Protein AF-A0A0F9H8M2-F1 (afdb_monomer)

Radius of gyration: 36.54 Å; Cα contacts (8 Å, |Δi|>4): 905; chains: 1; bounding box: 118×50×112 Å

Solvent-accessible surface area (backbone atoms only — not comparable to full-atom values): 22556 Å² total; per-residue (Å²): 134,88,88,86,86,90,78,90,81,91,86,81,90,77,91,80,92,72,90,71,87,72,67,80,78,70,65,71,88,66,75,74,86,45,53,76,42,82,44,74,54,73,51,76,48,66,31,42,70,26,71,34,72,94,33,71,64,20,22,30,32,71,72,41,37,70,48,78,64,34,35,40,41,34,38,40,37,41,40,39,79,48,56,31,28,43,36,37,31,32,84,48,60,71,95,66,73,72,88,64,59,66,46,30,70,78,83,78,57,48,26,39,47,44,75,47,82,60,78,45,35,59,53,74,49,78,5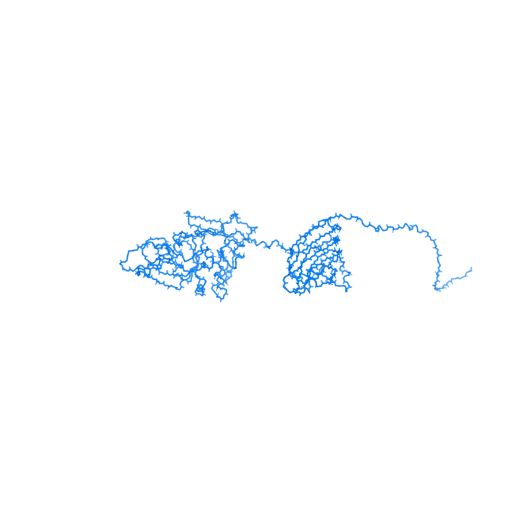0,73,28,22,22,36,32,40,36,36,81,47,74,68,74,47,43,34,42,38,35,40,47,36,36,37,39,24,57,66,71,68,76,62,69,42,57,80,58,65,76,60,55,65,68,73,65,53,46,33,57,95,53,61,43,85,41,79,42,55,44,46,65,29,19,42,79,65,37,62,27,34,27,37,72,51,35,20,40,39,66,69,59,23,54,54,48,19,65,72,62,76,46,81,35,38,79,36,63,49,40,66,55,53,52,71,81,32,39,24,51,30,38,41,30,73,47,68,43,76,40,86,16,99,67,50,7,41,47,33,24,34,69,56,44,72,87,42,37,87,60,13,37,43,35,24,33,40,32,38,34,38,65,40,90,92,59,81,68,68,94,60,41,21,57,68,52,46,53,51,36,37,77,73,61,44,36,47,83,44,81,54,86,43,31,34,37,44,44,71,46,33,43,86,90,50,58,57,42,61,22,88,76,64,73,89,46,59,83,36,63,48,45,60,18,39,29,52,45,78,38,82,90,79,34,32,37,28,28,52,23,38,62,48,66,43,99,87,67,45,72,22,33,20,61,66,67,57,30,61,57,57,68,63,5,60,48,38,20,33,40,49,22,58,20,57,59,59,36,77,88,34,86,28,65,73,91,61,49,72,48,124

Secondary structure (DSSP, 8-state):
----------------------------SS------EEEEEEEEEE-EE--STT-TTSEEEEEE---TTEEEEEEEEEEEEEEEEEEEEEE--GGG-SSS-EE-SSSSS-EEEEEEEEEEEEEEEEEEESEEEEEES-SS--EEEEEEEEEEEES--------------STT--B--TT-EEEEEE-EEEEETTEEEEE---EES-HHHHHHHHHHHTSPPEE-GGGGG--GGG-EEEEEESSSSB-SSTTSBSPPEES--TTSTTT--SEEEEEEEEEPTTPPP----SHHHHHHHHHTTSEEEEEEEEEEE--EEEETTEE--B-S--S--TTSBS-S-SEEEEETTTTEEEEEEEEEE-TTS-EEEE---EESSHHHHHHHT-EE-GGGGGGTTSTT---S--B-

Mean predicted aligned error: 17.88 Å

Nearest PDB structures (foldseek):
  7nzq-assembly1_AAA  TM=3.404E-01  e=4.729E-03  Thermofilum sp. ex4484_79
  4zxa-assembly1_A  TM=3.453E-01  e=8.885E-02  Pseudomonas sp. WBC-3
  2xdv-assembly1_A  TM=3.219E-01  e=2.841E-01  Homo sapiens
  4oum-assembly1_A  TM=2.442E-01  e=1.633E-01  Homo sapiens
  5wxu-assembly1_A  TM=2.432E-01  e=7.278E-01  Wrightia tinctoria

Sequence (408 aa):
MILLNKIIAIVAISVVVAGIISIPAITEQFVDAGSRKKIHFTQTITSSQDPGQGHESHQLALILSPNTGTLYDGSITYTASEPIQIVVLHEIPNTQAIGQPTWTVDSETIYGLSLVKPGISAGSFEFTGAALALHTTNTEPFSATVSVDGWIRGQPTEVIMQKIEAEKEAEPTLLLSRANVPATIPLHIGTFDGEPVYYIITDSNDETHVDLITEQQEWKVELAPPLSNTPKEALQTVYMFTDGVDGDGIHGYQDEVFSSTPAQTDEYSALASVTNISWKIGQVPEVLNSTQAIIGAEQTGRITFEDTEVVINMPQIIWPEGQMTVKDNKTLTDDMPYGGGQVLDINKDNMTATFIAHRGWGPDGKTIYYIVTDATPLGPAEMMGVTDAPTSANLIANAAAVDLFQFQ

Foldseek 3Di:
DDDDYDDDDDDDDDDDDDDDPPPPPVVVPDPDFADKDKDWDKDKWKWDQDLWVVRRQKTKTWDAAFDVFKKWWFKKWKAKPFFWKKKAWAFDDPVPPPPADWTDNPVPGITGIDTHDDRDRTDMDTDMHRTIMIMDSHNDMMMMIMIITTIMTGPPPDRPRPPPPVPCPVVVQPFQAPFWDKDKFFWDWAFAPQFIWIKGWAEKCDPVLQVLVCVLRVHGHYHQVLLLFQDPLQAWEKEFECDAAADDTSNRHDHIETQDALVPQSRDHLKYFYKYKYFDPPAHGDDDRYPVSRVVCVVVVGMDIDGDSMIIRIFTAADPVGGQFAAPDLDRDRGHGQFRGQWPDQDPVRRITMGTWGWDADPVRDIFTFGDAEDDDPVVRNRNRHRHHPSCVSCPVGSSCPPTRGDD

pLDDT: mean 81.45, std 20.97, range [24.59, 98.81]

Structure (mmCIF, N/CA/C/O backbone):
data_AF-A0A0F9H8M2-F1
#
_entry.id   AF-A0A0F9H8M2-F1
#
loop_
_atom_site.group_PDB
_atom_site.id
_atom_site.type_symbol
_atom_site.label_atom_id
_atom_site.label_alt_id
_atom_site.label_comp_id
_atom_site.label_asym_id
_atom_site.label_entity_id
_atom_site.label_seq_id
_atom_site.pdbx_PDB_ins_code
_atom_site.Cartn_x
_atom_site.Cartn_y
_atom_site.Cartn_z
_atom_site.occupancy
_atom_site.B_iso_or_equiv
_atom_site.auth_seq_id
_atom_site.auth_comp_id
_atom_site.auth_asym_id
_atom_site.auth_atom_id
_atom_site.pdbx_PDB_model_num
ATOM 1 N N . MET A 1 1 ? 92.302 -5.288 -80.079 1.00 34.12 1 MET A N 1
ATOM 2 C CA . MET A 1 1 ? 92.864 -3.989 -79.649 1.00 34.12 1 MET A CA 1
ATOM 3 C C . MET A 1 1 ? 91.740 -3.277 -78.896 1.00 34.12 1 MET A C 1
ATOM 5 O O . MET A 1 1 ? 90.734 -3.017 -79.530 1.00 34.12 1 MET A O 1
ATOM 9 N N . ILE A 1 2 ? 91.691 -3.403 -77.557 1.00 36.66 2 ILE A N 1
ATOM 10 C CA . ILE A 1 2 ? 91.979 -2.309 -76.589 1.00 36.66 2 ILE A CA 1
ATOM 11 C C . ILE A 1 2 ? 90.876 -1.219 -76.692 1.00 36.66 2 ILE A C 1
ATOM 13 O O . ILE A 1 2 ? 90.719 -0.670 -77.767 1.00 36.66 2 ILE A O 1
ATOM 17 N N . LEU A 1 3 ? 90.054 -0.845 -75.702 1.00 33.09 3 LEU A N 1
ATOM 18 C CA . LEU A 1 3 ? 90.188 -0.780 -74.243 1.00 33.09 3 LEU A CA 1
ATOM 19 C C . LEU A 1 3 ? 88.788 -0.680 -73.577 1.00 33.09 3 LEU A C 1
ATOM 21 O O . LEU A 1 3 ? 87.795 -0.320 -74.200 1.00 33.09 3 LEU A O 1
ATOM 25 N N . LEU A 1 4 ? 88.786 -0.956 -72.279 1.00 35.25 4 LEU A N 1
ATOM 26 C CA . LEU A 1 4 ? 87.753 -0.847 -71.250 1.00 35.25 4 LEU A CA 1
ATOM 27 C C . LEU A 1 4 ? 87.471 0.616 -70.789 1.00 35.25 4 LEU A C 1
ATOM 29 O O . LEU A 1 4 ? 88.400 1.417 -70.734 1.00 35.25 4 LEU A O 1
ATOM 33 N N . ASN A 1 5 ? 86.253 0.840 -70.260 1.00 34.41 5 ASN A N 1
ATOM 34 C CA . ASN A 1 5 ? 85.881 1.604 -69.037 1.00 34.41 5 ASN A CA 1
ATOM 35 C C . ASN A 1 5 ? 85.244 3.024 -69.066 1.00 34.41 5 ASN A C 1
ATOM 37 O O . ASN A 1 5 ? 85.844 3.974 -69.555 1.00 34.41 5 ASN A O 1
ATOM 41 N N . LYS A 1 6 ? 84.156 3.124 -68.255 1.00 33.41 6 LYS A N 1
ATOM 42 C CA . LYS A 1 6 ? 83.631 4.261 -67.436 1.00 33.41 6 LYS A CA 1
ATOM 43 C C . LYS A 1 6 ? 82.849 5.382 -68.167 1.00 33.41 6 LYS A C 1
ATOM 45 O O . LYS A 1 6 ? 83.263 5.782 -69.236 1.00 33.41 6 LYS A O 1
ATOM 50 N N . ILE A 1 7 ? 81.778 6.028 -67.668 1.00 37.50 7 ILE A N 1
ATOM 51 C CA . ILE A 1 7 ? 80.862 5.969 -66.495 1.00 37.50 7 ILE A CA 1
ATOM 52 C C . ILE A 1 7 ? 79.836 7.136 -66.706 1.00 37.50 7 ILE A C 1
ATOM 54 O O . ILE A 1 7 ? 80.288 8.172 -67.173 1.00 37.50 7 ILE A O 1
ATOM 58 N N . ILE A 1 8 ? 78.544 6.987 -66.316 1.00 33.31 8 ILE A N 1
ATOM 59 C CA . ILE A 1 8 ? 77.560 8.031 -65.842 1.00 33.31 8 ILE A CA 1
ATOM 60 C C . ILE A 1 8 ? 77.185 9.188 -66.828 1.00 33.31 8 ILE A C 1
ATOM 62 O O . ILE A 1 8 ? 78.050 9.757 -67.463 1.00 33.31 8 ILE A O 1
ATOM 66 N N . ALA A 1 9 ? 75.957 9.702 -67.009 1.00 28.41 9 ALA A N 1
ATOM 67 C CA . ALA A 1 9 ? 74.610 9.510 -66.462 1.00 28.41 9 ALA A CA 1
ATOM 68 C C . ALA A 1 9 ? 73.561 10.203 -67.374 1.00 28.41 9 ALA A C 1
ATOM 70 O O . ALA A 1 9 ? 73.830 11.259 -67.929 1.00 28.41 9 ALA A O 1
ATOM 71 N N . ILE A 1 10 ? 72.363 9.601 -67.418 1.00 29.80 10 ILE A N 1
ATOM 72 C CA . ILE A 1 10 ? 71.012 10.198 -67.305 1.00 29.80 10 ILE A CA 1
ATOM 73 C C . ILE A 1 10 ? 70.631 11.367 -68.247 1.00 29.80 10 ILE A C 1
ATOM 75 O O . ILE A 1 10 ? 71.038 12.505 -68.062 1.00 29.80 10 ILE A O 1
ATOM 79 N N . VAL A 1 11 ? 69.750 11.082 -69.213 1.00 26.95 11 VAL A N 1
ATOM 80 C CA . VAL A 1 11 ? 68.302 11.423 -69.285 1.00 26.95 11 VAL A CA 1
ATOM 81 C C . VAL A 1 11 ? 67.920 11.224 -70.756 1.00 26.95 11 VAL A C 1
ATOM 83 O O . VAL A 1 11 ? 68.212 12.065 -71.599 1.00 26.95 11 VAL A O 1
ATOM 86 N N . ALA A 1 12 ? 67.266 10.108 -71.077 1.00 25.56 12 ALA A N 1
ATOM 87 C CA . ALA A 1 12 ? 66.654 9.903 -72.386 1.00 25.56 12 ALA A CA 1
ATOM 88 C C . ALA A 1 12 ? 65.138 9.822 -72.206 1.00 25.56 12 ALA A C 1
ATOM 90 O O . ALA A 1 12 ? 64.572 8.777 -71.899 1.00 25.56 12 ALA A O 1
ATOM 91 N N . ILE A 1 13 ? 64.499 10.975 -72.385 1.00 32.38 13 ILE A N 1
ATOM 92 C CA . ILE A 1 13 ? 63.110 11.077 -72.821 1.00 32.38 13 ILE A CA 1
ATOM 93 C C . ILE A 1 13 ? 63.063 10.463 -74.219 1.00 32.38 13 ILE A C 1
ATOM 95 O O . ILE A 1 13 ? 63.718 11.007 -75.104 1.00 32.38 13 ILE A O 1
ATOM 99 N N . SER A 1 14 ? 62.330 9.366 -74.431 1.00 24.59 14 SER A N 1
ATOM 100 C CA . SER A 1 14 ? 61.772 8.988 -75.742 1.00 24.59 14 SER A CA 1
ATOM 101 C C . SER A 1 14 ? 60.812 7.802 -75.644 1.00 24.59 14 SER A C 1
ATOM 103 O O . SER A 1 14 ? 61.164 6.702 -75.235 1.00 24.59 14 SER A O 1
ATOM 105 N N . VAL A 1 15 ? 59.596 8.093 -76.083 1.00 36.81 15 VAL A N 1
ATOM 106 C CA . VAL A 1 15 ? 58.443 7.250 -76.402 1.00 36.81 15 VAL A CA 1
ATOM 107 C C . VAL A 1 15 ? 58.796 6.027 -77.263 1.00 36.81 15 VAL A C 1
ATOM 109 O O . VAL A 1 15 ? 59.390 6.199 -78.323 1.00 36.81 15 VAL A O 1
ATOM 112 N N . VAL A 1 16 ? 58.299 4.834 -76.898 1.00 25.75 16 VAL A N 1
ATOM 113 C CA . VAL A 1 16 ? 57.873 3.797 -77.860 1.00 25.75 16 VAL A CA 1
ATOM 114 C C . VAL A 1 16 ? 56.594 3.123 -77.363 1.00 25.75 16 VAL A C 1
ATOM 116 O O . VAL A 1 16 ? 56.509 2.606 -76.254 1.00 25.75 16 VAL A O 1
ATOM 119 N N . VAL A 1 17 ? 55.604 3.166 -78.247 1.00 30.09 17 VAL A N 1
ATOM 120 C CA . VAL A 1 17 ? 54.278 2.559 -78.187 1.00 30.09 17 VAL A CA 1
ATOM 121 C C . VAL A 1 17 ? 54.390 1.032 -78.224 1.00 30.09 17 VAL A C 1
ATOM 123 O O . VAL A 1 17 ? 54.890 0.471 -79.195 1.00 30.09 17 VAL A O 1
ATOM 126 N N . ALA A 1 18 ? 53.857 0.360 -77.205 1.00 26.52 18 ALA A N 1
ATOM 127 C CA . ALA A 1 18 ? 53.423 -1.031 -77.280 1.00 26.52 18 ALA A CA 1
ATOM 128 C C . ALA A 1 18 ? 51.958 -1.058 -76.838 1.00 26.52 18 ALA A C 1
ATOM 130 O O . ALA A 1 18 ? 51.623 -0.575 -75.757 1.00 26.52 18 ALA A O 1
ATOM 131 N N . GLY A 1 19 ? 51.080 -1.526 -77.724 1.00 27.02 19 GLY A N 1
ATOM 132 C CA . GLY A 1 19 ? 49.639 -1.506 -77.520 1.00 27.02 19 GLY A CA 1
ATOM 133 C C . GLY A 1 19 ? 49.234 -2.241 -76.247 1.00 27.02 19 GLY A C 1
ATOM 134 O O . GLY A 1 19 ? 49.403 -3.452 -76.142 1.00 27.02 19 GLY A O 1
ATOM 135 N N . ILE A 1 20 ? 48.637 -1.503 -75.316 1.00 28.38 20 ILE A N 1
ATOM 136 C CA . ILE A 1 20 ? 47.694 -2.075 -74.367 1.00 28.38 20 ILE A CA 1
ATOM 137 C C . ILE A 1 20 ? 46.327 -1.833 -74.987 1.00 28.38 20 ILE A C 1
ATOM 139 O O . ILE A 1 20 ? 45.913 -0.692 -75.191 1.00 28.38 20 ILE A O 1
ATOM 143 N N . ILE A 1 21 ? 45.642 -2.924 -75.317 1.00 30.83 21 ILE A N 1
ATOM 144 C CA . ILE A 1 21 ? 44.192 -2.935 -75.463 1.00 30.83 21 ILE A CA 1
ATOM 145 C C . ILE A 1 21 ? 43.655 -2.581 -74.075 1.00 30.83 21 ILE A C 1
ATOM 147 O O . ILE A 1 21 ? 43.392 -3.452 -73.251 1.00 30.83 21 ILE A O 1
ATOM 151 N N . SER A 1 22 ? 43.569 -1.290 -73.769 1.00 26.59 22 SER A N 1
ATOM 152 C CA . SER A 1 22 ? 42.730 -0.819 -72.685 1.00 26.59 22 SER A CA 1
ATOM 153 C C . SER A 1 22 ? 41.313 -0.949 -73.210 1.00 26.59 22 SER A C 1
ATOM 155 O O . SER A 1 22 ? 40.794 -0.059 -73.885 1.00 26.59 22 SER A O 1
ATOM 157 N N . ILE A 1 23 ? 40.715 -2.111 -72.948 1.00 27.12 23 ILE A N 1
ATOM 158 C CA . ILE A 1 23 ? 39.268 -2.227 -72.802 1.00 27.12 23 ILE A CA 1
ATOM 159 C C . ILE A 1 23 ? 38.864 -0.986 -71.998 1.00 27.12 23 ILE A C 1
ATOM 161 O O . ILE A 1 23 ? 39.478 -0.763 -70.948 1.00 27.12 23 ILE A O 1
ATOM 165 N N . PRO A 1 24 ? 37.936 -0.131 -72.466 1.00 30.75 24 PRO A N 1
ATOM 166 C CA . PRO A 1 24 ? 37.360 0.838 -71.562 1.00 30.75 24 PRO A CA 1
ATOM 167 C C . PRO A 1 24 ? 36.795 -0.011 -70.433 1.00 30.75 24 PRO A C 1
ATOM 169 O O . PRO A 1 24 ? 35.835 -0.755 -70.632 1.00 30.75 24 PRO A O 1
ATOM 172 N N . ALA A 1 25 ? 37.441 0.034 -69.270 1.00 32.28 25 ALA A N 1
ATOM 173 C CA . ALA A 1 25 ? 36.764 -0.274 -68.040 1.00 32.28 25 ALA A CA 1
ATOM 174 C C . ALA A 1 25 ? 35.679 0.796 -67.970 1.00 32.28 25 ALA A C 1
ATOM 176 O O . ALA A 1 25 ? 35.860 1.876 -67.417 1.00 32.28 25 ALA A O 1
ATOM 177 N N . ILE A 1 26 ? 34.562 0.505 -68.632 1.00 35.09 26 ILE A N 1
ATOM 178 C CA . ILE A 1 26 ? 33.253 0.917 -68.197 1.00 35.09 26 ILE A CA 1
ATOM 179 C C . ILE A 1 26 ? 33.167 0.252 -66.824 1.00 35.09 26 ILE A C 1
ATOM 181 O O . ILE A 1 26 ? 32.655 -0.851 -66.681 1.00 35.09 26 ILE A O 1
ATOM 185 N N . THR A 1 27 ? 33.811 0.858 -65.822 1.00 33.53 27 THR A N 1
ATOM 186 C CA . THR A 1 27 ? 33.358 0.726 -64.448 1.00 33.53 27 THR A CA 1
ATOM 187 C C . THR A 1 27 ? 31.899 1.087 -64.546 1.00 33.53 27 THR A C 1
ATOM 189 O O . THR A 1 27 ? 31.585 2.214 -64.932 1.00 33.53 27 THR A O 1
ATOM 192 N N . GLU A 1 28 ? 31.049 0.081 -64.376 1.00 37.22 28 GLU A N 1
ATOM 193 C CA . GLU A 1 28 ? 29.606 0.185 -64.448 1.00 37.22 28 GLU A CA 1
ATOM 194 C C . GLU A 1 28 ? 29.162 1.397 -63.626 1.00 37.22 28 GLU A C 1
ATOM 196 O O . GLU A 1 28 ? 29.061 1.349 -62.406 1.00 37.22 28 GLU A O 1
ATOM 201 N N . GLN A 1 29 ? 28.952 2.530 -64.299 1.00 41.09 29 GLN A N 1
ATOM 202 C CA . GLN A 1 29 ? 28.554 3.785 -63.665 1.00 41.09 29 GLN A CA 1
ATOM 203 C C . GLN A 1 29 ? 27.034 3.837 -63.456 1.00 41.09 29 GLN A C 1
ATOM 205 O O . GLN A 1 29 ? 26.442 4.904 -63.351 1.00 41.09 29 GLN A O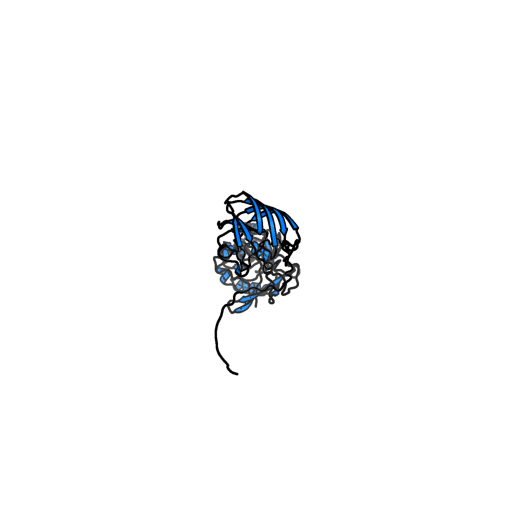 1
ATOM 210 N N . PHE A 1 30 ? 26.394 2.675 -63.381 1.00 42.88 30 PHE A N 1
ATOM 211 C CA . PHE A 1 30 ? 25.013 2.527 -62.960 1.00 42.88 30 PHE A CA 1
ATOM 212 C C . PHE A 1 30 ? 24.967 1.315 -62.046 1.00 42.88 30 PHE A C 1
ATOM 214 O O . PHE A 1 30 ? 24.729 0.195 -62.485 1.00 42.88 30 PHE A O 1
ATOM 221 N N . VAL A 1 31 ? 25.270 1.565 -60.773 1.00 38.84 31 VAL A N 1
ATOM 222 C CA . VAL A 1 31 ? 25.025 0.598 -59.711 1.00 38.84 31 VAL A CA 1
ATOM 223 C C . VAL A 1 31 ? 23.536 0.274 -59.715 1.00 38.84 31 VAL A C 1
ATOM 225 O O . VAL A 1 31 ? 22.687 1.167 -59.781 1.00 38.84 31 VAL A O 1
ATOM 228 N N . ASP A 1 32 ? 23.302 -1.033 -59.713 1.00 44.44 32 ASP A N 1
ATOM 229 C CA . ASP A 1 32 ? 22.067 -1.773 -59.515 1.00 44.44 32 ASP A CA 1
ATOM 230 C C . ASP A 1 32 ? 20.927 -0.960 -58.881 1.00 44.44 32 ASP A C 1
ATOM 232 O O . ASP A 1 32 ? 21.088 -0.286 -57.858 1.00 44.44 32 ASP A O 1
ATOM 236 N N . ALA A 1 33 ? 19.747 -1.037 -59.498 1.00 44.94 33 ALA A N 1
ATOM 237 C CA . ALA A 1 33 ? 18.536 -0.436 -58.971 1.00 44.94 33 ALA A CA 1
ATOM 238 C C . ALA A 1 33 ? 18.097 -1.230 -57.738 1.00 44.94 33 ALA A C 1
ATOM 240 O O . ALA A 1 33 ? 17.212 -2.083 -57.815 1.00 44.94 33 ALA A O 1
ATOM 241 N N . GLY A 1 34 ? 18.709 -0.906 -56.596 1.00 52.00 34 GLY A N 1
ATOM 242 C CA . GLY A 1 34 ? 18.265 -1.355 -55.287 1.00 52.00 34 GLY A CA 1
ATOM 243 C C . GLY A 1 34 ? 16.749 -1.202 -55.163 1.00 52.00 34 GLY A C 1
ATOM 244 O O . GLY A 1 34 ? 16.136 -0.304 -55.751 1.00 52.00 34 GLY A O 1
ATOM 245 N N . SER A 1 35 ? 16.140 -2.121 -54.424 1.00 56.75 35 SER A N 1
ATOM 246 C CA . SER A 1 35 ? 14.699 -2.188 -54.202 1.00 56.75 35 SER A CA 1
ATOM 247 C C . SER A 1 35 ? 14.094 -0.811 -53.914 1.00 56.75 35 SER A C 1
ATOM 249 O O . SER A 1 35 ? 14.555 -0.106 -53.019 1.00 56.75 35 SER A O 1
ATOM 251 N N . ARG A 1 36 ? 13.061 -0.432 -54.676 1.00 66.38 36 ARG A N 1
ATOM 252 C CA . ARG A 1 36 ? 12.328 0.827 -54.492 1.00 66.38 36 ARG A CA 1
ATOM 253 C C . ARG A 1 36 ? 11.038 0.551 -53.736 1.00 66.38 36 ARG A C 1
ATOM 255 O O . ARG A 1 36 ? 10.162 -0.136 -54.261 1.00 66.38 36 ARG A O 1
ATOM 262 N N . LYS A 1 37 ? 10.904 1.101 -52.532 1.00 73.62 37 LYS A N 1
ATOM 263 C CA . LYS A 1 37 ? 9.669 1.022 -51.736 1.00 73.62 37 LYS A CA 1
ATOM 264 C C . LYS A 1 37 ? 9.082 2.421 -51.588 1.00 73.62 37 LYS A C 1
ATOM 266 O O . LYS A 1 37 ? 9.810 3.368 -51.304 1.00 73.62 37 LYS A O 1
ATOM 271 N N . LYS A 1 38 ? 7.777 2.561 -51.833 1.00 80.06 38 LYS A N 1
ATOM 272 C CA . LYS A 1 38 ? 7.073 3.833 -51.636 1.00 80.06 38 LYS A CA 1
ATOM 273 C C . LYS A 1 38 ? 6.871 4.075 -50.137 1.00 80.06 38 LYS A C 1
ATOM 275 O O . LYS A 1 38 ? 6.496 3.142 -49.426 1.00 80.06 38 LYS A O 1
ATOM 280 N N . ILE A 1 39 ? 7.069 5.311 -49.688 1.00 79.06 39 ILE A N 1
ATOM 281 C CA . ILE A 1 39 ? 6.670 5.789 -48.359 1.00 79.06 39 ILE A CA 1
ATOM 282 C C . ILE A 1 39 ? 5.623 6.877 -48.517 1.00 79.06 39 ILE A C 1
ATOM 284 O O . ILE A 1 39 ? 5.797 7.804 -49.302 1.00 79.06 39 ILE A O 1
ATOM 288 N N . HIS A 1 40 ? 4.511 6.722 -47.808 1.00 83.12 40 HIS A N 1
ATOM 289 C CA . HIS A 1 40 ? 3.443 7.705 -47.783 1.00 83.12 40 HIS A CA 1
ATOM 290 C C . HIS A 1 40 ? 2.687 7.607 -46.461 1.00 83.12 40 HIS A C 1
ATOM 292 O O . HIS A 1 40 ? 2.063 6.576 -46.203 1.00 83.12 40 HIS A O 1
ATOM 298 N N . PHE A 1 41 ? 2.758 8.637 -45.622 1.00 75.19 41 PHE A N 1
ATOM 299 C CA . PHE A 1 41 ? 2.044 8.664 -44.344 1.00 75.19 41 PHE A CA 1
ATOM 300 C C . PHE A 1 41 ? 1.803 10.090 -43.856 1.00 75.19 41 PHE A C 1
ATOM 302 O O . PHE A 1 41 ? 2.527 11.008 -44.236 1.00 75.19 41 PHE A O 1
ATOM 309 N N . THR A 1 42 ? 0.827 10.237 -42.959 1.00 80.44 42 THR A N 1
ATOM 310 C CA . THR A 1 42 ? 0.609 11.434 -42.143 1.00 80.44 42 THR A CA 1
ATOM 311 C C . THR A 1 42 ? 0.556 11.021 -40.679 1.00 80.44 42 THR A C 1
ATOM 313 O O . THR A 1 42 ? -0.176 10.091 -40.343 1.00 80.44 42 THR A O 1
ATOM 316 N N . GLN A 1 43 ? 1.310 11.693 -39.810 1.00 69.88 43 GLN A N 1
ATOM 317 C CA . GLN A 1 43 ? 1.332 11.395 -38.376 1.00 69.88 43 GLN A CA 1
ATOM 318 C C . GLN A 1 43 ? 1.627 12.637 -37.535 1.00 69.88 43 GLN A C 1
ATOM 320 O O . GLN A 1 43 ? 2.306 13.555 -37.996 1.00 69.88 43 GLN A O 1
ATOM 325 N N . THR A 1 44 ? 1.151 12.641 -36.293 1.00 81.31 44 THR A N 1
ATOM 326 C CA . THR A 1 44 ? 1.526 13.630 -35.277 1.00 81.31 44 THR A CA 1
ATOM 327 C C . THR A 1 44 ? 2.611 13.041 -34.381 1.00 81.31 44 THR A C 1
ATOM 329 O O . THR A 1 44 ? 2.469 11.923 -33.894 1.00 81.31 44 THR A O 1
ATOM 332 N N . ILE A 1 45 ? 3.696 13.786 -34.191 1.00 77.31 45 ILE A N 1
ATOM 333 C CA . ILE A 1 45 ? 4.893 13.391 -33.447 1.00 77.31 45 ILE A CA 1
ATOM 334 C C . ILE A 1 45 ? 5.170 14.464 -32.396 1.00 77.31 45 ILE A C 1
ATOM 336 O O . ILE A 1 45 ? 5.069 15.655 -32.692 1.00 77.31 45 ILE A O 1
ATOM 340 N N . THR A 1 46 ? 5.545 14.046 -31.193 1.00 87.25 46 THR A N 1
ATOM 341 C CA . THR A 1 46 ? 6.087 14.926 -30.150 1.00 87.25 46 THR A CA 1
ATOM 342 C C . THR A 1 46 ? 7.600 14.757 -30.111 1.00 87.25 46 THR A C 1
ATOM 344 O O . THR A 1 46 ? 8.088 13.632 -30.226 1.00 87.25 46 THR A O 1
ATOM 347 N N . SER A 1 47 ? 8.343 15.855 -29.996 1.00 90.81 47 SER A N 1
ATOM 348 C CA . SER A 1 47 ? 9.799 15.812 -29.883 1.00 90.81 47 SER A CA 1
ATOM 349 C C . SER A 1 47 ? 10.254 15.232 -28.545 1.00 90.81 47 SER A C 1
ATOM 351 O O . SER A 1 47 ? 9.522 15.250 -27.554 1.00 90.81 47 SER A O 1
ATOM 353 N N . SER A 1 48 ? 11.495 14.769 -28.519 1.00 82.62 48 SER A N 1
ATOM 354 C CA . SER A 1 48 ? 12.237 14.428 -27.308 1.00 82.62 48 SER A CA 1
ATOM 355 C C . SER A 1 48 ? 13.583 15.147 -27.315 1.00 82.62 48 SER A C 1
ATOM 357 O O . SER A 1 48 ? 13.954 15.761 -28.316 1.00 82.62 48 SER A O 1
ATOM 359 N N . GLN A 1 49 ? 14.338 15.041 -26.221 1.00 90.69 49 GLN A N 1
ATOM 360 C CA . GLN A 1 49 ? 15.723 15.512 -26.175 1.00 90.69 49 GLN A CA 1
ATOM 361 C C . GLN A 1 49 ? 16.521 14.962 -27.375 1.00 90.69 49 GLN A C 1
ATOM 363 O O . GLN A 1 49 ? 16.392 13.779 -27.705 1.00 90.69 49 GLN A O 1
ATOM 368 N N . ASP A 1 50 ? 17.297 15.819 -28.049 1.00 87.25 50 ASP A N 1
ATOM 369 C CA . ASP A 1 50 ? 18.153 15.421 -29.176 1.00 87.25 50 ASP A CA 1
ATOM 370 C C . ASP A 1 50 ? 19.262 14.482 -28.662 1.00 87.25 50 ASP A C 1
ATOM 372 O O . ASP A 1 50 ? 20.039 14.886 -27.793 1.00 87.25 50 ASP A O 1
ATOM 376 N N . PRO A 1 51 ? 19.349 13.231 -29.158 1.00 84.69 51 PRO A N 1
ATOM 377 C CA . PRO A 1 51 ? 20.349 12.276 -28.690 1.00 84.69 51 PRO A CA 1
ATOM 378 C C . PRO A 1 51 ? 21.739 12.521 -29.299 1.00 84.69 51 PRO A C 1
ATOM 380 O O . PRO A 1 51 ? 22.674 11.777 -29.006 1.00 84.69 51 PRO A O 1
ATOM 383 N N . GLY A 1 52 ? 21.890 13.527 -30.167 1.00 85.69 52 GLY A N 1
ATOM 384 C CA . GLY A 1 52 ? 23.176 13.920 -30.727 1.00 85.69 52 GLY A CA 1
ATOM 385 C C . GLY A 1 52 ? 24.117 14.508 -29.678 1.00 85.69 52 GLY A C 1
ATOM 386 O O . GLY A 1 52 ? 23.745 15.403 -28.919 1.00 85.69 52 GLY A O 1
ATOM 387 N N . GLN A 1 53 ? 25.372 14.063 -29.679 1.00 85.06 53 GLN A N 1
ATOM 388 C CA . GLN A 1 53 ? 26.398 14.639 -28.808 1.00 85.06 53 GLN A CA 1
ATOM 389 C C . GLN A 1 53 ? 26.600 16.130 -29.111 1.00 85.06 53 GLN A C 1
ATOM 391 O O . GLN A 1 53 ? 26.792 16.525 -30.266 1.00 85.06 53 GLN A O 1
ATOM 396 N N . GLY A 1 54 ? 26.569 16.965 -28.072 1.00 84.50 54 GLY A N 1
ATOM 397 C CA . GLY A 1 54 ? 26.617 18.425 -28.185 1.00 84.50 54 GLY A CA 1
ATOM 398 C C . GLY A 1 54 ? 25.271 19.092 -28.498 1.00 84.50 54 GLY A C 1
ATOM 399 O O . GLY A 1 54 ? 25.240 20.305 -28.722 1.00 84.50 54 GLY A O 1
ATOM 400 N N . HIS A 1 55 ? 24.177 18.326 -28.544 1.00 83.06 55 HIS A N 1
ATOM 401 C CA . HIS A 1 55 ? 22.810 18.808 -28.759 1.00 83.06 55 HIS A CA 1
ATOM 402 C C . HIS A 1 55 ? 21.894 18.537 -27.552 1.00 83.06 55 HIS A C 1
ATOM 404 O O . HIS A 1 55 ? 20.676 18.643 -27.656 1.00 83.06 55 HIS A O 1
ATOM 410 N N . GLU A 1 56 ? 22.457 18.258 -26.376 1.00 86.75 56 GLU A N 1
ATOM 411 C CA . GLU A 1 56 ? 21.724 17.780 -25.196 1.00 86.75 56 GLU A CA 1
ATOM 412 C C . GLU A 1 56 ? 20.686 18.789 -24.668 1.00 86.75 56 GLU A C 1
ATOM 414 O O . GLU A 1 56 ? 19.767 18.419 -23.942 1.00 86.75 56 GLU A O 1
ATOM 419 N N . SER A 1 57 ? 20.811 20.072 -25.013 1.00 89.00 57 SER A N 1
ATOM 420 C CA . SER A 1 57 ? 19.840 21.117 -24.657 1.00 89.00 57 SER A CA 1
ATOM 421 C C . SER A 1 57 ? 18.749 21.348 -25.709 1.00 89.00 57 SER A C 1
ATOM 423 O O . SER A 1 57 ? 17.973 22.292 -25.573 1.00 89.00 57 SER A O 1
ATOM 425 N N . HIS A 1 58 ? 18.720 20.561 -26.783 1.00 91.62 58 HIS A N 1
ATOM 426 C CA . HIS A 1 58 ? 17.812 20.732 -27.915 1.00 91.62 58 HIS A CA 1
ATOM 427 C C . HIS A 1 58 ? 16.739 19.643 -27.953 1.00 91.62 58 HIS A C 1
ATOM 429 O O . HIS A 1 58 ? 16.829 18.619 -27.273 1.00 91.62 58 HIS A O 1
ATOM 435 N N . GLN A 1 59 ? 15.729 19.863 -28.790 1.00 93.31 59 GLN A N 1
ATOM 436 C CA . GLN A 1 59 ? 14.652 18.911 -29.028 1.00 93.31 59 GLN A CA 1
ATOM 437 C C . GLN A 1 59 ? 14.648 18.460 -30.490 1.00 93.31 59 GLN A C 1
ATOM 439 O O . GLN A 1 59 ? 14.802 19.268 -31.414 1.00 93.31 59 GLN A O 1
ATOM 444 N N . LEU A 1 60 ? 14.418 17.165 -30.697 1.00 91.44 60 LEU A N 1
ATOM 445 C CA . LEU A 1 60 ? 14.399 16.496 -31.992 1.00 91.44 60 LEU A CA 1
ATOM 446 C C . LEU A 1 60 ? 13.139 15.629 -32.116 1.00 91.44 60 LEU A C 1
ATOM 448 O O . LEU A 1 60 ? 12.788 14.873 -31.213 1.00 91.44 60 LEU A O 1
ATOM 452 N N . ALA A 1 61 ? 12.468 15.703 -33.260 1.00 89.94 61 ALA A N 1
ATOM 453 C CA . ALA A 1 61 ? 11.420 14.771 -33.661 1.00 89.94 61 ALA A CA 1
ATOM 454 C C . ALA A 1 61 ? 11.884 14.030 -34.921 1.00 89.94 61 ALA A C 1
ATOM 456 O O . ALA A 1 61 ? 11.859 14.586 -36.024 1.00 89.94 61 ALA A O 1
ATOM 457 N N . LEU A 1 62 ? 12.339 12.785 -34.764 1.00 88.44 62 LEU A N 1
ATOM 458 C CA . LEU A 1 62 ? 12.760 11.957 -35.892 1.00 88.44 62 LEU A CA 1
ATOM 459 C C . LEU A 1 62 ? 11.541 11.455 -36.680 1.00 88.44 62 LEU A C 1
ATOM 461 O O . LEU A 1 62 ? 10.598 10.911 -36.110 1.00 88.44 62 LEU A O 1
ATOM 465 N N . ILE A 1 63 ? 11.584 11.618 -38.003 1.00 86.31 63 ILE A N 1
ATOM 466 C CA . ILE A 1 63 ? 10.507 11.232 -38.923 1.00 86.31 63 ILE A CA 1
ATOM 467 C C . ILE A 1 63 ? 10.901 9.999 -39.741 1.00 86.31 63 ILE A C 1
ATOM 469 O O . ILE A 1 63 ? 10.108 9.071 -39.879 1.00 86.31 63 ILE A O 1
ATOM 473 N N . LEU A 1 64 ? 12.116 9.999 -40.296 1.00 85.00 64 LEU A N 1
ATOM 474 C CA . LEU A 1 64 ? 12.708 8.876 -41.023 1.00 85.00 64 LEU A CA 1
ATOM 475 C C . LEU A 1 64 ? 14.088 8.612 -40.444 1.00 85.00 64 LEU A C 1
ATOM 477 O O . LEU A 1 64 ? 14.908 9.525 -40.375 1.00 85.00 64 LEU A O 1
ATOM 481 N N . SER A 1 65 ? 14.341 7.376 -40.044 1.00 80.50 65 SER A N 1
ATOM 482 C CA . SER A 1 65 ? 15.571 6.991 -39.370 1.00 80.50 65 SER A CA 1
ATOM 483 C C . SER A 1 65 ? 16.712 6.659 -40.313 1.00 80.50 65 SER A C 1
ATOM 485 O O . SER A 1 65 ? 16.463 6.091 -41.384 1.00 80.50 65 SER A O 1
ATOM 487 N N . PRO A 1 66 ? 17.959 6.920 -39.887 1.00 78.19 66 PRO A N 1
ATOM 488 C CA . PRO A 1 66 ? 19.117 6.425 -40.602 1.00 78.19 66 PRO A CA 1
ATOM 489 C C . PRO A 1 66 ? 19.195 4.900 -40.514 1.00 78.19 66 PRO A C 1
ATOM 491 O O . PRO A 1 66 ? 19.047 4.321 -39.447 1.00 78.19 66 PRO A O 1
ATOM 494 N N . ASN A 1 67 ? 19.449 4.253 -41.647 1.00 71.75 67 ASN A N 1
ATOM 495 C CA . ASN A 1 67 ? 19.754 2.828 -41.742 1.00 71.75 67 ASN A CA 1
ATOM 496 C C . ASN A 1 67 ? 20.926 2.674 -42.722 1.00 71.75 67 ASN A C 1
ATOM 498 O O . ASN A 1 67 ? 20.959 3.369 -43.740 1.00 71.75 67 ASN A O 1
ATOM 502 N N . THR A 1 68 ? 21.869 1.769 -42.447 1.00 71.00 68 THR A N 1
ATOM 503 C CA . THR A 1 68 ? 23.040 1.549 -43.313 1.00 71.00 68 THR A CA 1
ATOM 504 C C . THR A 1 68 ? 22.610 1.261 -44.751 1.00 71.00 68 THR A C 1
ATOM 506 O O . THR A 1 68 ? 21.801 0.361 -44.988 1.00 71.00 68 THR A O 1
ATOM 509 N N . GLY A 1 69 ? 23.128 2.029 -45.714 1.00 71.81 69 GLY A N 1
ATOM 510 C CA . GLY A 1 69 ? 22.822 1.847 -47.134 1.00 71.81 69 GLY A CA 1
ATOM 511 C C . GLY A 1 69 ? 21.417 2.287 -47.565 1.00 71.81 69 GLY A C 1
ATOM 512 O O . GLY A 1 69 ? 21.041 2.036 -48.714 1.00 71.81 69 GLY A O 1
ATOM 513 N N . THR A 1 70 ? 20.642 2.936 -46.686 1.00 78.31 70 THR A N 1
ATOM 514 C CA . THR A 1 70 ? 19.296 3.447 -46.989 1.00 78.31 70 THR A CA 1
ATOM 515 C C . THR A 1 70 ? 19.334 4.910 -47.413 1.00 78.31 70 THR A C 1
ATOM 517 O O . THR A 1 70 ? 19.902 5.762 -46.736 1.00 78.31 70 THR A O 1
ATOM 520 N N . LEU A 1 71 ? 18.660 5.216 -48.522 1.00 85.31 71 LEU A N 1
ATOM 521 C CA . LEU A 1 71 ? 18.494 6.566 -49.043 1.00 85.31 71 LEU A CA 1
ATOM 522 C C . LEU A 1 71 ? 17.010 6.876 -49.246 1.00 85.31 71 LEU A C 1
ATOM 524 O O . LEU A 1 71 ? 16.331 6.241 -50.056 1.00 85.31 71 LEU A O 1
ATOM 528 N N . TYR A 1 72 ? 16.519 7.889 -48.548 1.00 88.69 72 TYR A N 1
ATOM 529 C CA . TYR A 1 72 ? 15.187 8.440 -48.741 1.00 88.69 72 TYR A CA 1
ATOM 530 C C . TYR A 1 72 ? 15.230 9.596 -49.734 1.00 88.69 72 TYR A C 1
ATOM 532 O O . TYR A 1 72 ? 16.163 10.398 -49.725 1.00 88.69 72 TYR A O 1
ATOM 540 N N . ASP A 1 73 ? 14.209 9.678 -50.580 1.00 92.12 73 ASP A N 1
ATOM 541 C CA . ASP A 1 73 ? 14.069 10.705 -51.608 1.00 92.12 73 ASP A CA 1
ATOM 542 C C . ASP A 1 73 ? 12.588 11.055 -51.792 1.00 92.12 73 ASP A C 1
ATOM 544 O O . ASP A 1 73 ? 11.788 10.194 -52.178 1.00 92.12 73 ASP A O 1
ATOM 548 N N . GLY A 1 74 ? 12.205 12.292 -51.485 1.00 94.19 74 GLY A N 1
ATOM 549 C CA . GLY A 1 74 ? 10.818 12.738 -51.585 1.00 94.19 74 GLY A CA 1
ATOM 550 C C . GLY A 1 74 ? 10.550 14.067 -50.894 1.00 94.19 74 GLY A C 1
ATOM 551 O O . GLY A 1 74 ? 11.448 14.884 -50.713 1.00 94.19 74 GLY A O 1
ATOM 552 N N . SER A 1 75 ? 9.301 14.255 -50.477 1.00 95.38 75 SER A N 1
ATOM 553 C CA . SER A 1 75 ? 8.805 15.504 -49.905 1.00 95.38 75 SER A CA 1
ATOM 554 C C . SER A 1 75 ? 8.221 15.306 -48.508 1.00 95.38 75 SER A C 1
ATOM 556 O O . SER A 1 75 ? 7.662 14.251 -48.190 1.00 95.38 75 SER A O 1
ATOM 558 N N . ILE A 1 76 ? 8.345 16.336 -47.673 1.00 94.75 76 ILE A N 1
ATOM 559 C CA . ILE A 1 76 ? 7.651 16.464 -46.392 1.00 94.75 76 ILE A CA 1
ATOM 560 C C . ILE A 1 76 ? 6.809 17.737 -46.379 1.00 94.75 76 ILE A C 1
ATOM 562 O O . ILE A 1 76 ? 7.288 18.802 -46.758 1.00 94.75 76 ILE A O 1
ATOM 566 N N . THR A 1 77 ? 5.586 17.648 -45.866 1.00 95.06 77 THR A N 1
ATOM 567 C CA . THR A 1 77 ? 4.745 18.784 -45.467 1.00 95.06 77 THR A CA 1
ATOM 568 C C . THR A 1 77 ? 4.500 18.706 -43.965 1.00 95.06 77 THR A C 1
ATOM 570 O O . THR A 1 77 ? 4.196 17.631 -43.459 1.00 95.06 77 THR A O 1
ATOM 573 N N . TYR A 1 78 ? 4.613 19.813 -43.234 1.00 94.50 78 TYR A N 1
ATOM 574 C CA . TYR A 1 78 ? 4.464 19.802 -41.776 1.00 94.50 78 TYR A CA 1
ATOM 575 C C . TYR A 1 78 ? 3.723 21.025 -41.231 1.00 94.50 78 TYR A C 1
ATOM 577 O O . TYR A 1 78 ? 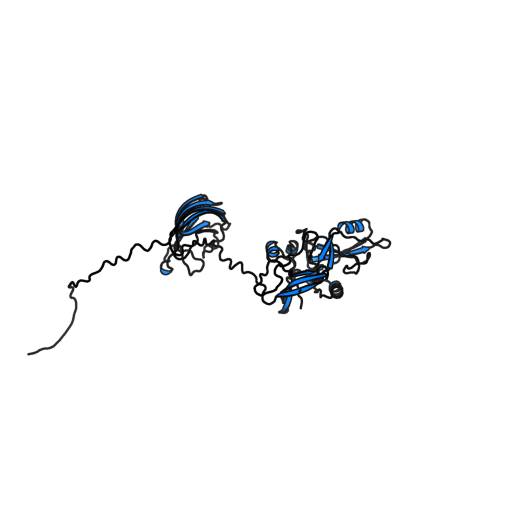3.708 22.089 -41.852 1.00 94.50 78 TYR A O 1
ATOM 585 N N . THR A 1 79 ? 3.156 20.865 -40.034 1.00 96.44 79 THR A N 1
ATOM 586 C CA . THR A 1 79 ? 2.734 21.939 -39.126 1.00 96.44 79 THR A CA 1
ATOM 587 C C . THR A 1 79 ? 3.156 21.590 -37.696 1.00 96.44 79 THR A C 1
ATOM 589 O O . THR A 1 79 ? 3.027 20.439 -37.296 1.00 96.44 79 THR A O 1
ATOM 592 N N . ALA A 1 80 ? 3.688 22.546 -36.939 1.00 95.12 80 ALA A N 1
ATOM 593 C CA . ALA A 1 80 ? 4.290 22.375 -35.624 1.00 95.12 80 ALA A CA 1
ATOM 594 C C . ALA A 1 80 ? 3.771 23.422 -34.627 1.00 95.12 80 ALA A C 1
ATOM 596 O O . ALA A 1 80 ? 3.335 24.507 -35.019 1.00 95.12 80 ALA A O 1
ATOM 597 N N . SER A 1 81 ? 3.836 23.103 -33.334 1.00 96.12 81 SER A N 1
ATOM 598 C CA . SER A 1 81 ? 3.422 23.997 -32.245 1.00 96.12 81 SER A CA 1
ATOM 599 C C . SER A 1 81 ? 4.346 25.204 -32.062 1.00 96.12 81 SER A C 1
ATOM 601 O O . SER A 1 81 ? 3.952 26.182 -31.433 1.00 96.12 81 SER A O 1
ATOM 603 N N . GLU A 1 82 ? 5.550 25.163 -32.632 1.00 94.25 82 GLU A N 1
ATOM 604 C CA . GLU A 1 82 ? 6.518 26.258 -32.614 1.00 94.25 82 GLU A CA 1
ATOM 605 C C . GLU A 1 82 ? 7.387 26.283 -33.890 1.00 94.25 82 GLU A C 1
ATOM 607 O O . GLU A 1 82 ? 7.312 25.364 -34.712 1.00 94.25 82 GLU A O 1
ATOM 612 N N . PRO A 1 83 ? 8.178 27.349 -34.119 1.00 94.56 83 PRO A N 1
ATOM 613 C CA . PRO A 1 83 ? 9.162 27.393 -35.197 1.00 94.56 83 PRO A CA 1
ATOM 614 C C . PRO A 1 83 ? 10.233 26.301 -35.073 1.00 94.56 83 PRO A C 1
ATOM 616 O O . PRO A 1 83 ? 10.951 26.256 -34.081 1.00 94.56 83 PRO A O 1
ATOM 619 N N . ILE A 1 84 ? 10.403 25.487 -36.118 1.00 94.12 84 ILE A N 1
ATOM 620 C CA . ILE A 1 84 ? 11.389 24.393 -36.149 1.00 94.12 84 ILE A CA 1
ATOM 621 C C . ILE A 1 84 ? 12.366 24.530 -37.323 1.00 94.12 84 ILE A C 1
ATOM 623 O O . ILE A 1 84 ? 12.210 25.386 -38.194 1.00 94.12 84 ILE A O 1
ATOM 627 N N . GLN A 1 85 ? 13.385 23.678 -37.352 1.00 94.25 85 GLN A N 1
ATOM 628 C CA . GLN A 1 85 ? 14.339 23.494 -38.446 1.00 94.25 85 GLN A CA 1
ATOM 629 C C . GLN A 1 85 ? 14.222 22.068 -38.985 1.00 94.25 85 GLN A C 1
ATOM 631 O O . GLN A 1 85 ? 14.008 21.136 -38.214 1.00 94.25 85 GLN A O 1
ATOM 636 N N . ILE A 1 86 ? 14.391 21.881 -40.295 1.00 94.44 86 ILE A N 1
ATOM 637 C CA . ILE A 1 86 ? 14.436 20.534 -40.877 1.00 94.44 86 ILE A CA 1
ATOM 638 C C . ILE A 1 86 ? 15.879 20.040 -40.843 1.00 94.44 86 ILE A C 1
ATOM 640 O O . ILE A 1 86 ? 16.800 20.748 -41.258 1.00 94.44 86 ILE A O 1
ATOM 644 N N . VAL A 1 87 ? 16.063 18.814 -40.372 1.00 94.44 87 VAL A N 1
ATOM 645 C CA . VAL A 1 87 ? 17.341 18.107 -40.344 1.00 94.44 87 VAL A CA 1
ATOM 646 C C . VAL A 1 87 ? 17.308 16.993 -41.379 1.00 94.44 87 VAL A C 1
ATOM 648 O O . VAL A 1 87 ? 16.408 16.155 -41.368 1.00 94.44 87 VAL A O 1
ATOM 651 N N . VAL A 1 88 ? 18.311 16.973 -42.256 1.00 95.31 88 VAL A N 1
ATOM 652 C CA . VAL A 1 88 ? 18.573 15.858 -43.172 1.00 95.31 88 VAL A CA 1
ATOM 653 C C . VAL A 1 88 ? 19.963 15.314 -42.871 1.00 95.31 88 VAL A C 1
ATOM 655 O O . VAL A 1 88 ? 20.947 16.056 -42.948 1.00 95.31 88 VAL A O 1
ATOM 658 N N . LEU A 1 89 ? 20.041 14.031 -42.517 1.00 93.12 89 LEU A N 1
ATOM 659 C CA . LEU A 1 89 ? 21.313 13.351 -42.271 1.00 93.12 89 LEU A CA 1
ATOM 660 C C . LEU A 1 89 ? 21.786 12.627 -43.527 1.00 93.12 89 LEU A C 1
ATOM 662 O O . LEU A 1 89 ? 20.976 12.086 -44.278 1.00 93.12 89 LEU A O 1
ATOM 666 N N . HIS A 1 90 ? 23.098 12.590 -43.731 1.00 92.19 90 HIS A N 1
ATOM 667 C CA . HIS A 1 90 ? 23.749 11.937 -44.866 1.00 92.19 90 HIS A CA 1
ATOM 668 C C . HIS A 1 90 ? 24.750 10.910 -44.358 1.00 92.19 90 HIS A C 1
ATOM 670 O O . HIS A 1 90 ? 25.587 11.235 -43.519 1.00 92.19 90 HIS A O 1
ATOM 676 N N . GLU A 1 91 ? 24.685 9.683 -44.869 1.00 88.75 91 GLU A N 1
ATOM 677 C CA . GLU A 1 91 ? 25.686 8.662 -44.563 1.00 88.75 91 GLU A CA 1
ATOM 678 C C . GLU A 1 91 ? 27.036 9.087 -45.157 1.00 88.75 91 GLU A C 1
ATOM 680 O O . GLU A 1 91 ? 27.148 9.345 -46.360 1.00 88.75 91 GLU A O 1
ATOM 685 N N . ILE A 1 92 ? 28.057 9.199 -44.306 1.00 88.75 92 ILE A N 1
ATOM 686 C CA . ILE A 1 92 ? 29.424 9.528 -44.710 1.00 88.75 92 ILE A CA 1
ATOM 687 C C . ILE A 1 92 ? 30.404 8.576 -44.016 1.00 88.75 92 ILE A C 1
ATOM 689 O O . ILE A 1 92 ? 30.214 8.244 -42.849 1.00 88.75 92 ILE A O 1
ATOM 693 N N . PRO A 1 93 ? 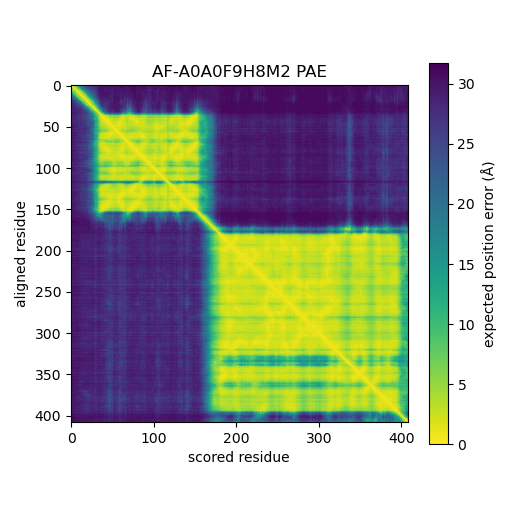31.488 8.141 -44.680 1.00 85.94 93 PRO A N 1
ATOM 694 C CA . PRO A 1 93 ? 32.565 7.444 -43.990 1.00 85.94 93 PRO A CA 1
ATOM 695 C C . PRO A 1 93 ? 33.211 8.356 -42.940 1.00 85.94 93 PRO A C 1
ATOM 697 O O . PRO A 1 93 ? 33.459 9.529 -43.224 1.00 85.94 93 PRO A O 1
ATOM 700 N N . ASN A 1 94 ? 33.607 7.813 -41.785 1.00 85.00 94 ASN A N 1
ATOM 701 C CA . ASN A 1 94 ? 34.286 8.586 -40.729 1.00 85.00 94 ASN A CA 1
ATOM 702 C C . ASN A 1 94 ? 35.537 9.321 -41.243 1.00 85.00 94 ASN A C 1
ATOM 704 O O . ASN A 1 94 ? 35.825 10.442 -40.836 1.00 85.00 94 ASN A O 1
ATOM 708 N N . THR A 1 95 ? 36.253 8.741 -42.213 1.00 87.50 95 THR A N 1
ATOM 709 C CA . THR A 1 95 ? 37.415 9.375 -42.862 1.00 87.50 95 THR A CA 1
ATOM 710 C C . THR A 1 95 ? 37.069 10.621 -43.682 1.00 87.50 95 THR A C 1
ATOM 712 O O . THR A 1 95 ? 37.974 11.323 -44.121 1.00 87.50 95 THR A O 1
ATOM 715 N N . GLN A 1 96 ? 35.786 10.871 -43.950 1.00 88.12 96 GLN A N 1
ATOM 716 C CA . GLN A 1 96 ? 35.281 12.009 -44.719 1.00 88.12 96 GLN A CA 1
ATOM 717 C C . GLN A 1 96 ? 34.581 13.056 -43.842 1.00 88.12 96 GLN A C 1
ATOM 719 O O . GLN A 1 96 ? 34.133 14.068 -44.375 1.00 88.12 96 GLN A O 1
ATOM 724 N N . ALA A 1 97 ? 34.522 12.868 -42.520 1.00 87.12 97 ALA A N 1
ATOM 725 C CA . ALA A 1 97 ? 34.032 13.856 -41.556 1.00 87.12 97 ALA A CA 1
ATOM 726 C C . ALA A 1 97 ? 35.045 15.008 -41.364 1.00 87.12 97 ALA A C 1
ATOM 728 O O . ALA A 1 97 ? 35.678 15.134 -40.317 1.00 87.12 97 ALA A O 1
ATOM 729 N N . ILE A 1 98 ? 35.255 15.831 -42.399 1.00 87.62 98 ILE A N 1
ATOM 730 C CA . ILE A 1 98 ? 36.316 16.848 -42.445 1.00 87.62 98 ILE A CA 1
ATOM 731 C C . ILE A 1 98 ? 35.705 18.246 -42.607 1.00 87.62 98 ILE A C 1
ATOM 733 O O . ILE A 1 98 ? 35.631 18.803 -43.701 1.00 87.62 98 ILE A O 1
ATOM 737 N N . GLY A 1 99 ? 35.314 18.847 -41.481 1.00 83.31 99 GLY A N 1
ATOM 738 C CA . GLY A 1 99 ? 34.947 20.266 -41.391 1.00 83.31 99 GLY A CA 1
ATOM 739 C C . GLY A 1 99 ? 33.489 20.616 -41.710 1.00 83.31 99 GLY A C 1
ATOM 740 O O . GLY A 1 99 ? 33.073 21.731 -41.397 1.00 83.31 99 GLY A O 1
ATOM 741 N N . GLN A 1 100 ? 32.692 19.705 -42.276 1.00 90.88 100 GLN A N 1
ATOM 742 C CA . GLN A 1 100 ? 31.235 19.873 -42.354 1.00 90.88 100 GLN A CA 1
ATOM 743 C C . GLN A 1 100 ? 30.556 19.631 -40.991 1.00 90.88 100 GLN A C 1
ATOM 745 O O . GLN A 1 100 ? 31.105 18.896 -40.166 1.00 90.88 100 GLN A O 1
ATOM 750 N N . PRO A 1 101 ? 29.351 20.188 -40.749 1.00 91.06 101 PRO A N 1
ATOM 751 C CA . PRO A 1 101 ? 28.536 19.801 -39.603 1.00 91.06 101 PRO A CA 1
ATOM 752 C C . PRO A 1 101 ? 28.263 18.297 -39.622 1.00 91.06 101 PRO A C 1
ATOM 754 O O . PRO A 1 101 ? 27.965 17.721 -40.673 1.00 91.06 101 PRO A O 1
ATOM 757 N N . THR A 1 102 ? 28.361 17.672 -38.457 1.00 93.12 102 THR A N 1
ATOM 758 C CA . THR A 1 102 ? 28.115 16.242 -38.283 1.00 93.12 102 THR A CA 1
ATOM 759 C C . THR A 1 102 ? 27.181 16.004 -37.111 1.00 93.12 102 THR A C 1
ATOM 761 O O . THR A 1 102 ? 27.001 16.885 -36.273 1.00 93.12 102 THR A O 1
ATOM 764 N N . TRP A 1 103 ? 26.563 14.829 -37.089 1.00 91.69 103 TRP A N 1
ATOM 765 C CA . TRP A 1 103 ? 25.708 14.371 -36.003 1.00 91.69 103 TRP A CA 1
ATOM 766 C C . TRP A 1 103 ? 26.052 12.914 -35.684 1.00 91.69 103 TRP A C 1
ATOM 768 O O . TRP A 1 103 ? 26.259 12.108 -36.597 1.00 91.69 103 TRP A O 1
ATOM 778 N N . THR A 1 104 ? 26.158 12.594 -34.396 1.00 87.62 104 THR A N 1
ATOM 779 C CA . THR A 1 104 ? 26.508 11.262 -33.889 1.00 87.62 104 THR A CA 1
ATOM 780 C C . THR A 1 104 ? 25.910 11.060 -32.499 1.00 87.62 104 THR A C 1
ATOM 782 O O . THR A 1 104 ? 25.805 12.018 -31.733 1.00 87.62 104 THR A O 1
ATOM 785 N N . VAL A 1 105 ? 25.534 9.820 -32.184 1.00 81.94 105 VAL A N 1
ATOM 786 C CA . VAL A 1 105 ? 25.039 9.413 -30.856 1.00 81.94 105 VAL A CA 1
ATOM 787 C C . VAL A 1 105 ? 26.142 8.700 -30.067 1.00 81.94 105 VAL A C 1
ATOM 789 O O . VAL A 1 105 ? 26.307 8.927 -28.873 1.00 81.94 105 VAL A O 1
ATOM 792 N N . ASP A 1 106 ? 26.953 7.883 -30.740 1.00 80.50 106 ASP A N 1
ATOM 793 C CA . ASP A 1 106 ? 27.893 6.915 -30.153 1.00 80.50 106 ASP A CA 1
ATOM 794 C C . ASP A 1 106 ? 29.378 7.264 -30.378 1.00 80.50 106 ASP A C 1
ATOM 796 O O . ASP A 1 106 ? 30.254 6.563 -29.879 1.00 80.50 106 ASP A O 1
ATOM 800 N N . SER A 1 107 ? 29.685 8.333 -31.122 1.00 81.12 107 SER A N 1
ATOM 801 C CA . SER A 1 107 ? 31.033 8.672 -31.623 1.00 81.12 107 SER A CA 1
ATOM 802 C C . SER A 1 107 ? 31.636 7.669 -32.616 1.00 81.12 107 SER A C 1
ATOM 804 O O . SER A 1 107 ? 32.736 7.908 -33.125 1.00 81.12 107 SER A O 1
ATOM 806 N N . GLU A 1 108 ? 30.945 6.571 -32.917 1.00 82.31 108 GLU A N 1
ATOM 807 C CA . GLU A 1 108 ? 31.386 5.534 -33.852 1.00 82.31 108 GLU A CA 1
ATOM 808 C C . GLU A 1 108 ? 30.739 5.727 -35.225 1.00 82.31 108 GLU A C 1
ATOM 810 O O . GLU A 1 108 ? 31.421 5.640 -36.252 1.00 82.31 108 GLU A O 1
ATOM 815 N N . THR A 1 109 ? 29.451 6.063 -35.248 1.00 83.06 109 THR A N 1
ATOM 816 C CA . THR A 1 109 ? 28.655 6.296 -36.450 1.00 83.06 109 THR A CA 1
ATOM 817 C C . THR A 1 109 ? 28.470 7.796 -36.670 1.00 83.06 109 THR A C 1
ATOM 819 O O . THR A 1 109 ? 27.812 8.482 -35.881 1.00 83.06 109 THR A O 1
ATOM 822 N N . ILE A 1 110 ? 29.045 8.325 -37.755 1.00 88.06 110 ILE A N 1
ATOM 823 C CA . ILE A 1 110 ? 29.022 9.761 -38.064 1.00 88.06 110 ILE A CA 1
ATOM 824 C C . ILE A 1 110 ? 28.164 10.033 -39.300 1.00 88.06 110 ILE A C 1
ATOM 826 O O . ILE A 1 110 ? 28.424 9.511 -40.384 1.00 88.06 110 ILE A O 1
ATOM 830 N N . TYR A 1 111 ? 27.192 10.934 -39.157 1.00 90.75 111 TYR A N 1
ATOM 831 C CA . TYR A 1 111 ? 26.395 11.443 -40.270 1.00 90.75 111 TYR A CA 1
ATOM 832 C C . TYR A 1 111 ? 26.784 12.876 -40.619 1.00 90.75 111 TYR A C 1
ATOM 834 O O . TYR A 1 111 ? 27.047 13.695 -39.739 1.00 90.75 111 TYR A O 1
ATOM 842 N N . GLY A 1 112 ? 26.764 13.213 -41.907 1.00 92.75 112 GLY A N 1
ATOM 843 C CA . GLY A 1 112 ? 26.787 14.600 -42.358 1.00 92.75 112 GLY A CA 1
ATOM 844 C C . GLY A 1 112 ? 25.451 15.270 -42.046 1.00 92.75 112 GLY A C 1
ATOM 845 O O . GLY A 1 112 ? 24.400 14.745 -42.406 1.00 92.75 112 GLY A O 1
ATOM 846 N N . LEU A 1 113 ? 25.481 16.432 -41.397 1.00 93.12 113 LEU A N 1
ATOM 847 C CA . LEU A 1 113 ? 24.288 17.141 -40.941 1.00 93.12 113 LEU A CA 1
ATOM 848 C C . LEU A 1 113 ? 23.953 18.303 -41.885 1.00 93.12 113 LEU A C 1
ATOM 850 O O . LEU A 1 113 ? 24.701 19.276 -41.988 1.00 93.12 113 LEU A O 1
ATOM 854 N N . SER A 1 114 ? 22.796 18.232 -42.545 1.00 92.94 114 SER A N 1
ATOM 855 C CA . SER A 1 114 ? 22.189 19.380 -43.225 1.00 92.94 114 SER A CA 1
ATOM 856 C C . SER A 1 114 ? 21.078 19.963 -42.365 1.00 92.94 114 SER A C 1
ATOM 858 O O . SER A 1 114 ? 20.061 19.316 -42.131 1.00 92.94 114 SER A O 1
ATOM 860 N N . LEU A 1 115 ? 21.264 21.208 -41.930 1.00 89.56 115 LEU A N 1
ATOM 861 C CA . LEU A 1 115 ? 20.260 21.959 -41.187 1.00 89.56 115 LEU A CA 1
ATOM 862 C C . LEU A 1 115 ? 19.606 22.990 -42.108 1.00 89.56 115 LEU A C 1
ATOM 864 O O . LEU A 1 115 ? 20.201 24.017 -42.448 1.00 89.56 115 LEU A O 1
ATOM 868 N N . VAL A 1 116 ? 18.374 22.717 -42.516 1.00 85.56 116 VAL A N 1
ATOM 869 C CA . VAL A 1 116 ? 17.612 23.583 -43.411 1.00 85.56 116 VAL A CA 1
ATOM 870 C C . VAL A 1 116 ? 16.839 24.582 -42.558 1.00 85.56 116 VAL A C 1
ATOM 872 O O . VAL A 1 116 ? 15.854 24.249 -41.900 1.00 85.56 116 VAL A O 1
ATOM 875 N N . LYS A 1 117 ? 17.310 25.830 -42.549 1.00 67.94 117 LYS A N 1
ATOM 876 C CA . LYS A 1 117 ? 16.686 26.924 -41.797 1.00 67.94 117 LYS A CA 1
ATOM 877 C C . LYS A 1 117 ? 15.617 27.632 -42.630 1.00 67.94 117 LYS A C 1
ATOM 879 O O . LYS A 1 117 ? 15.947 28.483 -43.457 1.00 67.94 117 LYS A O 1
ATOM 884 N N . PRO A 1 118 ? 14.342 27.377 -42.309 1.00 62.59 118 PRO A N 1
ATOM 885 C CA . PRO A 1 118 ? 13.446 28.481 -41.991 1.00 62.59 118 PRO A CA 1
ATOM 886 C C . PRO A 1 118 ? 12.699 28.185 -40.684 1.00 62.59 118 PRO A C 1
ATOM 888 O O . PRO A 1 118 ? 11.943 27.227 -40.609 1.00 62.59 118 PRO A O 1
ATOM 891 N N . GLY A 1 119 ? 12.903 29.022 -39.659 1.00 68.56 119 GLY A N 1
ATOM 892 C CA . GLY A 1 119 ? 12.184 28.949 -38.382 1.00 68.56 119 GLY A CA 1
ATOM 893 C C . GLY A 1 119 ? 10.719 29.342 -38.552 1.00 68.56 119 GLY A C 1
ATOM 894 O O . GLY A 1 119 ? 10.322 30.450 -38.196 1.00 68.56 119 GLY A O 1
ATOM 895 N N . ILE A 1 120 ? 9.933 28.446 -39.137 1.00 83.75 120 ILE A N 1
ATOM 896 C CA . ILE A 1 120 ? 8.498 28.591 -39.366 1.00 83.75 120 ILE A CA 1
ATOM 897 C C . ILE A 1 120 ? 7.787 27.344 -38.849 1.00 83.75 120 ILE A C 1
ATOM 899 O O . ILE A 1 120 ? 8.331 26.241 -38.876 1.00 83.75 120 ILE A O 1
ATOM 903 N N . SER A 1 121 ? 6.559 27.524 -38.378 1.00 91.62 121 SER A N 1
ATOM 904 C CA . SER A 1 121 ? 5.754 26.457 -37.785 1.00 91.62 121 SER A CA 1
ATOM 905 C C . SER A 1 121 ? 4.985 25.625 -38.814 1.00 91.62 121 SER A C 1
ATOM 907 O O . SER A 1 121 ? 4.278 24.707 -38.432 1.00 91.62 121 SER A O 1
ATOM 909 N N . ALA A 1 122 ? 5.072 25.911 -40.115 1.00 93.06 122 ALA A N 1
ATOM 910 C CA . ALA A 1 122 ? 4.482 25.069 -41.154 1.00 93.06 122 ALA A CA 1
ATOM 911 C C . ALA A 1 122 ? 5.179 25.277 -42.500 1.00 93.06 122 ALA A C 1
ATOM 913 O O . ALA A 1 122 ? 5.590 26.394 -42.816 1.00 93.06 122 ALA A O 1
ATOM 914 N N . GLY A 1 123 ? 5.283 24.227 -43.312 1.00 92.19 123 GLY A N 1
ATOM 915 C CA . GLY A 1 123 ? 5.960 24.312 -44.604 1.00 92.19 123 GLY A CA 1
ATOM 916 C C . GLY A 1 123 ? 5.929 23.020 -45.409 1.00 92.19 123 GLY A C 1
ATOM 917 O O . GLY A 1 123 ? 5.334 22.023 -45.003 1.00 92.19 123 GLY A O 1
ATOM 918 N N . SER A 1 124 ? 6.558 23.048 -46.583 1.00 93.38 124 SER A N 1
ATOM 919 C CA . SER A 1 124 ? 6.850 21.856 -47.385 1.00 93.38 124 SER A CA 1
ATOM 920 C C . SER A 1 124 ? 8.280 21.907 -47.910 1.00 93.38 124 SER A C 1
ATOM 922 O O . SER A 1 124 ? 8.776 22.992 -48.221 1.00 93.38 124 SER A O 1
ATOM 924 N N . PHE A 1 125 ? 8.945 20.756 -47.971 1.00 93.69 125 PHE A N 1
ATOM 925 C CA . PHE A 1 125 ? 10.362 20.652 -48.303 1.00 93.69 125 PHE A CA 1
ATOM 926 C C . PHE A 1 125 ? 10.672 19.343 -49.037 1.00 93.69 125 PHE A C 1
ATOM 928 O O . PHE A 1 125 ? 10.222 18.278 -48.622 1.00 93.69 125 PHE A O 1
ATOM 935 N N . GLU A 1 126 ? 11.462 19.433 -50.105 1.00 95.19 126 GLU A N 1
ATOM 936 C CA . GLU A 1 126 ? 12.007 18.278 -50.826 1.00 95.19 126 GLU A CA 1
ATOM 937 C C . GLU A 1 126 ? 13.343 17.875 -50.203 1.00 95.19 126 GLU A C 1
ATOM 939 O O . GLU A 1 126 ? 14.207 18.729 -49.986 1.00 95.19 126 GLU A O 1
ATOM 944 N N . PHE A 1 127 ? 13.537 16.588 -49.942 1.00 93.81 127 PHE A N 1
ATOM 945 C CA . PHE A 1 127 ? 14.731 16.066 -49.294 1.00 93.81 127 PHE A CA 1
ATOM 946 C C . PHE A 1 127 ? 15.264 14.815 -49.996 1.00 93.81 127 PHE A C 1
ATOM 948 O O . PHE A 1 127 ? 14.516 13.978 -50.502 1.00 93.81 127 PHE A O 1
ATOM 955 N N . THR A 1 128 ? 16.586 14.670 -49.941 1.00 93.44 128 THR A N 1
ATOM 956 C CA . THR A 1 128 ? 17.292 13.427 -50.250 1.00 93.44 128 THR A CA 1
ATOM 957 C C . THR A 1 128 ? 18.329 13.206 -49.154 1.00 93.44 128 THR A C 1
ATOM 959 O O . THR A 1 128 ? 19.156 14.089 -48.920 1.00 93.44 128 THR A O 1
ATOM 962 N N . GLY A 1 129 ? 18.287 12.066 -48.465 1.00 91.88 129 GLY A N 1
ATOM 963 C CA . GLY A 1 129 ? 19.200 11.788 -47.354 1.00 91.88 129 GLY A CA 1
ATOM 964 C C . GLY A 1 129 ? 18.976 10.432 -46.697 1.00 91.88 129 GLY A C 1
ATOM 965 O O . GLY A 1 129 ? 18.040 9.709 -47.031 1.00 91.88 129 GLY A O 1
ATOM 966 N N . ALA A 1 130 ? 19.852 10.090 -45.760 1.00 89.00 130 ALA A N 1
ATOM 967 C CA . ALA A 1 130 ? 19.773 8.874 -44.960 1.00 89.00 130 ALA A CA 1
ATOM 968 C C . ALA A 1 130 ? 18.779 9.000 -43.794 1.00 89.00 130 ALA A C 1
ATOM 970 O O . ALA A 1 130 ? 18.267 7.988 -43.348 1.00 89.00 130 ALA A O 1
ATOM 971 N N . ALA A 1 131 ? 18.464 10.209 -43.316 1.00 90.62 131 ALA A N 1
ATOM 972 C CA . ALA A 1 131 ? 17.436 10.434 -42.293 1.00 90.62 131 ALA A CA 1
ATOM 973 C C . ALA A 1 131 ? 16.745 11.793 -42.463 1.00 90.62 131 ALA A C 1
ATOM 975 O O . ALA A 1 131 ? 17.300 12.698 -43.094 1.00 90.62 131 ALA A O 1
ATOM 976 N N . LEU A 1 132 ? 15.567 11.943 -41.853 1.00 93.50 132 LEU A N 1
ATOM 977 C CA . LEU A 1 132 ? 14.788 13.182 -41.814 1.00 93.50 132 LEU A CA 1
ATOM 978 C C . LEU A 1 132 ? 14.240 13.425 -40.402 1.00 93.50 132 LEU A C 1
ATOM 980 O O . LEU A 1 132 ? 13.593 12.545 -39.832 1.00 93.50 132 LEU A O 1
ATOM 984 N N . ALA A 1 133 ? 14.437 14.628 -39.864 1.00 94.38 133 ALA A N 1
ATOM 985 C CA . ALA A 1 133 ? 13.914 15.041 -38.561 1.00 94.38 133 ALA A CA 1
ATOM 986 C C . ALA A 1 133 ? 13.492 16.519 -38.537 1.00 94.38 133 ALA A C 1
ATOM 988 O O . ALA A 1 133 ? 13.854 17.301 -39.420 1.00 94.38 133 ALA A O 1
ATOM 989 N N . LEU A 1 134 ? 12.741 16.901 -37.502 1.00 94.38 134 LEU A N 1
ATOM 990 C CA . LEU A 1 134 ? 12.496 18.293 -37.117 1.00 94.38 134 LEU A CA 1
ATOM 991 C C . LEU A 1 134 ? 13.276 18.605 -35.836 1.00 94.38 134 LEU A C 1
ATOM 993 O O . LEU A 1 134 ? 13.328 17.770 -34.940 1.00 94.38 134 LEU A O 1
ATOM 997 N N . HIS A 1 135 ? 13.856 19.796 -35.744 1.00 93.75 135 HIS A N 1
ATOM 998 C CA . HIS A 1 135 ? 14.739 20.214 -34.654 1.00 93.75 135 HIS A CA 1
ATOM 999 C C . HIS A 1 135 ? 14.381 21.618 -34.155 1.00 93.75 135 HIS A C 1
ATOM 1001 O O . HIS A 1 135 ? 14.075 22.506 -34.955 1.00 93.75 135 HIS A O 1
ATOM 1007 N N . THR A 1 136 ? 14.499 21.849 -32.851 1.00 92.31 136 THR A N 1
ATOM 1008 C CA . THR A 1 136 ? 14.450 23.181 -32.232 1.00 92.31 136 THR A CA 1
ATOM 1009 C C . THR A 1 136 ? 15.552 23.295 -31.185 1.00 92.31 136 THR A C 1
ATOM 1011 O O . THR A 1 136 ? 15.936 22.313 -30.556 1.00 92.31 136 THR A O 1
ATOM 1014 N N . THR A 1 137 ? 16.057 24.510 -30.983 1.00 91.75 137 THR A N 1
ATOM 1015 C CA . THR A 1 137 ? 17.020 24.802 -29.911 1.00 91.75 137 THR A CA 1
ATOM 1016 C C . THR A 1 137 ? 16.336 25.122 -28.580 1.00 91.75 137 THR A C 1
ATOM 1018 O O . THR A 1 137 ? 17.016 25.470 -27.619 1.00 91.75 137 THR A O 1
ATOM 1021 N N . ASN A 1 138 ? 15.001 25.078 -28.533 1.00 90.12 138 ASN A N 1
ATOM 1022 C CA . ASN A 1 138 ? 14.241 25.212 -27.296 1.00 90.12 138 ASN A CA 1
ATOM 1023 C C . ASN A 1 138 ? 14.356 23.928 -26.467 1.00 90.12 138 ASN A C 1
ATOM 1025 O O . ASN A 1 138 ? 14.455 22.832 -27.015 1.00 90.12 138 ASN A O 1
ATOM 1029 N N . THR A 1 139 ? 14.324 24.073 -25.143 1.00 88.56 139 THR A N 1
ATOM 1030 C CA . THR A 1 139 ? 14.431 22.946 -24.206 1.00 88.56 139 THR A CA 1
ATOM 1031 C C . THR A 1 139 ? 13.113 22.197 -24.037 1.00 88.56 139 THR A C 1
ATOM 1033 O O . THR A 1 139 ? 13.126 21.006 -23.735 1.00 88.56 139 THR A O 1
ATOM 1036 N N . GLU A 1 140 ? 11.985 22.883 -24.239 1.00 92.44 140 GLU A N 1
ATOM 1037 C CA . GLU A 1 140 ? 10.643 22.325 -24.068 1.00 92.44 140 GLU A CA 1
ATOM 1038 C C . GLU A 1 140 ? 10.199 21.515 -25.294 1.00 92.44 140 GLU A C 1
ATOM 1040 O O . GLU A 1 140 ? 10.441 21.948 -26.425 1.00 92.44 140 GLU A O 1
ATOM 1045 N N . PRO A 1 141 ? 9.509 20.373 -25.108 1.00 93.06 141 PRO A N 1
ATOM 1046 C CA . PRO A 1 141 ? 9.005 19.578 -26.220 1.00 93.06 141 PRO A CA 1
ATOM 1047 C C . PRO A 1 141 ? 8.028 20.342 -27.122 1.00 93.06 141 PRO A C 1
ATOM 1049 O O . PRO A 1 141 ? 7.141 21.056 -26.651 1.00 93.06 141 PRO A O 1
ATOM 1052 N N . PHE A 1 142 ? 8.123 20.106 -28.431 1.00 93.25 142 PHE A N 1
ATOM 1053 C CA . PHE A 1 142 ? 7.149 20.563 -29.419 1.00 93.25 142 PHE A CA 1
ATOM 1054 C C . PHE A 1 142 ? 6.370 19.389 -30.013 1.00 93.25 142 PHE A C 1
ATOM 1056 O O . PHE A 1 142 ? 6.822 18.246 -30.013 1.00 93.25 142 PHE A O 1
ATOM 1063 N N . SER A 1 143 ? 5.197 19.674 -30.574 1.00 93.25 143 SER A N 1
ATOM 1064 C CA . SER A 1 143 ? 4.423 18.702 -31.351 1.00 93.25 143 SER A CA 1
ATOM 1065 C C . SER A 1 143 ? 4.341 19.134 -32.809 1.00 93.25 143 SER A C 1
ATOM 1067 O O . SER A 1 143 ? 4.246 20.325 -33.108 1.00 93.25 143 SER A O 1
ATOM 1069 N N . ALA A 1 144 ? 4.388 18.177 -33.732 1.00 92.38 144 ALA A N 1
ATOM 1070 C CA . ALA A 1 144 ? 4.276 18.431 -35.159 1.00 92.38 144 ALA A CA 1
ATOM 1071 C C . ALA A 1 144 ? 3.463 17.350 -35.866 1.00 92.38 144 ALA A C 1
ATOM 1073 O O . ALA A 1 144 ? 3.668 16.160 -35.655 1.00 92.38 144 ALA A O 1
ATOM 1074 N N . THR A 1 145 ? 2.563 17.763 -36.752 1.00 89.12 145 THR A N 1
ATOM 1075 C CA . THR A 1 145 ? 1.908 16.871 -37.709 1.00 89.12 145 THR A CA 1
ATOM 1076 C C . THR A 1 145 ? 2.651 16.941 -39.032 1.00 89.12 145 THR A C 1
ATOM 1078 O O . THR A 1 145 ? 2.775 18.018 -39.615 1.00 89.12 145 THR A O 1
ATOM 1081 N N . VAL A 1 146 ? 3.146 15.799 -39.500 1.00 90.38 146 VAL A N 1
ATOM 1082 C CA . VAL A 1 146 ? 3.953 15.664 -40.716 1.00 90.38 146 VAL A CA 1
ATOM 1083 C C . VAL A 1 146 ? 3.257 14.751 -41.711 1.00 90.38 146 VAL A C 1
ATOM 1085 O O . VAL A 1 146 ? 2.609 13.786 -41.320 1.00 90.38 146 VAL A O 1
ATOM 1088 N N . SER A 1 147 ? 3.402 15.046 -42.996 1.00 86.31 147 SER A N 1
ATOM 1089 C CA . SER A 1 147 ? 3.030 14.177 -44.109 1.00 86.31 147 SER A CA 1
ATOM 1090 C C . SER A 1 147 ? 4.246 13.970 -44.995 1.00 86.31 147 SER A C 1
ATOM 1092 O O . SER A 1 147 ? 4.858 14.951 -45.410 1.00 86.31 147 SER A O 1
ATOM 1094 N N . VAL A 1 148 ? 4.600 12.720 -45.277 1.00 90.44 148 VAL A N 1
ATOM 1095 C CA . VAL A 1 148 ? 5.744 12.360 -46.127 1.00 90.44 148 VAL A CA 1
ATOM 1096 C C . VAL A 1 148 ? 5.229 11.619 -47.352 1.00 90.44 148 VAL A C 1
ATOM 1098 O O . VAL A 1 148 ? 4.402 10.722 -47.207 1.00 90.44 148 VAL A O 1
ATOM 1101 N N . ASP A 1 149 ? 5.715 11.966 -48.544 1.00 89.88 149 ASP A N 1
ATOM 1102 C CA . ASP A 1 149 ? 5.504 11.201 -49.782 1.00 89.88 149 ASP A CA 1
ATOM 1103 C C . ASP A 1 149 ? 6.829 11.087 -50.541 1.00 89.88 149 ASP A C 1
ATOM 1105 O O . ASP A 1 149 ? 7.457 12.097 -50.869 1.00 89.88 149 ASP A O 1
ATOM 1109 N N . GLY A 1 150 ? 7.278 9.860 -50.797 1.00 90.44 150 GLY A N 1
ATOM 1110 C CA . GLY A 1 150 ? 8.588 9.617 -51.387 1.00 90.44 150 GLY A CA 1
ATOM 1111 C C . GLY A 1 150 ? 8.926 8.148 -51.603 1.00 90.44 150 GLY A C 1
ATOM 1112 O O . GLY A 1 150 ? 8.069 7.256 -51.593 1.00 90.44 150 GLY A O 1
ATOM 1113 N N . TRP A 1 151 ? 10.216 7.901 -51.799 1.00 85.06 151 TRP A N 1
ATOM 1114 C CA . TRP A 1 151 ? 10.778 6.594 -52.105 1.00 85.06 151 TRP A CA 1
ATOM 1115 C C . TRP A 1 151 ? 11.970 6.282 -51.213 1.00 85.06 151 TRP A C 1
ATOM 1117 O O . TRP A 1 151 ? 12.784 7.146 -50.901 1.00 85.06 151 TRP A O 1
ATOM 1127 N N . ILE A 1 152 ? 12.098 5.006 -50.883 1.00 80.81 152 ILE A N 1
ATOM 1128 C CA . ILE A 1 152 ? 13.279 4.418 -50.260 1.00 80.81 152 ILE A CA 1
ATOM 1129 C C . ILE A 1 152 ? 14.082 3.749 -51.366 1.00 80.81 152 ILE A C 1
ATOM 1131 O O . ILE A 1 152 ? 13.516 3.005 -52.178 1.00 80.81 152 ILE A O 1
ATOM 1135 N N . ARG A 1 153 ? 15.384 4.006 -51.401 1.00 80.25 153 ARG A N 1
ATOM 1136 C CA . ARG A 1 153 ? 16.346 3.421 -52.334 1.00 80.25 153 ARG A CA 1
ATOM 1137 C C . ARG A 1 153 ? 17.481 2.795 -51.513 1.00 80.25 153 ARG A C 1
ATOM 1139 O O . ARG A 1 153 ? 17.961 3.435 -50.588 1.00 80.25 153 ARG A O 1
ATOM 1146 N N . GLY A 1 154 ? 17.909 1.576 -51.847 1.00 64.94 154 GLY A N 1
ATOM 1147 C CA . GLY A 1 154 ? 19.004 0.881 -51.145 1.00 64.94 154 GLY A CA 1
ATOM 1148 C C . GLY A 1 154 ? 18.636 -0.506 -50.606 1.00 64.94 154 GLY A C 1
ATOM 1149 O O . GLY A 1 154 ? 17.532 -0.994 -50.853 1.00 64.94 154 GLY A O 1
ATOM 1150 N N . GLN A 1 155 ? 19.589 -1.152 -49.928 1.00 55.34 155 GLN A N 1
ATOM 1151 C CA . GLN A 1 155 ? 19.431 -2.419 -49.200 1.00 55.34 155 GLN A CA 1
ATOM 1152 C C . GLN A 1 155 ? 19.807 -2.169 -47.732 1.00 55.34 155 GLN A C 1
ATOM 1154 O O . GLN A 1 155 ? 20.885 -1.618 -47.511 1.00 55.34 155 GLN A O 1
ATOM 1159 N N . PRO A 1 156 ? 18.986 -2.591 -46.754 1.00 47.28 156 PRO A N 1
ATOM 1160 C CA . PRO A 1 156 ? 17.751 -3.373 -46.891 1.00 47.28 156 PRO A CA 1
ATOM 1161 C C . PRO A 1 156 ? 16.516 -2.534 -47.289 1.00 47.28 156 PRO A C 1
ATOM 1163 O O . PRO A 1 156 ? 16.450 -1.331 -47.070 1.00 47.28 156 PRO A O 1
ATOM 1166 N N . THR A 1 157 ? 15.505 -3.183 -47.882 1.00 44.72 157 THR A N 1
ATOM 1167 C CA . THR A 1 157 ? 14.218 -2.568 -48.294 1.00 44.72 157 THR A CA 1
ATOM 1168 C C . THR A 1 157 ? 13.251 -2.320 -47.129 1.00 44.72 157 THR A C 1
ATOM 1170 O O . THR A 1 157 ? 12.162 -1.753 -47.303 1.00 44.72 157 THR A O 1
ATOM 1173 N N . GLU A 1 158 ? 13.598 -2.792 -45.937 1.00 42.56 158 GLU A N 1
ATOM 1174 C CA . GLU A 1 158 ? 12.863 -2.470 -44.728 1.00 42.56 158 GLU A CA 1
ATOM 1175 C C . GLU A 1 158 ? 13.286 -1.086 -44.264 1.00 42.56 158 GLU A C 1
ATOM 1177 O O . GLU A 1 158 ? 14.306 -0.905 -43.612 1.00 42.56 158 GLU A O 1
ATOM 1182 N N . VAL A 1 159 ? 12.436 -0.099 -44.547 1.00 40.72 159 VAL A N 1
ATOM 1183 C CA . VAL A 1 159 ? 12.277 0.989 -43.586 1.00 40.72 159 VAL A CA 1
ATOM 1184 C C . VAL A 1 159 ? 11.727 0.359 -42.334 1.00 40.72 159 VAL A C 1
ATOM 1186 O O . VAL A 1 159 ? 10.516 0.210 -42.163 1.00 40.72 159 VAL A O 1
ATOM 1189 N N . ILE A 1 160 ? 12.655 -0.033 -41.474 1.00 40.81 160 ILE A N 1
ATOM 1190 C CA . ILE A 1 160 ? 12.479 0.167 -40.057 1.00 40.81 160 ILE A CA 1
ATOM 1191 C C . ILE A 1 160 ? 12.217 1.669 -39.984 1.00 40.81 160 ILE A C 1
ATOM 1193 O O . ILE A 1 160 ? 13.129 2.466 -40.196 1.00 40.81 160 ILE A O 1
ATOM 1197 N N . MET A 1 161 ? 10.955 2.076 -39.803 1.00 35.84 161 MET A N 1
ATOM 1198 C CA . MET A 1 161 ? 10.736 3.320 -39.085 1.00 35.84 161 MET A CA 1
ATOM 1199 C C . MET A 1 161 ? 11.410 3.042 -37.754 1.00 35.84 161 MET A C 1
ATOM 1201 O O . MET A 1 161 ? 10.797 2.455 -36.864 1.00 35.84 161 MET A O 1
ATOM 1205 N N . GLN A 1 162 ? 12.687 3.389 -37.629 1.00 36.91 162 GLN A N 1
ATOM 1206 C CA . GLN A 1 162 ? 13.228 3.624 -36.318 1.00 36.91 162 GLN A CA 1
ATOM 1207 C C . GLN A 1 162 ? 12.466 4.886 -35.936 1.00 36.91 162 GLN A C 1
ATOM 1209 O O . GLN A 1 162 ? 12.832 6.022 -36.226 1.00 36.91 162 GLN A O 1
ATOM 1214 N N . LYS A 1 163 ? 11.334 4.676 -35.273 1.00 35.03 163 LYS A N 1
ATOM 1215 C CA . LYS A 1 163 ? 11.110 5.447 -34.074 1.00 35.03 163 LYS A CA 1
ATOM 1216 C C . LYS A 1 163 ? 12.491 5.416 -33.414 1.00 35.03 163 LYS A C 1
ATOM 1218 O O . LYS A 1 163 ? 12.957 4.332 -33.076 1.00 35.03 163 LYS A O 1
ATOM 1223 N N . ILE A 1 164 ? 13.181 6.548 -33.286 1.00 37.84 164 ILE A N 1
ATOM 1224 C CA . ILE A 1 164 ? 14.065 6.677 -32.130 1.00 37.84 164 ILE A CA 1
ATOM 1225 C C . ILE A 1 164 ? 13.084 6.678 -30.941 1.00 37.84 164 ILE A C 1
ATOM 1227 O O . ILE A 1 164 ? 12.798 7.686 -30.322 1.00 37.84 164 ILE A O 1
ATOM 1231 N N . GLU A 1 165 ? 12.448 5.536 -30.682 1.00 37.66 165 GLU A N 1
ATOM 1232 C CA . GLU A 1 165 ? 12.700 4.871 -29.440 1.00 37.66 165 GLU A CA 1
ATOM 1233 C C . GLU A 1 165 ? 14.203 4.659 -29.533 1.00 37.66 165 GLU A C 1
ATOM 1235 O O . GLU A 1 165 ? 14.677 3.755 -30.220 1.00 37.66 165 GLU A O 1
ATOM 1240 N N . ALA A 1 166 ? 14.963 5.562 -28.891 1.00 32.41 166 ALA A N 1
ATOM 1241 C CA . ALA A 1 166 ? 16.145 5.108 -28.171 1.00 32.41 166 ALA A CA 1
ATOM 1242 C C . ALA A 1 166 ? 15.769 3.724 -27.691 1.00 32.41 166 ALA A C 1
ATOM 1244 O O . ALA A 1 166 ? 14.687 3.665 -27.094 1.00 32.41 166 ALA A O 1
ATOM 1245 N N . GLU A 1 167 ? 16.501 2.679 -28.108 1.00 34.50 167 GLU A N 1
ATOM 1246 C CA . GLU A 1 167 ? 16.186 1.310 -27.726 1.00 34.50 167 GLU A CA 1
ATOM 1247 C C . GLU A 1 167 ? 15.614 1.406 -26.320 1.00 34.50 167 GLU A C 1
ATOM 1249 O O . GLU A 1 167 ? 16.326 1.674 -25.352 1.00 34.50 167 GLU A O 1
ATOM 1254 N N . LYS A 1 168 ? 14.292 1.233 -26.198 1.00 39.78 168 LYS A N 1
ATOM 1255 C CA . LYS A 1 168 ? 13.841 0.503 -25.051 1.00 39.78 168 LYS A CA 1
ATOM 1256 C C . LYS A 1 168 ? 14.503 -0.823 -25.367 1.00 39.78 168 LYS A C 1
ATOM 1258 O O . LYS A 1 168 ? 13.910 -1.647 -26.058 1.00 39.78 168 LYS A O 1
ATOM 1263 N N . GLU A 1 169 ? 15.763 -0.996 -24.936 1.00 35.28 169 GLU A N 1
ATOM 1264 C CA . GLU A 1 169 ? 16.152 -2.225 -24.269 1.00 35.28 169 GLU A CA 1
ATOM 1265 C C . GLU A 1 169 ? 14.868 -2.626 -23.578 1.00 35.28 169 GLU A C 1
ATOM 1267 O O . GLU A 1 169 ? 14.423 -1.824 -22.757 1.00 35.28 169 GLU A O 1
ATOM 1272 N N . ALA A 1 170 ? 14.166 -3.638 -24.108 1.00 39.38 170 ALA A N 1
ATOM 1273 C CA . ALA A 1 170 ? 12.747 -3.866 -23.837 1.00 39.38 170 ALA A CA 1
ATOM 1274 C C . ALA A 1 170 ? 12.480 -3.510 -22.381 1.00 39.38 170 ALA A C 1
ATOM 1276 O O . ALA A 1 170 ? 13.043 -4.256 -21.584 1.00 39.38 170 ALA A O 1
ATOM 1277 N N . GLU A 1 171 ? 11.829 -2.346 -22.099 1.00 44.25 171 GLU A N 1
ATOM 1278 C CA . GLU A 1 171 ? 12.111 -1.529 -20.880 1.00 44.25 171 GLU A CA 1
ATOM 1279 C C . GLU A 1 171 ? 12.713 -2.410 -19.815 1.00 44.25 171 GLU A C 1
ATOM 1281 O O . GLU A 1 171 ? 11.930 -3.261 -19.384 1.00 44.25 171 GLU A O 1
ATOM 1286 N N . PRO A 1 172 ? 14.031 -2.319 -19.520 1.00 42.78 172 PRO A N 1
ATOM 1287 C CA . PRO A 1 172 ? 14.826 -3.420 -18.981 1.00 42.78 172 PRO A CA 1
ATOM 1288 C C . PRO A 1 172 ? 13.941 -4.236 -18.068 1.00 42.78 172 PRO A C 1
ATOM 1290 O O . PRO A 1 172 ? 13.612 -3.763 -16.980 1.00 42.78 172 PRO A O 1
ATOM 1293 N N . THR A 1 173 ? 13.392 -5.343 -18.599 1.00 45.94 173 THR A N 1
ATOM 1294 C CA . THR A 1 173 ? 12.244 -5.960 -17.933 1.00 45.94 173 THR A CA 1
ATOM 1295 C C . THR A 1 173 ? 12.799 -6.417 -16.615 1.00 45.94 173 THR A C 1
ATOM 1297 O O . THR A 1 173 ? 13.668 -7.287 -16.598 1.00 45.94 173 THR A O 1
ATOM 1300 N N . LEU A 1 174 ? 12.395 -5.755 -15.531 1.00 52.97 174 LEU A N 1
ATOM 1301 C CA . LEU A 1 174 ? 12.891 -6.097 -14.215 1.00 52.97 174 LEU A CA 1
ATOM 1302 C C . LEU A 1 174 ? 12.460 -7.536 -14.015 1.00 52.97 174 LEU A C 1
ATOM 1304 O O . LEU A 1 174 ? 11.270 -7.821 -13.965 1.00 52.97 174 LEU A O 1
ATOM 1308 N N . LEU A 1 175 ? 13.413 -8.456 -14.044 1.00 66.12 175 LEU A N 1
ATOM 1309 C CA . LEU A 1 175 ? 13.128 -9.855 -13.818 1.00 66.12 175 LEU A CA 1
ATOM 1310 C C . LEU A 1 175 ? 13.144 -10.087 -12.318 1.00 66.12 175 LEU A C 1
ATOM 1312 O O . LEU A 1 175 ? 13.926 -9.479 -11.578 1.00 66.12 175 LEU A O 1
ATOM 1316 N N . LEU A 1 176 ? 12.305 -11.007 -11.872 1.00 59.28 176 LEU A N 1
ATOM 1317 C CA . LEU A 1 176 ? 12.430 -11.597 -10.559 1.00 59.28 176 LEU A CA 1
ATOM 1318 C C . LEU A 1 176 ? 13.803 -12.286 -10.497 1.00 59.28 176 LEU A C 1
ATOM 1320 O O . LEU A 1 176 ? 13.983 -13.384 -11.005 1.00 59.28 176 LEU A O 1
ATOM 1324 N N . SER A 1 177 ? 14.807 -11.623 -9.911 1.00 56.12 177 SER A N 1
ATOM 1325 C CA . SER A 1 177 ? 16.133 -12.226 -9.712 1.00 56.12 177 SER A CA 1
ATOM 1326 C C . SER A 1 177 ? 16.028 -13.546 -8.919 1.00 56.12 177 SER A C 1
ATOM 1328 O O . SER A 1 177 ? 14.999 -13.812 -8.301 1.00 56.12 177 SER A O 1
ATOM 1330 N N . ARG A 1 178 ? 17.100 -14.359 -8.881 1.00 56.78 178 ARG A N 1
ATOM 1331 C CA . ARG A 1 178 ? 17.140 -15.739 -8.316 1.00 56.78 178 ARG A CA 1
ATOM 1332 C C . ARG A 1 178 ? 16.775 -15.903 -6.829 1.00 56.78 178 ARG A C 1
ATOM 1334 O O . ARG A 1 178 ? 17.091 -16.919 -6.216 1.00 56.78 178 ARG A O 1
ATOM 1341 N N . ALA A 1 179 ? 16.238 -14.871 -6.204 1.00 60.09 179 ALA A N 1
ATOM 1342 C CA . ALA A 1 179 ? 16.115 -14.709 -4.775 1.00 60.09 179 ALA A CA 1
ATOM 1343 C C . ALA A 1 179 ? 14.666 -14.450 -4.322 1.00 60.09 179 ALA A C 1
ATOM 1345 O O . ALA A 1 179 ? 14.461 -14.026 -3.192 1.00 60.09 179 ALA A O 1
ATOM 1346 N N . ASN A 1 180 ? 13.676 -14.706 -5.182 1.00 73.00 180 ASN A N 1
ATOM 1347 C CA . ASN A 1 180 ? 12.265 -14.541 -4.842 1.00 73.00 180 ASN A CA 1
ATOM 1348 C C . ASN A 1 180 ? 11.656 -15.852 -4.350 1.00 73.00 180 ASN A C 1
ATOM 1350 O O . ASN A 1 180 ? 11.779 -16.884 -5.012 1.00 73.00 180 ASN A O 1
ATOM 1354 N N . VAL A 1 181 ? 10.996 -15.807 -3.196 1.00 84.06 181 VAL A N 1
ATOM 1355 C CA . VAL A 1 181 ? 10.354 -16.973 -2.572 1.00 84.06 181 VAL A CA 1
ATOM 1356 C C . VAL A 1 181 ? 8.897 -16.659 -2.236 1.00 84.06 181 VAL A C 1
ATOM 1358 O O . VAL A 1 181 ? 8.586 -15.509 -1.928 1.00 84.06 181 VAL A O 1
ATOM 1361 N N . PRO A 1 182 ? 7.979 -17.639 -2.285 1.00 89.19 182 PRO A N 1
ATOM 1362 C CA . PRO A 1 182 ? 6.629 -17.428 -1.785 1.00 89.19 182 PRO A CA 1
ATOM 1363 C C . PRO A 1 182 ? 6.651 -17.193 -0.270 1.00 89.19 182 PRO A C 1
ATOM 1365 O O . PRO A 1 182 ? 7.270 -17.974 0.456 1.00 89.19 182 PRO A O 1
ATOM 1368 N N . ALA A 1 183 ? 5.950 -16.165 0.202 1.00 91.50 183 ALA A N 1
ATOM 1369 C CA . ALA A 1 183 ? 5.680 -15.943 1.622 1.00 91.50 183 ALA A CA 1
ATOM 1370 C C . ALA A 1 183 ? 4.172 -15.980 1.862 1.00 91.50 183 ALA A C 1
ATOM 1372 O O . ALA A 1 183 ? 3.432 -15.208 1.257 1.00 91.50 183 ALA A O 1
ATOM 1373 N N . THR A 1 184 ? 3.715 -16.886 2.722 1.00 95.12 184 THR A N 1
ATOM 1374 C CA . THR A 1 184 ? 2.295 -17.042 3.053 1.00 95.12 184 THR A CA 1
ATOM 1375 C C . THR A 1 184 ? 2.024 -16.376 4.391 1.00 95.12 184 THR A C 1
ATOM 1377 O O . THR A 1 184 ? 2.492 -16.857 5.417 1.00 95.12 184 THR A O 1
ATOM 1380 N N . ILE A 1 185 ? 1.284 -15.273 4.357 1.00 95.81 185 ILE A N 1
ATOM 1381 C CA . ILE A 1 185 ? 1.020 -14.401 5.501 1.00 95.81 185 ILE A CA 1
ATOM 1382 C C . ILE A 1 185 ? -0.449 -14.571 5.927 1.00 95.81 185 ILE A C 1
ATOM 1384 O O . ILE A 1 185 ? -1.317 -14.648 5.044 1.00 95.81 185 ILE A O 1
ATOM 1388 N N . PRO A 1 186 ? -0.748 -14.649 7.237 1.00 97.81 186 PRO A N 1
ATOM 1389 C CA . PRO A 1 186 ? -2.119 -14.691 7.742 1.00 97.81 186 PRO A CA 1
ATOM 1390 C C . PRO A 1 186 ? -2.927 -13.456 7.334 1.00 97.81 186 PRO A C 1
ATOM 1392 O O . PRO A 1 186 ? -2.429 -12.331 7.379 1.00 97.81 186 PRO A O 1
ATOM 1395 N N . LEU A 1 187 ? -4.178 -13.679 6.938 1.00 97.88 187 LEU A N 1
ATOM 1396 C CA . LEU A 1 187 ? -5.170 -12.630 6.727 1.00 97.88 187 LEU A CA 1
ATOM 1397 C C . LEU A 1 187 ? -6.002 -12.433 7.988 1.00 97.88 187 LEU A C 1
ATOM 1399 O O . LEU A 1 187 ? -6.377 -13.397 8.652 1.00 97.88 187 LEU A O 1
ATOM 1403 N N . HIS A 1 188 ? -6.383 -11.186 8.210 1.00 97.62 188 HIS A N 1
ATOM 1404 C CA . HIS A 1 188 ? -7.346 -10.754 9.214 1.00 97.62 188 HIS A CA 1
ATOM 1405 C C . HIS A 1 188 ? -8.602 -10.216 8.527 1.00 97.62 188 HIS A C 1
ATOM 1407 O O . HIS A 1 188 ? -8.568 -9.901 7.331 1.00 97.62 188 HIS A O 1
ATOM 1413 N N . ILE A 1 189 ? -9.707 -10.126 9.268 1.00 97.75 189 ILE A N 1
ATOM 1414 C CA . ILE A 1 189 ? -10.960 -9.523 8.799 1.00 97.75 189 ILE A CA 1
ATOM 1415 C C . ILE A 1 189 ? -11.212 -8.266 9.621 1.00 97.75 189 ILE A C 1
ATOM 1417 O O . ILE A 1 189 ? -11.210 -8.311 10.842 1.00 97.75 189 ILE A O 1
ATOM 1421 N N . GLY A 1 190 ? -11.432 -7.158 8.927 1.00 98.19 190 GLY A N 1
ATOM 1422 C CA . GLY A 1 190 ? -11.925 -5.904 9.475 1.00 98.19 190 GLY A CA 1
ATOM 1423 C C . GLY A 1 190 ? -13.144 -5.433 8.696 1.00 98.19 190 GLY A C 1
ATOM 1424 O O . GLY A 1 190 ? -13.657 -6.131 7.814 1.00 98.19 190 GLY A O 1
ATOM 1425 N N . THR A 1 191 ? -13.594 -4.216 8.977 1.00 98.38 191 THR A N 1
ATOM 1426 C CA . THR A 1 191 ? -14.733 -3.610 8.283 1.00 98.38 191 THR A CA 1
ATOM 1427 C C . THR A 1 191 ? -14.452 -2.181 7.838 1.00 98.38 191 THR A C 1
ATOM 1429 O O . THR A 1 191 ? -13.730 -1.428 8.491 1.00 98.38 191 THR A O 1
ATOM 1432 N N . PHE A 1 192 ? -15.057 -1.806 6.718 1.00 98.06 192 PHE A N 1
ATOM 1433 C CA . PHE A 1 192 ? -15.158 -0.434 6.239 1.00 98.06 192 PHE A CA 1
ATOM 1434 C C . PHE A 1 192 ? -16.597 -0.204 5.776 1.00 98.06 192 PHE A C 1
ATOM 1436 O O . PHE A 1 192 ? -17.111 -0.957 4.951 1.00 98.06 192 PHE A O 1
ATOM 1443 N N . ASP A 1 193 ? -17.273 0.790 6.354 1.00 96.69 193 ASP A N 1
ATOM 1444 C CA . ASP A 1 193 ? -18.687 1.093 6.082 1.00 96.69 193 ASP A CA 1
ATOM 1445 C C . ASP A 1 193 ? -19.637 -0.122 6.129 1.00 96.69 193 ASP A C 1
ATOM 1447 O O . ASP A 1 193 ? -20.647 -0.202 5.430 1.00 96.69 193 ASP A O 1
ATOM 1451 N N . GLY A 1 194 ? -19.342 -1.057 7.034 1.00 96.56 194 GLY A N 1
ATOM 1452 C CA . GLY A 1 194 ? -20.109 -2.276 7.263 1.00 96.56 194 GLY A CA 1
ATOM 1453 C C . GLY A 1 194 ? -19.821 -3.425 6.299 1.00 96.56 194 GLY A C 1
ATOM 1454 O O . GLY A 1 194 ? -20.387 -4.503 6.483 1.00 96.56 194 GLY A O 1
ATOM 1455 N N . GLU A 1 195 ? -18.933 -3.223 5.330 1.00 98.06 195 GLU A N 1
ATOM 1456 C CA . GLU A 1 195 ? -18.472 -4.239 4.389 1.00 98.06 195 GLU A CA 1
ATOM 1457 C C . GLU A 1 195 ? -17.103 -4.801 4.823 1.00 98.06 195 GLU A C 1
ATOM 1459 O O . GLU A 1 195 ? -16.311 -4.090 5.451 1.00 98.06 195 GLU A O 1
ATOM 1464 N N . PRO A 1 196 ? -16.804 -6.079 4.528 1.00 97.75 196 PRO A N 1
ATOM 1465 C CA . PRO A 1 196 ? -15.581 -6.724 4.988 1.00 97.75 196 PRO A CA 1
ATOM 1466 C C . PRO A 1 196 ? -14.337 -6.219 4.247 1.00 97.75 196 PRO A C 1
ATOM 1468 O O . PRO A 1 196 ? -14.329 -6.074 3.022 1.00 97.75 196 PRO A O 1
ATOM 1471 N N . VAL A 1 197 ? -13.253 -6.059 5.000 1.00 98.44 197 VAL A N 1
ATOM 1472 C CA . VAL A 1 197 ? -11.900 -5.776 4.512 1.00 98.44 197 VAL A CA 1
ATOM 1473 C C . VAL A 1 197 ? -10.989 -6.905 4.978 1.00 98.44 197 VAL A C 1
ATOM 1475 O O . VAL A 1 197 ? -10.980 -7.248 6.155 1.00 98.44 197 VAL A O 1
ATOM 1478 N N . TYR A 1 198 ? -10.211 -7.480 4.068 1.00 98.62 198 TYR A N 1
ATOM 1479 C CA . TYR A 1 198 ? -9.198 -8.478 4.402 1.00 98.62 198 TYR A CA 1
ATOM 1480 C C . TYR A 1 198 ? -7.831 -7.822 4.336 1.00 98.62 198 TYR A C 1
ATOM 1482 O O . TYR A 1 198 ? -7.481 -7.262 3.296 1.00 98.62 198 TYR A O 1
ATOM 1490 N N . TYR A 1 199 ? -7.052 -7.904 5.405 1.00 98.50 199 TYR A N 1
ATOM 1491 C CA . TYR A 1 199 ? -5.761 -7.223 5.514 1.00 98.50 199 TYR A CA 1
ATOM 1492 C C . TYR A 1 199 ? -4.701 -8.134 6.137 1.00 98.50 199 TYR A C 1
ATOM 1494 O O . TYR A 1 199 ? -5.020 -9.185 6.695 1.00 98.50 199 TYR A O 1
ATOM 1502 N N . ILE A 1 200 ? -3.435 -7.747 6.010 1.00 98.12 200 ILE A N 1
ATOM 1503 C CA . ILE A 1 200 ? -2.310 -8.382 6.711 1.00 98.12 200 ILE A CA 1
ATOM 1504 C C . ILE A 1 200 ? -1.714 -7.400 7.718 1.00 98.12 200 ILE A C 1
ATOM 1506 O O . ILE A 1 200 ? -1.891 -6.195 7.572 1.00 98.12 200 ILE A O 1
ATOM 1510 N N . ILE A 1 201 ? -0.980 -7.908 8.706 1.00 97.31 201 ILE A N 1
ATOM 1511 C CA . ILE A 1 201 ? -0.232 -7.087 9.664 1.00 97.31 201 ILE A CA 1
ATOM 1512 C C . ILE A 1 201 ? 1.240 -7.447 9.551 1.00 97.31 201 ILE A C 1
ATOM 1514 O O . ILE A 1 201 ? 1.607 -8.619 9.676 1.00 97.31 201 ILE A O 1
ATOM 1518 N N . THR A 1 202 ? 2.079 -6.447 9.307 1.00 93.56 202 THR A N 1
ATOM 1519 C CA . THR A 1 202 ? 3.485 -6.685 8.982 1.00 93.56 202 THR A CA 1
ATOM 1520 C C . THR A 1 202 ? 4.414 -6.184 10.086 1.00 93.56 202 THR A C 1
ATOM 1522 O O . THR A 1 202 ? 5.244 -6.946 10.585 1.00 93.56 202 THR A O 1
ATOM 1525 N N . ASP A 1 203 ? 4.273 -4.930 10.509 1.00 93.81 203 ASP A N 1
ATOM 1526 C CA . ASP A 1 203 ? 5.164 -4.276 11.469 1.00 93.81 203 ASP A CA 1
ATOM 1527 C C . ASP A 1 203 ? 4.448 -3.200 12.295 1.00 93.81 203 ASP A C 1
ATOM 1529 O O . ASP A 1 203 ? 3.389 -2.703 11.911 1.00 93.81 203 ASP A O 1
ATOM 1533 N N . SER A 1 204 ? 5.013 -2.864 13.455 1.00 96.69 204 SER A N 1
ATOM 1534 C CA . SER A 1 204 ? 4.493 -1.825 14.356 1.00 96.69 204 SER A CA 1
ATOM 1535 C C . SER A 1 204 ? 5.623 -1.131 15.119 1.00 96.69 204 SER A C 1
ATOM 1537 O O . SER A 1 204 ? 6.675 -1.730 15.357 1.00 96.69 204 SER A O 1
ATOM 1539 N N . ASN A 1 205 ? 5.430 0.128 15.527 1.00 96.44 205 ASN A N 1
ATOM 1540 C CA . ASN A 1 205 ? 6.374 0.818 16.420 1.00 96.44 205 ASN A CA 1
ATOM 1541 C C . ASN A 1 205 ? 6.301 0.369 17.886 1.00 96.44 205 ASN A C 1
ATOM 1543 O O . ASN A 1 205 ? 7.183 0.741 18.665 1.00 96.44 205 ASN A O 1
ATOM 1547 N N . ASP A 1 206 ? 5.271 -0.383 18.269 1.00 97.38 206 ASP A N 1
ATOM 1548 C CA . ASP A 1 206 ? 4.989 -0.737 19.657 1.00 97.38 206 ASP A CA 1
ATOM 1549 C C . ASP A 1 206 ? 5.242 -2.224 19.936 1.00 97.38 206 ASP A C 1
ATOM 1551 O O . ASP A 1 206 ? 4.622 -3.103 19.340 1.00 97.38 206 ASP A O 1
ATOM 1555 N N . GLU A 1 207 ? 6.135 -2.506 20.888 1.00 97.31 207 GLU A N 1
ATOM 1556 C CA . GLU A 1 207 ? 6.541 -3.871 21.262 1.00 97.31 207 GLU A CA 1
ATOM 1557 C C . GLU A 1 207 ? 5.367 -4.697 21.814 1.00 97.31 207 GLU A C 1
ATOM 1559 O O . GLU A 1 207 ? 5.275 -5.889 21.536 1.00 97.31 207 GLU A O 1
ATOM 1564 N N . THR A 1 208 ? 4.418 -4.065 22.517 1.00 96.19 208 THR A N 1
ATOM 1565 C CA . THR A 1 208 ? 3.256 -4.773 23.082 1.00 96.19 208 THR A CA 1
ATOM 1566 C C . THR A 1 208 ? 2.347 -5.311 21.979 1.00 96.19 208 THR A C 1
ATOM 1568 O O . THR A 1 208 ? 1.935 -6.470 22.037 1.00 96.19 208 THR A O 1
ATOM 1571 N N . HIS A 1 209 ? 2.052 -4.499 20.960 1.00 96.12 209 HIS A N 1
ATOM 1572 C CA . HIS A 1 209 ? 1.271 -4.941 19.802 1.00 96.12 209 HIS A CA 1
ATOM 1573 C C . HIS A 1 209 ? 2.038 -5.962 18.960 1.00 96.12 209 HIS A C 1
ATOM 1575 O O . HIS A 1 209 ? 1.439 -6.934 18.506 1.00 96.12 209 HIS A O 1
ATOM 1581 N N . VAL A 1 210 ? 3.353 -5.785 18.780 1.00 96.69 210 VAL A N 1
ATOM 1582 C CA . VAL A 1 210 ? 4.199 -6.757 18.066 1.00 96.69 210 VAL A CA 1
ATOM 1583 C C . VAL A 1 210 ? 4.107 -8.140 18.705 1.00 96.69 210 VAL A C 1
ATOM 1585 O O . VAL A 1 210 ? 3.825 -9.110 17.998 1.00 96.69 210 VAL A O 1
ATOM 1588 N N . ASP A 1 211 ? 4.309 -8.236 20.020 1.00 97.31 211 ASP A N 1
ATOM 1589 C CA . ASP A 1 211 ? 4.284 -9.511 20.740 1.00 97.31 211 ASP A CA 1
ATOM 1590 C C . ASP A 1 211 ? 2.886 -10.140 20.717 1.00 97.31 211 ASP A C 1
ATOM 1592 O O . ASP A 1 211 ? 2.744 -11.315 20.369 1.00 97.31 211 ASP A O 1
ATOM 1596 N N . LEU A 1 212 ? 1.853 -9.342 21.021 1.00 96.00 212 LEU A N 1
ATOM 1597 C CA . LEU A 1 212 ? 0.458 -9.788 21.044 1.00 96.00 212 LEU A CA 1
ATOM 1598 C C . LEU A 1 212 ? 0.025 -10.360 19.690 1.00 96.00 212 LEU A C 1
ATOM 1600 O O . LEU A 1 212 ? -0.475 -11.483 19.618 1.00 96.00 212 LEU A O 1
ATOM 1604 N N . ILE A 1 213 ? 0.234 -9.596 18.617 1.00 96.75 213 ILE A N 1
ATOM 1605 C CA . ILE A 1 213 ? -0.219 -9.980 17.280 1.00 96.75 213 ILE A CA 1
ATOM 1606 C C . ILE A 1 213 ? 0.609 -11.163 16.778 1.00 96.75 213 ILE A C 1
ATOM 1608 O O . ILE A 1 213 ? 0.036 -12.102 16.234 1.00 96.75 213 ILE A O 1
ATOM 1612 N N . THR A 1 214 ? 1.930 -11.172 17.011 1.00 96.50 214 THR A N 1
ATOM 1613 C CA . THR A 1 214 ? 2.805 -12.297 16.632 1.00 96.50 214 THR A CA 1
ATOM 1614 C C . THR A 1 214 ? 2.343 -13.616 17.243 1.00 96.50 214 THR A C 1
ATOM 1616 O O . THR A 1 214 ? 2.328 -14.636 16.550 1.00 96.50 214 THR A O 1
ATOM 1619 N N . GLU A 1 215 ? 1.968 -13.609 18.525 1.00 95.62 215 GLU A N 1
ATOM 1620 C CA . GLU A 1 215 ? 1.445 -14.797 19.203 1.00 95.62 215 GLU A CA 1
ATOM 1621 C C . GLU A 1 215 ? 0.102 -15.237 18.606 1.00 95.62 215 GLU A C 1
ATOM 1623 O O . GLU A 1 215 ? -0.083 -16.422 18.336 1.00 95.62 215 GLU A O 1
ATOM 1628 N N . GLN A 1 216 ? -0.809 -14.295 18.347 1.00 92.81 216 GLN A N 1
ATOM 1629 C CA . GLN A 1 216 ? -2.149 -14.589 17.830 1.00 92.81 216 GLN A CA 1
ATOM 1630 C C . GLN A 1 216 ? -2.150 -15.157 16.408 1.00 92.81 216 GLN A C 1
ATOM 1632 O O . GLN A 1 216 ? -2.874 -16.113 16.135 1.00 92.81 216 GLN A O 1
ATOM 1637 N N . GLN A 1 217 ? -1.362 -14.578 15.500 1.00 93.06 217 GLN A N 1
ATOM 1638 C CA . GLN A 1 217 ? -1.377 -14.970 14.086 1.00 93.06 217 GLN A CA 1
ATOM 1639 C C . GLN A 1 217 ? -0.362 -16.077 13.745 1.00 93.06 217 GLN A C 1
ATOM 1641 O O . GLN A 1 217 ? -0.260 -16.475 12.586 1.00 93.06 217 GLN A O 1
ATOM 1646 N N . GLU A 1 218 ? 0.423 -16.543 14.727 1.00 93.94 218 GLU A N 1
ATOM 1647 C CA . GLU A 1 218 ? 1.525 -17.508 14.553 1.00 93.94 218 GLU A CA 1
ATOM 1648 C C . GLU A 1 218 ? 2.517 -17.116 13.433 1.00 93.94 218 GLU A C 1
ATOM 1650 O O . GLU A 1 218 ? 3.186 -17.954 12.821 1.00 93.94 218 GLU A O 1
ATOM 1655 N N . TRP A 1 219 ? 2.633 -15.813 13.172 1.00 93.19 219 TRP A N 1
ATOM 1656 C CA . TRP A 1 219 ? 3.499 -15.219 12.161 1.00 93.19 219 TRP A CA 1
ATOM 1657 C C . TRP A 1 219 ? 4.118 -13.941 12.715 1.00 93.19 219 TRP A C 1
ATOM 1659 O O . TRP A 1 219 ? 3.434 -13.101 13.300 1.00 93.19 219 TRP A O 1
ATOM 1669 N N . LYS A 1 220 ? 5.430 -13.792 12.532 1.00 93.31 220 LYS A N 1
ATOM 1670 C CA . LYS A 1 220 ? 6.200 -12.711 13.144 1.00 93.31 220 LYS A CA 1
ATOM 1671 C C . LYS A 1 220 ? 5.785 -11.344 12.592 1.00 93.31 220 LYS A C 1
ATOM 1673 O O . LYS A 1 220 ? 5.920 -11.103 11.394 1.00 93.31 220 LYS A O 1
ATOM 1678 N N . VAL A 1 221 ? 5.352 -10.459 13.486 1.00 93.81 221 VAL A N 1
ATOM 1679 C CA . VAL A 1 221 ? 5.285 -9.011 13.257 1.00 93.81 221 VAL A CA 1
ATOM 1680 C C . VAL A 1 221 ? 6.650 -8.421 13.605 1.00 93.81 221 VAL A C 1
ATOM 1682 O O . VAL A 1 221 ? 7.261 -8.802 14.605 1.00 93.81 221 VAL A O 1
ATOM 1685 N N . GLU A 1 222 ? 7.171 -7.523 12.777 1.00 91.62 222 GLU A N 1
ATOM 1686 C CA . GLU A 1 222 ? 8.464 -6.889 13.048 1.00 91.62 222 GLU A CA 1
ATOM 1687 C C . GLU A 1 222 ? 8.297 -5.616 13.888 1.00 91.62 222 GLU A C 1
ATOM 1689 O O . GLU A 1 222 ? 7.391 -4.811 13.674 1.00 91.62 222 GLU A O 1
ATOM 1694 N N . LEU A 1 223 ? 9.210 -5.406 14.839 1.00 93.75 223 LEU A N 1
ATOM 1695 C CA . LEU A 1 223 ? 9.293 -4.147 15.573 1.00 93.75 223 LEU A CA 1
ATOM 1696 C C . LEU A 1 223 ? 9.983 -3.094 14.698 1.00 93.75 223 LEU A C 1
ATOM 1698 O O . LEU A 1 223 ? 11.164 -3.227 14.362 1.00 93.75 223 LEU A O 1
ATOM 1702 N N . ALA A 1 224 ? 9.268 -2.017 14.388 1.00 91.25 224 ALA A N 1
ATOM 1703 C CA . ALA A 1 224 ? 9.714 -0.916 13.543 1.00 91.25 224 ALA A CA 1
ATOM 1704 C C . ALA A 1 224 ? 9.619 0.437 14.281 1.00 91.25 224 ALA A C 1
ATOM 1706 O O . ALA A 1 224 ? 8.755 1.261 13.978 1.00 91.25 224 ALA A O 1
ATOM 1707 N N . PRO A 1 225 ? 10.552 0.744 15.209 1.00 91.50 225 PRO A N 1
ATOM 1708 C CA . PRO A 1 225 ? 10.562 2.020 15.930 1.00 91.50 225 PRO A CA 1
ATOM 1709 C C . PRO A 1 225 ? 10.547 3.284 15.043 1.00 91.50 225 PRO A C 1
ATOM 1711 O O . PRO A 1 225 ? 9.997 4.297 15.480 1.00 91.50 225 PRO A O 1
ATOM 1714 N N . PRO A 1 226 ? 11.114 3.292 13.813 1.00 88.94 226 PRO A N 1
ATOM 1715 C CA . PRO A 1 226 ? 11.013 4.446 12.920 1.00 88.94 226 PRO A CA 1
ATOM 1716 C C . PRO A 1 226 ? 9.583 4.882 12.579 1.00 88.94 226 PRO A C 1
ATOM 1718 O O . PRO A 1 226 ? 9.398 6.071 12.308 1.00 88.94 226 PRO A O 1
ATOM 1721 N N . LEU A 1 227 ? 8.589 3.983 12.650 1.00 90.94 227 LEU A N 1
ATOM 1722 C CA . LEU A 1 227 ? 7.182 4.308 12.389 1.00 90.94 227 LEU A CA 1
ATOM 1723 C C . LEU A 1 227 ? 6.621 5.363 13.357 1.00 90.94 227 LEU A C 1
ATOM 1725 O O . LEU A 1 227 ? 5.698 6.086 12.988 1.00 90.94 227 LEU A O 1
ATOM 1729 N N . SER A 1 228 ? 7.222 5.557 14.537 1.00 92.50 228 SER A N 1
ATOM 1730 C CA . SER A 1 228 ? 6.863 6.664 15.440 1.00 92.50 228 SER A CA 1
ATOM 1731 C C . SER A 1 228 ? 7.082 8.054 14.825 1.00 92.50 228 SER A C 1
ATOM 1733 O O . SER A 1 228 ? 6.554 9.039 15.333 1.00 92.50 228 SER A O 1
ATOM 1735 N N . ASN A 1 229 ? 7.868 8.162 13.748 1.00 90.06 229 ASN A N 1
ATOM 1736 C CA . ASN A 1 229 ? 8.112 9.422 13.039 1.00 90.06 229 ASN A CA 1
ATOM 1737 C C . ASN A 1 229 ? 7.155 9.638 11.855 1.00 90.06 229 ASN A C 1
ATOM 1739 O O . ASN A 1 229 ? 7.378 10.545 11.050 1.00 90.06 229 ASN A O 1
ATOM 1743 N N . THR A 1 230 ? 6.132 8.793 11.706 1.00 89.81 230 THR A N 1
ATOM 1744 C CA . THR A 1 230 ? 5.175 8.891 10.602 1.00 89.81 230 THR A CA 1
ATOM 1745 C C . THR A 1 230 ? 4.295 10.134 10.779 1.00 89.81 230 THR A C 1
ATOM 1747 O O . THR A 1 230 ? 3.677 10.298 11.833 1.00 89.81 230 THR A O 1
ATOM 1750 N N . PRO A 1 231 ? 4.226 11.042 9.787 1.00 91.38 231 PRO A N 1
ATOM 1751 C CA . PRO A 1 231 ? 3.340 12.199 9.857 1.00 91.38 231 PRO A CA 1
ATOM 1752 C C . PRO A 1 231 ? 1.873 11.758 9.834 1.00 91.38 231 PRO A C 1
ATOM 1754 O O . PRO A 1 231 ? 1.521 10.786 9.170 1.00 91.38 231 PRO A O 1
ATOM 1757 N N . LYS A 1 232 ? 0.998 12.502 10.519 1.00 91.19 232 LYS A N 1
ATOM 1758 C CA . LYS A 1 232 ? -0.433 12.162 10.623 1.00 91.19 232 LYS A CA 1
ATOM 1759 C C . LYS A 1 232 ? -1.126 12.118 9.264 1.00 91.19 232 LYS A C 1
ATOM 1761 O O . LYS A 1 232 ? -2.047 11.341 9.074 1.00 91.19 232 LYS A O 1
ATOM 1766 N N . GLU A 1 233 ? -0.662 12.920 8.314 1.00 89.94 233 GLU A N 1
ATOM 1767 C CA . GLU A 1 233 ? -1.174 12.983 6.944 1.00 89.94 233 GLU A CA 1
ATOM 1768 C C . GLU A 1 233 ? -0.806 11.746 6.102 1.00 89.94 233 GLU A C 1
ATOM 1770 O O . GLU A 1 233 ? -1.299 11.595 4.987 1.00 89.94 233 GLU A O 1
ATOM 1775 N N . ALA A 1 234 ? 0.080 10.879 6.603 1.00 90.94 234 ALA A N 1
ATOM 1776 C CA . ALA A 1 234 ? 0.399 9.580 6.011 1.00 90.94 234 ALA A CA 1
ATOM 1777 C C . ALA A 1 234 ? -0.286 8.417 6.746 1.00 90.94 234 ALA A C 1
ATOM 1779 O O . ALA A 1 234 ? 0.017 7.262 6.457 1.00 90.94 234 ALA A O 1
ATOM 1780 N N . LEU A 1 235 ? -1.157 8.699 7.719 1.00 94.88 235 LEU A N 1
ATOM 1781 C CA . LEU A 1 235 ? -1.813 7.688 8.537 1.00 94.88 235 LEU A CA 1
ATOM 1782 C C . LEU A 1 235 ? -3.309 7.680 8.253 1.00 94.88 235 LEU A C 1
ATOM 1784 O O . LEU A 1 235 ? -3.964 8.720 8.317 1.00 94.88 235 LEU A O 1
ATOM 1788 N N . GLN A 1 236 ? -3.856 6.490 8.026 1.00 96.62 236 GLN A N 1
ATOM 1789 C CA . GLN A 1 236 ? -5.277 6.269 8.271 1.00 96.62 236 GLN A CA 1
ATOM 1790 C C . GLN A 1 236 ? -5.510 6.051 9.776 1.00 96.62 236 GLN A C 1
ATOM 1792 O O . GLN A 1 236 ? -4.571 5.865 10.558 1.00 96.62 236 GLN A O 1
ATOM 1797 N N . THR A 1 237 ? -6.766 6.047 10.202 1.00 98.31 237 THR A N 1
ATOM 1798 C CA . THR A 1 237 ? -7.168 5.598 11.543 1.00 98.31 237 THR A CA 1
ATOM 1799 C C . THR A 1 237 ? -7.757 4.195 11.469 1.00 98.31 237 THR A C 1
ATOM 1801 O O . THR A 1 237 ? -8.607 3.925 10.614 1.00 98.31 237 THR A O 1
ATOM 1804 N N . VAL A 1 238 ? -7.331 3.329 12.387 1.00 98.69 238 VAL A N 1
ATOM 1805 C CA . VAL A 1 238 ? -7.975 2.046 12.680 1.00 98.69 238 VAL A CA 1
ATOM 1806 C C . VAL A 1 238 ? -8.539 2.084 14.098 1.00 98.69 238 VAL A C 1
ATOM 1808 O O . VAL A 1 238 ? -7.873 2.516 15.043 1.00 98.69 238 VAL A O 1
ATOM 1811 N N . TYR A 1 239 ? -9.790 1.660 14.243 1.00 98.81 239 TYR A N 1
ATOM 1812 C CA . TYR A 1 239 ? -10.466 1.582 15.532 1.00 98.81 239 TYR A CA 1
ATOM 1813 C C . TYR A 1 239 ? -10.391 0.155 16.072 1.00 98.81 239 TYR A C 1
ATOM 1815 O O . TYR A 1 239 ? -10.893 -0.769 15.430 1.00 98.81 239 TYR A O 1
ATOM 1823 N N . MET A 1 240 ? -9.793 -0.004 17.255 1.00 98.50 240 MET A N 1
ATOM 1824 C CA . MET A 1 240 ? -9.597 -1.298 17.920 1.00 98.50 240 MET A CA 1
ATOM 1825 C C . MET A 1 240 ? -10.413 -1.363 19.209 1.00 98.50 240 MET A C 1
ATOM 1827 O O . MET A 1 240 ? -10.344 -0.465 20.046 1.00 98.50 240 MET A O 1
ATOM 1831 N N . PHE A 1 241 ? -11.203 -2.418 19.390 1.00 98.50 241 PHE A N 1
ATOM 1832 C CA . PHE A 1 241 ? -12.093 -2.548 20.544 1.00 98.50 241 PHE A CA 1
ATOM 1833 C C . PHE A 1 241 ? -11.387 -3.255 21.694 1.00 98.50 241 PHE A C 1
ATOM 1835 O O . PHE A 1 241 ? -10.910 -4.368 21.538 1.00 98.50 241 PHE A O 1
ATOM 1842 N N . THR A 1 242 ? -11.341 -2.615 22.860 1.00 97.75 242 THR A N 1
ATOM 1843 C CA . THR A 1 242 ? -10.684 -3.141 24.076 1.00 97.75 242 THR A CA 1
ATOM 1844 C C . THR A 1 242 ? -11.662 -3.786 25.060 1.00 97.75 242 THR A C 1
ATOM 1846 O O . THR A 1 242 ? -11.245 -4.412 26.037 1.00 97.75 242 THR A O 1
ATOM 1849 N N . ASP A 1 243 ? -12.962 -3.626 24.811 1.00 98.19 243 ASP A N 1
ATOM 1850 C CA . ASP A 1 243 ? -14.063 -4.311 25.472 1.00 98.19 243 ASP A CA 1
ATOM 1851 C C . ASP A 1 243 ? -15.288 -4.403 24.538 1.00 98.19 243 ASP A C 1
ATOM 1853 O O . ASP A 1 243 ? -15.299 -3.882 23.419 1.00 98.19 243 ASP A O 1
ATOM 1857 N N . GLY A 1 244 ? -16.354 -5.053 25.006 1.00 97.50 244 GLY A N 1
ATOM 1858 C CA . GLY A 1 244 ? -17.649 -5.035 24.336 1.00 97.50 244 GLY A CA 1
ATOM 1859 C C . GLY A 1 244 ? -18.070 -6.388 23.783 1.00 97.50 244 GLY A C 1
ATOM 1860 O O . GLY A 1 244 ? -18.260 -7.331 24.546 1.00 97.50 244 GLY A O 1
ATOM 1861 N N . VAL A 1 245 ? -18.337 -6.446 22.478 1.00 98.12 245 VAL A N 1
ATOM 1862 C CA . VAL A 1 245 ? -18.773 -7.672 21.796 1.00 98.12 245 VAL A CA 1
ATOM 1863 C C . VAL A 1 245 ? -17.548 -8.541 21.527 1.00 98.12 245 VAL A C 1
ATOM 1865 O O . VAL A 1 245 ? -16.626 -8.064 20.876 1.00 98.12 245 VAL A O 1
ATOM 1868 N N . ASP A 1 246 ? -17.542 -9.784 22.016 1.00 97.75 246 ASP A N 1
ATOM 1869 C CA . ASP A 1 246 ? -16.475 -10.759 21.740 1.00 97.75 246 ASP A CA 1
ATOM 1870 C C . ASP A 1 246 ? -16.338 -11.000 20.225 1.00 97.75 246 ASP A C 1
ATOM 1872 O O . ASP A 1 246 ? -17.348 -11.097 19.515 1.00 97.75 246 ASP A O 1
ATOM 1876 N N . GLY A 1 247 ? -15.105 -11.122 19.738 1.00 95.50 247 GLY A N 1
ATOM 1877 C CA . GLY A 1 247 ? -14.802 -11.296 18.317 1.00 95.50 247 GLY A CA 1
ATOM 1878 C C . GLY A 1 247 ? -13.340 -11.661 18.072 1.00 95.50 247 GLY A C 1
ATOM 1879 O O . GLY A 1 247 ? -12.622 -12.007 19.012 1.00 95.50 247 GLY A O 1
ATOM 1880 N N . ASP A 1 248 ? -12.925 -11.589 16.808 1.00 93.44 248 ASP A N 1
ATOM 1881 C CA . ASP A 1 248 ? -11.591 -12.005 16.358 1.00 93.44 248 ASP A CA 1
ATOM 1882 C C . ASP A 1 248 ? -10.616 -10.822 16.178 1.00 93.44 248 ASP A C 1
ATOM 1884 O O . ASP A 1 248 ? -9.512 -11.009 15.670 1.00 93.44 248 ASP A O 1
ATOM 1888 N N . GLY A 1 249 ? -10.991 -9.613 16.613 1.00 95.88 249 GLY A N 1
ATOM 1889 C CA . GLY A 1 249 ? -10.102 -8.451 16.614 1.00 95.88 249 GLY A CA 1
ATOM 1890 C C . GLY A 1 249 ? -8.898 -8.642 17.543 1.00 95.88 249 GLY A C 1
ATOM 1891 O O . GLY A 1 249 ? -8.898 -9.485 18.445 1.00 95.88 249 GLY A O 1
ATOM 1892 N N . ILE A 1 250 ? -7.873 -7.808 17.384 1.00 95.44 250 ILE A N 1
ATOM 1893 C CA . ILE A 1 250 ? -6.549 -7.935 18.025 1.00 95.44 250 ILE A CA 1
ATOM 1894 C C . ILE A 1 250 ? -6.632 -8.012 19.560 1.00 95.44 250 ILE A C 1
ATOM 1896 O O . ILE A 1 250 ? -5.835 -8.688 20.210 1.00 95.44 250 ILE A O 1
ATOM 1900 N N . HIS A 1 251 ? -7.616 -7.360 20.178 1.00 95.81 251 HIS A N 1
ATOM 1901 C CA . HIS A 1 251 ? -7.831 -7.408 21.630 1.00 95.81 251 HIS A CA 1
ATOM 1902 C C . HIS A 1 251 ? -8.876 -8.448 22.087 1.00 95.81 251 HIS A C 1
ATOM 1904 O O . HIS A 1 251 ? -9.220 -8.480 23.269 1.00 95.81 251 HIS A O 1
ATOM 1910 N N . GLY A 1 252 ? -9.356 -9.315 21.189 1.00 96.00 252 GLY A N 1
ATOM 1911 C CA . GLY A 1 252 ? -10.338 -10.376 21.463 1.00 96.00 252 GLY A CA 1
ATOM 1912 C C . GLY A 1 252 ? -11.804 -9.926 21.431 1.00 96.00 252 GLY A C 1
ATOM 1913 O O . GLY A 1 252 ? -12.681 -10.629 21.934 1.00 96.00 252 GLY A O 1
ATOM 1914 N N . TYR A 1 253 ? -12.070 -8.746 20.875 1.00 97.81 253 TYR A N 1
ATOM 1915 C CA . TYR A 1 253 ? -13.413 -8.193 20.690 1.00 97.81 253 TYR A CA 1
ATOM 1916 C C . TYR A 1 253 ? -13.719 -8.064 19.197 1.00 97.81 253 TYR A C 1
ATOM 1918 O O . TYR A 1 253 ? -13.016 -8.635 18.371 1.00 97.81 253 TYR A O 1
ATOM 1926 N N . GLN A 1 254 ? -14.800 -7.374 18.841 1.00 97.75 254 GLN A N 1
ATOM 1927 C CA . GLN A 1 254 ? -15.204 -7.203 17.448 1.00 97.75 254 GLN A CA 1
ATOM 1928 C C . GLN A 1 254 ? -14.063 -6.721 16.536 1.00 97.75 254 GLN A C 1
ATOM 1930 O O . GLN A 1 254 ? -13.166 -5.995 16.970 1.00 97.75 254 GLN A O 1
ATOM 1935 N N . ASP A 1 255 ? -14.184 -7.091 15.264 1.00 97.94 255 ASP A N 1
ATOM 1936 C CA . ASP A 1 255 ? -13.259 -6.757 14.188 1.00 97.94 255 ASP A CA 1
ATOM 1937 C C . ASP A 1 255 ? -12.940 -5.255 14.116 1.00 97.94 255 ASP A C 1
ATOM 1939 O O . ASP A 1 255 ? -13.779 -4.383 14.406 1.00 97.94 255 ASP A O 1
ATOM 1943 N N . GLU A 1 256 ? -11.722 -4.969 13.670 1.00 98.38 256 GLU A N 1
ATOM 1944 C CA . GLU A 1 256 ? -11.200 -3.631 13.438 1.00 98.38 256 GLU A CA 1
ATOM 1945 C C . GL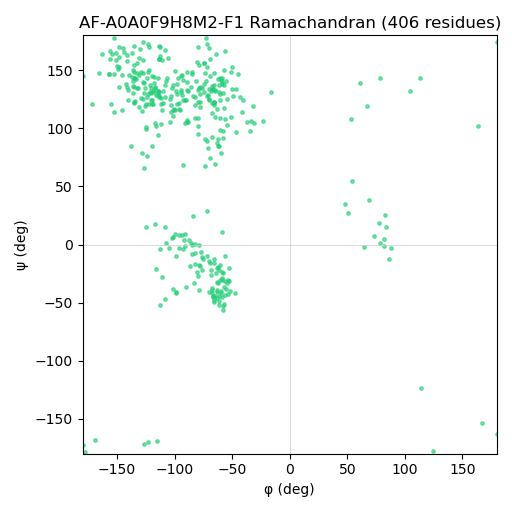U A 1 256 ? -12.057 -2.866 12.428 1.00 98.38 256 GLU A C 1
ATOM 1947 O O . GLU A 1 256 ? -12.536 -3.412 11.430 1.00 98.38 256 GLU A O 1
ATOM 1952 N N . VAL A 1 257 ? -12.212 -1.560 12.655 1.00 98.75 257 VAL A N 1
ATOM 1953 C CA . VAL A 1 257 ? -12.894 -0.671 11.707 1.00 98.75 257 VAL A CA 1
ATOM 1954 C C . VAL A 1 257 ? -11.889 0.294 11.104 1.00 98.75 257 VAL A C 1
ATOM 1956 O O . VAL A 1 257 ? -11.258 1.071 11.822 1.00 98.75 257 VAL A O 1
ATOM 1959 N N . PHE A 1 258 ? -11.762 0.265 9.782 1.00 98.56 258 PHE A N 1
ATOM 1960 C CA . PHE A 1 258 ? -10.882 1.154 9.032 1.00 98.56 258 PHE A CA 1
ATOM 1961 C C . PHE A 1 258 ? -11.605 2.443 8.645 1.00 98.56 258 PHE A C 1
ATOM 1963 O O . PHE A 1 258 ? -12.815 2.452 8.413 1.00 98.56 258 PHE A O 1
ATOM 1970 N N . SER A 1 259 ? -10.851 3.538 8.576 1.00 97.94 259 SER A N 1
ATOM 1971 C CA . SER A 1 259 ? -11.355 4.851 8.141 1.00 97.94 259 SER A CA 1
ATOM 1972 C C . SER A 1 259 ? -11.307 5.052 6.627 1.00 97.94 259 SER A C 1
ATOM 1974 O O . SER A 1 259 ? -12.015 5.918 6.119 1.00 97.94 259 SER A O 1
ATOM 1976 N N . SER A 1 260 ? -10.515 4.256 5.907 1.00 97.19 260 SER A N 1
ATOM 1977 C CA . SER A 1 260 ? -10.428 4.286 4.449 1.00 97.19 260 SER A CA 1
ATOM 1978 C C . SER A 1 260 ? -10.064 2.913 3.881 1.00 97.19 260 SER A C 1
ATOM 1980 O O . SER A 1 260 ? -9.620 2.003 4.586 1.00 97.19 260 SER A O 1
ATOM 1982 N N . THR A 1 261 ? -10.262 2.754 2.577 1.00 97.69 261 THR A N 1
ATOM 1983 C CA . THR A 1 261 ? -9.792 1.609 1.786 1.00 97.69 261 THR A CA 1
ATOM 1984 C C . THR A 1 261 ? -9.059 2.119 0.553 1.00 97.69 261 THR A C 1
ATOM 1986 O O . THR A 1 261 ? -9.213 3.294 0.212 1.00 97.69 261 THR A O 1
ATOM 1989 N N . PRO A 1 262 ? -8.335 1.265 -0.190 1.00 96.19 262 PRO A N 1
ATOM 1990 C CA . PRO A 1 262 ? -7.705 1.657 -1.449 1.00 96.19 262 PRO A CA 1
ATOM 1991 C C . PRO A 1 262 ? -8.638 2.316 -2.478 1.00 96.19 262 PRO A C 1
ATOM 1993 O O . PRO A 1 262 ? -8.164 3.009 -3.378 1.00 96.19 262 PRO A O 1
ATOM 1996 N N . ALA A 1 263 ? -9.959 2.129 -2.364 1.00 95.19 263 ALA A N 1
ATOM 1997 C CA . ALA A 1 263 ? -10.934 2.819 -3.205 1.00 95.19 263 ALA A CA 1
ATOM 1998 C C . ALA A 1 263 ? -11.017 4.335 -2.922 1.00 95.19 263 ALA A C 1
ATOM 2000 O O . ALA A 1 263 ? -11.367 5.105 -3.818 1.00 95.19 263 ALA A O 1
ATOM 2001 N N . GLN A 1 264 ? -10.671 4.781 -1.711 1.00 95.00 264 GLN A N 1
ATOM 2002 C CA . GLN A 1 264 ? -10.514 6.191 -1.345 1.00 95.00 264 GLN A CA 1
ATOM 2003 C C . GLN A 1 264 ? -9.045 6.598 -1.523 1.00 95.00 264 GLN A C 1
ATOM 2005 O O . GLN A 1 264 ? -8.332 6.844 -0.557 1.00 95.00 264 GLN A O 1
ATOM 2010 N N . THR A 1 265 ? -8.578 6.641 -2.773 1.00 87.81 265 THR A N 1
ATOM 2011 C CA . THR A 1 265 ? -7.153 6.767 -3.132 1.00 87.81 265 THR A CA 1
ATOM 2012 C C . THR A 1 265 ? -6.430 7.936 -2.447 1.00 87.81 265 THR A C 1
ATOM 2014 O O . THR A 1 265 ? -5.311 7.766 -1.979 1.00 87.81 265 THR A O 1
ATOM 2017 N N . ASP A 1 266 ? -7.068 9.099 -2.306 1.00 88.06 266 ASP A N 1
ATOM 2018 C CA . ASP A 1 266 ? -6.451 10.272 -1.663 1.00 88.06 266 ASP A CA 1
ATOM 2019 C C . ASP A 1 266 ? -6.399 10.187 -0.118 1.00 88.06 266 ASP A C 1
ATOM 2021 O O . ASP A 1 266 ? -5.737 11.004 0.522 1.00 88.06 266 ASP A O 1
ATOM 2025 N N . GLU A 1 267 ? -7.093 9.215 0.486 1.00 92.56 267 GLU A N 1
ATOM 2026 C CA . GLU A 1 267 ? -7.236 9.036 1.942 1.00 92.56 267 GLU A CA 1
ATOM 2027 C C . GLU A 1 267 ? -6.620 7.723 2.449 1.00 92.56 267 GLU A C 1
ATOM 2029 O O . GLU A 1 267 ? -6.328 7.581 3.638 1.00 92.56 267 GLU A O 1
ATOM 2034 N N . TYR A 1 268 ? -6.441 6.738 1.571 1.00 95.12 268 TYR A N 1
ATOM 2035 C CA . TYR A 1 268 ? -5.898 5.435 1.927 1.00 95.12 268 TYR A CA 1
ATOM 2036 C C . TYR A 1 268 ? -4.430 5.518 2.330 1.00 95.12 268 TYR A C 1
ATOM 2038 O O . TYR A 1 268 ? -3.624 6.135 1.639 1.00 95.12 268 TYR A O 1
ATOM 2046 N N . SER A 1 269 ? -4.070 4.813 3.398 1.00 95.62 269 SER A N 1
ATOM 2047 C CA . SER A 1 269 ? -2.689 4.511 3.773 1.00 95.62 269 SER A CA 1
ATOM 2048 C C . SER A 1 269 ? -2.631 3.101 4.336 1.00 95.62 269 SER A C 1
ATOM 2050 O O . SER A 1 269 ? -3.490 2.751 5.134 1.00 95.62 269 SER A O 1
ATOM 2052 N N . ALA A 1 270 ? -1.626 2.289 4.006 1.00 96.00 270 ALA A N 1
ATOM 2053 C CA . ALA A 1 270 ? -1.422 1.034 4.735 1.00 96.00 270 ALA A CA 1
ATOM 2054 C C . ALA A 1 270 ? -0.973 1.267 6.188 1.00 96.00 270 ALA A C 1
ATOM 2056 O O . ALA A 1 270 ? -1.185 0.406 7.036 1.00 96.00 270 ALA A O 1
ATOM 2057 N N . LEU A 1 271 ? -0.398 2.430 6.506 1.00 96.62 271 LEU A N 1
ATOM 2058 C CA . LEU A 1 271 ? 0.001 2.776 7.866 1.00 96.62 271 LEU A CA 1
ATOM 2059 C C . LEU A 1 271 ? -1.206 3.311 8.643 1.00 96.62 271 LEU A C 1
ATOM 2061 O O . LEU A 1 271 ? -1.805 4.327 8.281 1.00 96.62 271 LEU A O 1
ATOM 2065 N N . ALA A 1 272 ? -1.548 2.632 9.731 1.00 97.38 272 ALA A N 1
ATOM 2066 C CA . ALA A 1 272 ? -2.705 2.941 10.551 1.00 97.38 272 ALA A CA 1
ATOM 2067 C C . ALA A 1 272 ? -2.288 3.420 11.944 1.00 97.38 272 ALA A C 1
ATOM 2069 O O . ALA A 1 272 ? -1.529 2.759 12.651 1.00 97.38 272 ALA A O 1
ATOM 2070 N N . SER A 1 273 ? -2.823 4.573 12.342 1.00 97.94 273 SER A N 1
ATOM 2071 C CA . SER A 1 273 ? -2.842 5.024 13.733 1.00 97.94 273 SER A CA 1
ATOM 2072 C C . SER A 1 273 ? -3.954 4.312 14.499 1.00 97.94 273 SER A C 1
ATOM 2074 O O . SER A 1 273 ? -5.078 4.210 13.999 1.00 97.94 273 SER A O 1
ATOM 2076 N N . VAL A 1 274 ? -3.650 3.832 15.705 1.00 98.44 274 VAL A N 1
ATOM 2077 C CA . VAL A 1 274 ? -4.615 3.095 16.532 1.00 98.44 274 VAL A CA 1
ATOM 2078 C C . VAL A 1 274 ? -5.387 4.045 17.448 1.00 98.44 274 VAL A C 1
ATOM 2080 O O . VAL A 1 274 ? -4.793 4.746 18.277 1.00 98.44 274 VAL A O 1
ATOM 2083 N N . THR A 1 275 ? -6.716 4.001 17.350 1.00 98.62 275 THR A N 1
ATOM 2084 C CA . THR A 1 275 ? -7.632 4.573 18.344 1.00 98.62 275 THR A CA 1
ATOM 2085 C C . THR A 1 275 ? -8.356 3.437 19.060 1.00 98.62 275 THR A C 1
ATOM 2087 O O . THR A 1 275 ? -9.155 2.710 18.464 1.00 98.62 275 THR A O 1
ATOM 2090 N N . ASN A 1 276 ? -8.110 3.310 20.361 1.00 98.50 276 ASN A N 1
ATOM 2091 C CA . ASN A 1 276 ? -8.765 2.310 21.192 1.00 98.50 276 ASN A CA 1
ATOM 2092 C C . ASN A 1 276 ? -10.185 2.746 21.555 1.00 98.50 276 ASN A C 1
ATOM 2094 O O . ASN A 1 276 ? -10.433 3.887 21.959 1.00 98.50 276 ASN A O 1
ATOM 2098 N N . ILE A 1 277 ? -11.115 1.804 21.439 1.00 98.62 277 ILE A N 1
ATOM 2099 C CA . ILE A 1 277 ? -12.529 1.963 21.749 1.00 98.62 277 ILE A CA 1
ATOM 2100 C C . ILE A 1 277 ? -12.867 1.156 22.998 1.00 98.62 277 ILE A C 1
ATOM 2102 O O . ILE A 1 277 ? -12.519 -0.021 23.107 1.00 98.62 277 ILE A O 1
ATOM 2106 N N . SER A 1 278 ? -13.571 1.792 23.932 1.00 98.38 278 SER A N 1
ATOM 2107 C CA . SER A 1 278 ? -14.134 1.135 25.115 1.00 98.38 278 SER A CA 1
ATOM 2108 C C . SER A 1 278 ? -15.562 1.594 25.403 1.00 98.38 278 SER A C 1
ATOM 2110 O O . SER A 1 278 ? -15.917 2.761 25.215 1.00 98.38 278 SER A O 1
ATOM 2112 N N . TRP A 1 279 ? -16.401 0.681 25.875 1.00 98.50 279 TRP A N 1
ATOM 2113 C CA . TRP A 1 279 ? -17.778 0.920 26.274 1.00 98.50 279 TRP A CA 1
ATOM 2114 C C . TRP A 1 279 ? -17.838 1.529 27.673 1.00 98.50 279 TRP A C 1
ATOM 2116 O O . TRP A 1 279 ? -17.240 1.048 28.636 1.00 98.50 279 TRP A O 1
ATOM 2126 N N . LYS A 1 280 ? -18.637 2.588 27.842 1.00 98.00 280 LYS A N 1
ATOM 2127 C CA . LYS A 1 280 ? -18.842 3.154 29.180 1.00 98.00 280 LYS A CA 1
ATOM 2128 C C . LYS A 1 280 ? -19.657 2.204 30.051 1.00 98.00 280 LYS A C 1
ATOM 2130 O O . LYS A 1 280 ? -20.620 1.577 29.608 1.00 98.00 280 LYS A O 1
ATOM 2135 N N . ILE A 1 281 ? -19.326 2.184 31.340 1.00 96.00 281 ILE 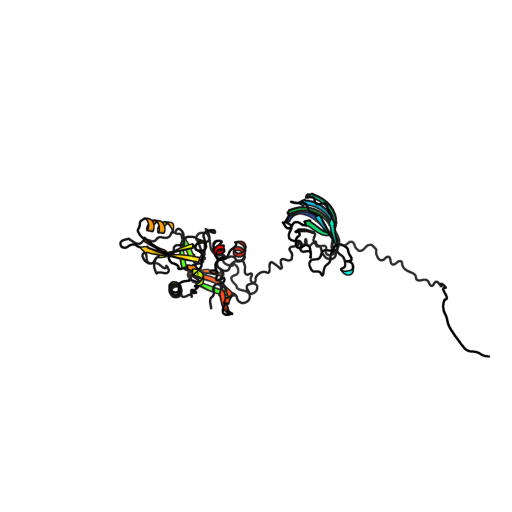A N 1
ATOM 2136 C CA . ILE A 1 281 ? -20.012 1.377 32.355 1.00 96.00 281 ILE A CA 1
ATOM 2137 C C . ILE A 1 281 ? -21.535 1.571 32.269 1.00 96.00 281 ILE A C 1
ATOM 2139 O O . ILE A 1 281 ? -22.041 2.693 32.322 1.00 96.00 281 ILE A O 1
ATOM 2143 N N . GLY A 1 282 ? -22.267 0.457 32.187 1.00 95.06 282 GLY A N 1
ATOM 2144 C CA . GLY A 1 282 ? -23.732 0.433 32.144 1.00 95.06 282 GLY A CA 1
ATOM 2145 C C . GLY A 1 282 ? -24.342 0.553 30.745 1.00 95.06 282 GLY A C 1
ATOM 2146 O O . GLY A 1 282 ? -25.564 0.469 30.625 1.00 95.06 282 GLY A O 1
ATOM 2147 N N . GLN A 1 283 ? -23.528 0.724 29.701 1.00 97.56 283 GLN A N 1
ATOM 2148 C CA . GLN A 1 283 ? -23.973 0.584 28.316 1.00 97.56 283 GLN A CA 1
ATOM 2149 C C . GLN A 1 283 ? -24.076 -0.892 27.924 1.00 97.56 283 GLN A C 1
ATOM 2151 O O . GLN A 1 283 ? -23.407 -1.746 28.501 1.00 97.56 283 GLN A O 1
ATOM 2156 N N . VAL A 1 284 ? -24.933 -1.185 26.945 1.00 96.75 284 VAL A N 1
ATOM 2157 C CA . VAL A 1 284 ? -25.015 -2.508 26.317 1.00 96.75 284 VAL A CA 1
ATOM 2158 C C . VAL A 1 284 ? -24.176 -2.461 25.040 1.00 96.75 284 VAL A C 1
ATOM 2160 O O . VAL A 1 284 ? -24.526 -1.670 24.153 1.00 96.75 284 VAL A O 1
ATOM 2163 N N . PRO A 1 285 ? -23.091 -3.255 24.953 1.00 97.69 285 PRO A N 1
ATOM 2164 C CA . PRO A 1 285 ? -22.285 -3.340 23.747 1.00 97.69 285 PRO A CA 1
ATOM 2165 C C . PRO A 1 285 ? -23.086 -3.846 22.549 1.00 97.69 285 PRO A C 1
ATOM 2167 O O . PRO A 1 285 ? -23.938 -4.726 22.681 1.00 97.69 285 PRO A O 1
ATOM 2170 N N . GLU A 1 286 ? -22.793 -3.293 21.379 1.00 97.75 286 GLU A N 1
ATOM 2171 C CA . GLU A 1 286 ? -23.281 -3.766 20.085 1.00 97.75 286 GLU A CA 1
ATOM 2172 C C . GLU A 1 286 ? -22.164 -3.645 19.047 1.00 97.75 286 GLU A C 1
ATOM 2174 O O . GLU A 1 286 ? -21.193 -2.930 19.276 1.00 97.75 286 GLU A O 1
ATOM 2179 N N . VAL A 1 287 ? -22.302 -4.328 17.911 1.00 98.12 287 VAL A N 1
ATOM 2180 C CA . VAL A 1 287 ? -21.310 -4.232 16.837 1.00 98.12 287 VAL A CA 1
ATOM 2181 C C . VAL A 1 287 ? -21.384 -2.849 16.193 1.00 98.12 287 VAL A C 1
ATOM 2183 O O . VAL A 1 287 ? -22.443 -2.442 15.708 1.00 98.12 287 VAL A O 1
ATOM 2186 N N . LEU A 1 288 ? -20.252 -2.150 16.155 1.00 98.38 288 LEU A N 1
ATOM 2187 C CA . LEU A 1 288 ? -20.081 -0.895 15.425 1.00 98.38 288 LEU A CA 1
ATOM 2188 C C . LEU A 1 288 ? -19.121 -1.149 14.260 1.00 98.38 288 LEU A C 1
ATOM 2190 O O . LEU A 1 288 ? -17.926 -1.272 14.484 1.00 98.38 288 LEU A O 1
ATOM 2194 N N . ASN A 1 289 ? -19.638 -1.251 13.035 1.00 96.88 289 ASN A N 1
ATOM 2195 C CA . ASN A 1 289 ? -18.895 -1.706 11.846 1.00 96.88 289 ASN A CA 1
ATOM 2196 C C . ASN A 1 289 ? -18.571 -0.586 10.836 1.00 96.88 289 ASN A C 1
ATOM 2198 O O . ASN A 1 289 ? -18.272 -0.849 9.675 1.00 96.88 289 ASN A O 1
ATOM 2202 N N . SER A 1 290 ? -18.689 0.677 11.247 1.00 98.19 290 SER A N 1
ATOM 2203 C CA . SER A 1 290 ? -18.317 1.830 10.426 1.00 98.19 290 SER A CA 1
ATOM 2204 C C . SER A 1 290 ? -17.829 2.983 11.288 1.00 98.19 290 SER A C 1
ATOM 2206 O O . SER A 1 290 ? -18.289 3.173 12.421 1.00 98.19 290 SER A O 1
ATOM 2208 N N . THR A 1 291 ? -16.938 3.804 10.735 1.00 97.75 291 THR A N 1
ATOM 2209 C CA . THR A 1 291 ? -16.455 5.023 11.396 1.00 97.75 291 THR A CA 1
ATOM 2210 C C . THR A 1 291 ? -17.617 5.934 11.790 1.00 97.75 291 THR A C 1
ATOM 2212 O O . THR A 1 291 ? -17.642 6.476 12.894 1.00 97.75 291 THR A O 1
ATOM 2215 N N . GLN A 1 292 ? -18.646 6.033 10.943 1.00 98.12 292 GLN A N 1
ATOM 2216 C CA . GLN A 1 292 ? -19.842 6.821 11.239 1.00 98.12 292 GLN A CA 1
ATOM 2217 C C . GLN A 1 292 ? -20.618 6.289 12.458 1.00 98.12 292 GLN A C 1
ATOM 2219 O O . GLN A 1 292 ? -21.098 7.083 13.274 1.00 98.12 292 GLN A O 1
ATOM 2224 N N . ALA A 1 293 ? -20.749 4.966 12.605 1.00 98.38 293 ALA A N 1
ATOM 2225 C CA . ALA A 1 293 ? -21.405 4.357 13.762 1.00 98.38 293 ALA A CA 1
ATOM 2226 C C . ALA A 1 293 ? -20.596 4.573 15.050 1.00 98.38 293 ALA A C 1
ATOM 2228 O O . ALA A 1 293 ? -21.170 4.927 16.082 1.00 98.38 293 ALA A O 1
ATOM 2229 N N . ILE A 1 294 ? -19.270 4.431 14.971 1.00 98.62 294 ILE A N 1
ATOM 2230 C CA . ILE A 1 294 ? -18.343 4.667 16.086 1.00 98.62 294 ILE A CA 1
ATOM 2231 C C . ILE A 1 294 ? -18.420 6.126 16.552 1.00 98.62 294 ILE A C 1
ATOM 2233 O O . ILE A 1 294 ? -18.692 6.391 17.724 1.00 98.62 294 ILE A O 1
ATOM 2237 N N . ILE A 1 295 ? -18.293 7.089 15.638 1.00 98.25 295 ILE A N 1
ATOM 2238 C CA . ILE A 1 295 ? -18.409 8.518 15.965 1.00 98.25 295 ILE A CA 1
ATOM 2239 C C . ILE A 1 295 ? -19.789 8.832 16.568 1.00 98.25 295 ILE A C 1
ATOM 2241 O O . ILE A 1 295 ? -19.885 9.559 17.556 1.00 98.25 295 ILE A O 1
ATOM 2245 N N . GLY A 1 296 ? -20.869 8.255 16.033 1.00 98.31 296 GLY A N 1
ATOM 2246 C CA . GLY A 1 296 ? -22.211 8.423 16.600 1.00 98.31 296 GLY A CA 1
ATOM 2247 C C . GLY A 1 296 ? -22.349 7.862 18.024 1.00 98.31 296 GLY A C 1
ATOM 2248 O O . GLY A 1 296 ? -22.998 8.473 18.884 1.00 98.31 296 GLY A O 1
ATOM 2249 N N . ALA A 1 297 ? -21.728 6.716 18.308 1.00 98.38 297 ALA A N 1
ATOM 2250 C CA . ALA A 1 297 ? -21.712 6.117 19.641 1.00 98.38 297 ALA A CA 1
ATOM 2251 C C . ALA A 1 297 ? -20.904 6.960 20.646 1.00 98.38 297 ALA A C 1
ATOM 2253 O O . ALA A 1 297 ? -21.320 7.101 21.801 1.00 98.38 297 ALA A O 1
ATOM 2254 N N . GLU A 1 298 ? -19.796 7.566 20.217 1.00 98.12 298 GLU A N 1
ATOM 2255 C CA . GLU A 1 298 ? -19.002 8.485 21.044 1.00 98.12 298 GLU A CA 1
ATOM 2256 C C . GLU A 1 298 ? -19.800 9.754 21.371 1.00 98.12 298 GLU A C 1
ATOM 2258 O O . GLU A 1 298 ? -19.980 10.080 22.547 1.00 98.12 298 GLU A O 1
ATOM 2263 N N . GLN A 1 299 ? -20.406 10.385 20.360 1.00 98.00 299 GLN A N 1
ATOM 2264 C CA . GLN A 1 299 ? -21.178 11.626 20.517 1.00 98.00 299 GLN A CA 1
ATOM 2265 C C . GLN A 1 299 ? -22.409 11.457 21.415 1.00 98.00 299 GLN A C 1
ATOM 2267 O O . GLN A 1 299 ? -22.818 12.383 22.120 1.00 98.00 299 GLN A O 1
ATOM 2272 N N . THR A 1 300 ? -23.015 10.267 21.407 1.00 97.50 300 THR A N 1
ATOM 2273 C CA . THR A 1 300 ? -24.121 9.910 22.315 1.00 97.50 300 THR A CA 1
ATOM 2274 C C . THR A 1 300 ? -23.637 9.464 23.697 1.00 97.50 300 THR A C 1
ATOM 2276 O O . THR A 1 300 ? -24.444 9.172 24.583 1.00 97.50 300 THR A O 1
ATOM 2279 N N . GLY A 1 301 ? -22.323 9.458 23.913 1.00 97.38 301 GLY A N 1
ATOM 2280 C CA . GLY A 1 301 ? -21.674 9.190 25.182 1.00 97.38 301 GLY A CA 1
ATOM 2281 C C . GLY A 1 301 ? -21.623 7.715 25.559 1.00 97.38 301 GLY A C 1
ATOM 2282 O O . GLY A 1 301 ? -21.428 7.444 26.744 1.00 97.38 301 GLY A O 1
ATOM 2283 N N . ARG A 1 302 ? -21.797 6.788 24.611 1.00 98.44 302 ARG A N 1
ATOM 2284 C CA . ARG A 1 302 ? -21.841 5.337 24.863 1.00 98.44 302 ARG A CA 1
ATOM 2285 C C . ARG A 1 302 ? -20.458 4.696 24.944 1.00 98.44 302 ARG A C 1
ATOM 2287 O O . ARG A 1 302 ? -20.267 3.778 25.736 1.00 98.44 302 ARG A O 1
ATOM 2294 N N . ILE A 1 303 ? -19.509 5.209 24.174 1.00 98.62 303 ILE A N 1
ATOM 2295 C CA . ILE A 1 303 ? -18.121 4.736 24.144 1.00 98.62 303 ILE A CA 1
ATOM 2296 C C . ILE A 1 303 ? -17.148 5.874 24.478 1.00 98.62 303 ILE A C 1
ATOM 2298 O O . ILE A 1 303 ? -17.552 7.037 24.601 1.00 98.62 303 ILE A O 1
ATOM 2302 N N . THR A 1 304 ? -15.883 5.527 24.676 1.00 98.44 304 THR A N 1
ATOM 2303 C CA . THR A 1 304 ? -14.744 6.438 24.831 1.00 98.44 304 THR A CA 1
ATOM 2304 C C . THR A 1 304 ? -13.674 6.124 23.799 1.00 98.44 304 THR A C 1
ATOM 2306 O O . THR A 1 304 ? -13.456 4.955 23.487 1.00 98.44 304 THR A O 1
ATOM 2309 N N . PHE A 1 305 ? -13.020 7.173 23.293 1.00 98.31 305 PHE A N 1
ATOM 2310 C CA . PHE A 1 305 ? -11.832 7.064 22.448 1.00 98.31 305 PHE A CA 1
ATOM 2311 C C . PHE A 1 305 ? -10.578 7.268 23.287 1.00 98.31 305 PHE A C 1
ATOM 2313 O O . PHE A 1 305 ? -10.518 8.181 24.118 1.00 98.31 305 PHE A O 1
ATOM 2320 N N . GLU A 1 306 ? -9.574 6.448 23.022 1.00 98.06 306 GLU A N 1
ATOM 2321 C CA . GLU A 1 306 ? -8.207 6.634 23.482 1.00 98.06 306 GLU A CA 1
ATOM 2322 C C . GLU A 1 306 ? -7.289 6.605 22.257 1.00 98.06 306 GLU A C 1
ATOM 2324 O O . GLU A 1 306 ? -6.969 5.545 21.724 1.00 98.06 306 GLU A O 1
ATOM 2329 N N . ASP A 1 307 ? -6.904 7.791 21.784 1.00 96.56 307 ASP A N 1
ATOM 2330 C CA . ASP A 1 307 ? -5.907 7.920 20.724 1.00 96.56 307 ASP A CA 1
ATOM 2331 C C . ASP A 1 307 ? -4.534 7.521 21.265 1.00 96.56 307 ASP A C 1
ATOM 2333 O O . ASP A 1 307 ? -4.124 7.964 22.344 1.00 96.56 307 ASP A O 1
ATOM 2337 N N . THR A 1 308 ? -3.812 6.712 20.497 1.00 96.75 308 THR A N 1
ATOM 2338 C CA . THR A 1 308 ? -2.491 6.211 20.881 1.00 96.75 308 THR A CA 1
ATOM 2339 C C . THR A 1 308 ? -1.394 6.784 19.980 1.00 96.75 308 THR A C 1
ATOM 2341 O O . THR A 1 308 ? -1.658 7.403 18.950 1.00 96.75 308 THR A O 1
ATOM 2344 N N . GLU A 1 309 ? -0.134 6.572 20.363 1.00 95.94 309 GLU A N 1
ATOM 2345 C CA . GLU A 1 309 ? 1.026 6.818 19.491 1.00 95.94 309 GLU A CA 1
ATOM 2346 C C . GLU A 1 309 ? 1.414 5.565 18.681 1.00 95.94 309 GLU A C 1
ATOM 2348 O O . GLU A 1 309 ? 2.474 5.533 18.051 1.00 95.94 309 GLU A O 1
ATOM 2353 N N . VAL A 1 310 ? 0.577 4.520 18.712 1.00 98.00 310 VAL A N 1
ATOM 2354 C CA . VAL A 1 310 ? 0.834 3.256 18.023 1.00 98.00 310 VAL A CA 1
ATOM 2355 C C . VAL A 1 310 ? 0.527 3.416 16.539 1.00 98.00 310 VAL A C 1
ATOM 2357 O O . VAL A 1 310 ? -0.550 3.876 16.149 1.00 98.00 310 VAL A O 1
ATOM 2360 N N . VAL A 1 311 ? 1.493 3.010 15.722 1.00 97.94 311 VAL A N 1
ATOM 2361 C CA . VAL A 1 311 ? 1.394 2.931 14.269 1.00 97.94 311 VAL A CA 1
ATOM 2362 C C . VAL A 1 311 ? 1.646 1.490 13.864 1.00 97.94 311 VAL A C 1
ATOM 2364 O O . VAL A 1 311 ? 2.698 0.934 14.183 1.00 97.94 311 VAL A O 1
ATOM 2367 N N . ILE A 1 312 ? 0.692 0.913 13.142 1.00 97.69 312 ILE A N 1
ATOM 2368 C CA . ILE A 1 312 ? 0.757 -0.455 12.630 1.00 97.69 312 ILE A CA 1
ATOM 2369 C C . ILE A 1 312 ? 0.663 -0.399 11.110 1.00 97.69 312 ILE A C 1
ATOM 2371 O O . ILE A 1 312 ? -0.187 0.296 10.554 1.00 97.69 312 ILE A O 1
ATOM 2375 N N . ASN A 1 313 ? 1.525 -1.142 10.432 1.00 96.81 313 ASN A N 1
ATOM 2376 C CA . ASN A 1 313 ? 1.433 -1.350 8.999 1.00 96.81 313 ASN A CA 1
ATOM 2377 C C . ASN A 1 313 ? 0.419 -2.470 8.709 1.00 96.81 313 ASN A C 1
ATOM 2379 O O . ASN A 1 313 ? 0.656 -3.642 9.023 1.00 96.81 313 ASN A O 1
ATOM 2383 N N . MET A 1 314 ? -0.731 -2.081 8.152 1.00 97.56 314 MET A N 1
ATOM 2384 C CA . MET A 1 314 ? -1.912 -2.917 7.918 1.00 97.56 314 MET A CA 1
ATOM 2385 C C . MET A 1 314 ? -2.388 -2.859 6.449 1.00 97.56 314 MET A C 1
ATOM 2387 O O . MET A 1 314 ? -3.478 -2.346 6.170 1.00 97.56 314 MET A O 1
ATOM 2391 N N . PRO A 1 315 ? -1.606 -3.359 5.471 1.00 97.44 315 PRO A N 1
ATOM 2392 C CA . PRO A 1 315 ? -2.014 -3.335 4.070 1.00 97.44 315 PRO A CA 1
ATOM 2393 C C . PRO A 1 315 ? -3.303 -4.125 3.806 1.00 97.44 315 PRO A C 1
ATOM 2395 O O . PRO A 1 315 ? -3.420 -5.298 4.178 1.00 97.44 315 PRO A O 1
ATOM 2398 N N . GLN A 1 316 ? -4.251 -3.504 3.100 1.00 98.12 316 GLN A N 1
ATOM 2399 C CA . GLN A 1 316 ? -5.508 -4.142 2.704 1.00 98.12 316 GLN A CA 1
ATOM 2400 C C . GLN A 1 316 ? -5.336 -4.955 1.413 1.00 98.12 316 GLN A C 1
ATOM 2402 O O . GLN A 1 316 ? -4.849 -4.460 0.397 1.00 98.12 316 GLN A O 1
ATOM 2407 N N . ILE A 1 317 ? -5.754 -6.220 1.454 1.00 98.25 317 ILE A N 1
ATOM 2408 C CA . ILE A 1 317 ? -5.601 -7.206 0.376 1.00 98.25 317 ILE A CA 1
ATOM 2409 C C . ILE A 1 317 ? -6.882 -7.331 -0.446 1.00 98.25 317 ILE A C 1
ATOM 2411 O O . ILE A 1 317 ? -6.817 -7.429 -1.671 1.00 98.25 317 ILE A O 1
ATOM 2415 N N . ILE A 1 318 ? -8.038 -7.320 0.222 1.00 98.25 318 ILE A N 1
ATOM 2416 C CA . ILE A 1 318 ? -9.370 -7.283 -0.393 1.00 98.25 318 ILE A CA 1
ATOM 2417 C C . ILE A 1 318 ? -10.187 -6.215 0.334 1.00 98.25 318 ILE A C 1
ATOM 2419 O O . ILE A 1 318 ? -10.206 -6.186 1.561 1.00 98.25 318 ILE A O 1
ATOM 2423 N N . TRP A 1 319 ? -10.889 -5.381 -0.420 1.00 97.50 319 TRP A N 1
ATOM 2424 C CA . TRP A 1 319 ? -11.795 -4.340 0.066 1.00 97.50 319 TRP A CA 1
ATOM 2425 C C . TRP A 1 319 ? -13.101 -4.377 -0.754 1.00 97.50 319 TRP A C 1
ATOM 2427 O O . TRP A 1 319 ? -13.180 -5.120 -1.739 1.00 97.50 319 TRP A O 1
ATOM 2437 N N . PRO A 1 320 ? -14.160 -3.641 -0.376 1.00 94.25 320 PRO A N 1
ATOM 2438 C CA . PRO A 1 320 ? -15.489 -3.829 -0.967 1.00 94.25 320 PRO A CA 1
ATOM 2439 C C . PRO A 1 320 ? -15.521 -3.664 -2.495 1.00 94.25 320 PRO A C 1
ATOM 2441 O O . PRO A 1 320 ? -16.212 -4.402 -3.202 1.00 94.25 320 PRO A O 1
ATOM 2444 N N . GLU A 1 321 ? -14.731 -2.732 -3.022 1.00 93.19 321 GLU A N 1
ATOM 2445 C CA . GLU A 1 321 ? -14.676 -2.395 -4.443 1.00 93.19 321 GLU A CA 1
ATOM 2446 C C . GLU A 1 321 ? -13.551 -3.107 -5.209 1.00 93.19 321 GLU A C 1
ATOM 2448 O O . GLU A 1 321 ? -13.440 -2.926 -6.426 1.00 93.19 321 GLU A O 1
ATOM 2453 N N . GLY A 1 322 ? -12.701 -3.903 -4.549 1.00 94.88 322 GLY A N 1
ATOM 2454 C CA . GLY A 1 322 ? -11.528 -4.461 -5.213 1.00 94.88 322 GLY A CA 1
ATOM 2455 C C . GLY A 1 322 ? -10.634 -5.358 -4.367 1.00 94.88 322 GLY A C 1
ATOM 2456 O O . GLY A 1 322 ? -10.939 -5.762 -3.253 1.00 94.88 322 GLY A O 1
ATOM 2457 N N . GLN A 1 323 ? -9.505 -5.725 -4.953 1.00 96.38 323 GLN A N 1
ATOM 2458 C CA . GLN A 1 323 ? -8.450 -6.476 -4.289 1.00 96.38 323 GLN A CA 1
ATOM 2459 C C . GLN A 1 323 ? -7.120 -6.175 -4.970 1.00 96.38 323 GLN A C 1
ATOM 2461 O O . GLN A 1 323 ? -7.093 -5.710 -6.116 1.00 96.38 323 GLN A O 1
ATOM 2466 N N . MET A 1 324 ? -6.022 -6.505 -4.298 1.00 94.81 324 MET A N 1
ATOM 2467 C CA . MET A 1 324 ? -4.701 -6.486 -4.912 1.00 94.81 324 MET A CA 1
ATOM 2468 C C . MET A 1 324 ? -4.644 -7.382 -6.157 1.00 94.81 324 MET A C 1
ATOM 2470 O O . MET A 1 324 ? -5.312 -8.416 -6.249 1.00 94.81 324 MET A O 1
ATOM 2474 N N . THR A 1 325 ? -3.795 -7.007 -7.117 1.00 93.12 325 THR A N 1
ATOM 2475 C CA . THR A 1 325 ? -3.622 -7.783 -8.349 1.00 93.12 325 THR A CA 1
ATOM 2476 C C . THR A 1 325 ? -2.966 -9.128 -8.038 1.00 93.12 325 THR A C 1
ATOM 2478 O O . THR A 1 325 ? -1.794 -9.195 -7.658 1.00 93.12 325 THR A O 1
ATOM 2481 N N . VAL A 1 326 ? -3.722 -10.210 -8.236 1.00 93.19 326 VAL A N 1
ATOM 2482 C CA . VAL A 1 326 ? -3.205 -11.581 -8.189 1.00 93.19 326 VAL A CA 1
ATOM 2483 C C . VAL A 1 326 ? -2.569 -11.913 -9.532 1.00 93.19 326 VAL A C 1
ATOM 2485 O O . VAL A 1 326 ? -3.192 -11.761 -10.581 1.00 93.19 326 VAL A O 1
ATOM 2488 N N . LYS A 1 327 ? -1.324 -12.377 -9.499 1.00 87.69 327 LYS A N 1
ATOM 2489 C CA . LYS A 1 327 ? -0.533 -12.685 -10.686 1.00 87.69 327 LYS A CA 1
ATOM 2490 C C . LYS A 1 327 ? -1.101 -13.905 -11.416 1.00 87.69 327 LYS A C 1
ATOM 2492 O O . LYS A 1 327 ? -1.316 -14.957 -10.810 1.00 87.69 327 LYS A O 1
ATOM 2497 N N . ASP A 1 328 ? -1.268 -13.792 -12.734 1.00 85.06 328 ASP A N 1
ATOM 2498 C CA . ASP A 1 328 ? -1.779 -14.884 -13.577 1.00 85.06 328 ASP A CA 1
ATOM 2499 C C . ASP A 1 328 ? -0.845 -16.104 -13.571 1.00 85.06 328 ASP A C 1
ATOM 2501 O O . ASP A 1 328 ? -1.279 -17.250 -13.421 1.00 85.06 328 ASP A O 1
ATOM 2505 N N . ASN A 1 329 ? 0.462 -15.864 -13.727 1.00 82.25 329 ASN A N 1
ATOM 2506 C CA . ASN A 1 329 ? 1.472 -16.910 -13.628 1.00 82.25 329 ASN A CA 1
ATOM 2507 C C . ASN A 1 329 ? 1.973 -17.018 -12.185 1.00 82.25 329 ASN A C 1
ATOM 2509 O O . ASN A 1 329 ? 2.780 -16.210 -11.732 1.00 82.25 329 ASN A O 1
ATOM 2513 N N . LYS A 1 330 ? 1.522 -18.064 -11.492 1.00 82.00 330 LYS A N 1
ATOM 2514 C CA . LYS A 1 330 ? 1.879 -18.344 -10.094 1.00 82.00 330 LYS A CA 1
ATOM 2515 C C . LYS A 1 330 ? 3.223 -19.064 -9.920 1.00 82.00 330 LYS A C 1
ATOM 2517 O O . LYS A 1 330 ? 3.665 -19.274 -8.794 1.00 82.00 330 LYS A O 1
ATOM 2522 N N . THR A 1 331 ? 3.861 -19.497 -11.010 1.00 79.94 331 THR A N 1
ATOM 2523 C CA . THR A 1 331 ? 5.128 -20.241 -10.941 1.00 79.94 331 THR A CA 1
ATOM 2524 C C . THR A 1 331 ? 6.293 -19.267 -10.970 1.00 79.94 331 THR A C 1
ATOM 2526 O O . THR A 1 331 ? 6.589 -18.711 -12.021 1.00 79.94 331 THR A O 1
ATOM 2529 N N . LEU A 1 332 ? 6.967 -19.083 -9.835 1.00 78.19 332 LEU A N 1
ATOM 2530 C CA . LEU A 1 332 ? 8.142 -18.217 -9.758 1.00 78.19 332 LEU A CA 1
ATOM 2531 C C . LEU A 1 332 ? 9.312 -18.810 -10.550 1.00 78.19 332 LEU A C 1
ATOM 2533 O O . LEU A 1 332 ? 9.764 -19.923 -10.273 1.00 78.19 332 LEU A O 1
ATOM 2537 N N . THR A 1 333 ? 9.801 -18.047 -11.523 1.00 76.38 333 THR A N 1
ATOM 2538 C CA . THR A 1 333 ? 10.983 -18.368 -12.326 1.00 76.38 333 THR A CA 1
ATOM 2539 C C . THR A 1 333 ? 11.878 -17.135 -12.457 1.00 7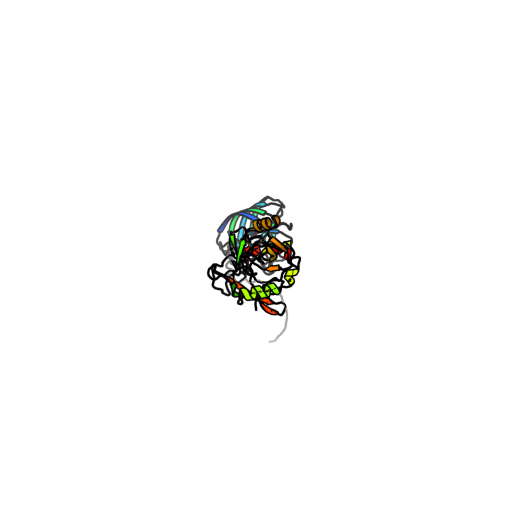6.38 333 THR A C 1
ATOM 2541 O O . THR A 1 333 ? 11.403 -16.004 -12.370 1.00 76.38 333 THR A O 1
ATOM 2544 N N . ASP A 1 334 ? 13.178 -17.349 -12.674 1.00 71.25 334 ASP A N 1
ATOM 2545 C CA . ASP A 1 334 ? 14.185 -16.275 -12.752 1.00 71.25 334 ASP A CA 1
ATOM 2546 C C . ASP A 1 334 ? 13.996 -15.333 -13.962 1.00 71.25 334 ASP A C 1
ATOM 2548 O O . ASP A 1 334 ? 14.601 -14.267 -14.040 1.00 71.25 334 ASP A O 1
ATOM 2552 N N . ASP A 1 335 ? 13.203 -15.757 -14.945 1.00 69.88 335 ASP A N 1
ATOM 2553 C CA . ASP A 1 335 ? 12.859 -15.043 -16.176 1.00 69.88 335 ASP A CA 1
ATOM 2554 C C . ASP A 1 335 ? 11.466 -14.394 -16.125 1.00 69.88 335 ASP A C 1
ATOM 2556 O O . ASP A 1 335 ? 10.994 -13.840 -17.119 1.00 69.88 335 ASP A O 1
ATOM 2560 N N . MET A 1 336 ? 10.803 -14.433 -14.966 1.00 74.56 336 MET A N 1
ATOM 2561 C CA . MET A 1 336 ? 9.497 -13.817 -14.774 1.00 74.56 336 MET A CA 1
ATOM 2562 C C . MET A 1 336 ? 9.612 -12.289 -14.631 1.00 74.56 336 MET A C 1
ATOM 2564 O O . MET A 1 336 ? 10.420 -11.816 -13.830 1.00 74.56 336 MET A O 1
ATOM 2568 N N . PRO A 1 337 ? 8.762 -11.502 -15.318 1.00 75.62 337 PRO A N 1
ATOM 2569 C CA . PRO A 1 337 ? 8.669 -10.064 -15.091 1.00 75.62 337 PRO A CA 1
ATOM 2570 C C . PRO A 1 337 ? 8.229 -9.721 -13.659 1.00 75.62 337 PRO A C 1
ATOM 2572 O O . PRO A 1 337 ? 7.283 -10.305 -13.118 1.00 75.62 337 PRO A O 1
ATOM 2575 N N . TYR A 1 338 ? 8.880 -8.719 -13.074 1.00 75.62 338 TYR A N 1
ATOM 2576 C CA . TYR A 1 338 ? 8.581 -8.155 -11.758 1.00 75.62 338 TYR A CA 1
ATOM 2577 C C . TYR A 1 338 ? 7.153 -7.604 -11.710 1.00 75.62 338 TYR A C 1
ATOM 2579 O O . TYR A 1 338 ? 6.440 -7.809 -10.731 1.00 75.62 338 TYR A O 1
ATOM 2587 N N . GLY A 1 339 ? 6.718 -6.954 -12.793 1.00 78.88 339 GLY A N 1
ATOM 2588 C CA . GLY A 1 339 ? 5.400 -6.337 -12.890 1.00 78.88 339 GLY A CA 1
ATOM 2589 C C . GLY A 1 339 ? 4.228 -7.312 -13.020 1.00 78.88 339 GLY A C 1
ATOM 2590 O O . GLY A 1 339 ? 4.404 -8.521 -13.187 1.00 78.88 339 GLY A O 1
ATOM 2591 N N . GLY A 1 340 ? 3.005 -6.782 -12.958 1.00 79.69 340 GLY A N 1
ATOM 2592 C CA . GLY A 1 340 ? 1.771 -7.570 -13.106 1.00 79.69 340 GLY A CA 1
ATOM 2593 C C . GLY A 1 340 ? 1.302 -8.282 -11.832 1.00 79.69 340 GLY A C 1
ATOM 2594 O O . GLY A 1 340 ? 0.639 -9.312 -11.927 1.00 79.69 340 GLY A O 1
ATOM 2595 N N . GLY A 1 341 ? 1.670 -7.765 -10.657 1.00 88.25 341 GLY A N 1
ATOM 2596 C CA . GLY A 1 341 ? 1.172 -8.225 -9.360 1.00 88.25 341 GLY A CA 1
ATOM 2597 C C . GLY A 1 341 ? 2.237 -8.888 -8.489 1.00 88.25 341 GLY A C 1
ATOM 2598 O O . GLY A 1 341 ? 3.106 -9.616 -8.988 1.00 88.25 341 GLY A O 1
ATOM 2599 N N . GLN A 1 342 ? 2.127 -8.642 -7.180 1.00 89.81 342 GLN A N 1
ATOM 2600 C CA . GLN A 1 342 ? 2.995 -9.192 -6.124 1.00 89.81 342 GLN A CA 1
ATOM 2601 C C . GLN A 1 342 ? 2.322 -10.308 -5.309 1.00 89.81 342 GLN A C 1
ATOM 2603 O O . GLN A 1 342 ? 2.955 -10.912 -4.444 1.00 89.81 342 GLN A O 1
ATOM 2608 N N . VAL A 1 343 ? 1.051 -10.611 -5.591 1.00 94.06 343 VAL A N 1
ATOM 2609 C CA . VAL A 1 343 ? 0.274 -11.651 -4.907 1.00 94.06 343 VAL A CA 1
ATOM 2610 C C . VAL A 1 343 ? 0.175 -12.889 -5.797 1.00 94.06 343 VAL A C 1
ATOM 2612 O O . VAL A 1 343 ? -0.232 -12.799 -6.952 1.00 94.06 343 VAL A O 1
ATOM 2615 N N . LEU A 1 344 ? 0.535 -14.056 -5.270 1.00 93.12 344 LEU A N 1
ATOM 2616 C CA . LEU A 1 344 ? 0.416 -15.356 -5.939 1.00 93.12 344 LEU A CA 1
ATOM 2617 C C . LEU A 1 344 ? -0.935 -16.022 -5.668 1.00 93.12 344 LEU A C 1
ATOM 2619 O O . LEU A 1 344 ? -1.479 -16.702 -6.540 1.00 93.12 344 LEU A O 1
ATOM 2623 N N . ASP A 1 345 ? -1.471 -15.866 -4.458 1.00 95.44 345 ASP A N 1
ATOM 2624 C CA . ASP A 1 345 ? -2.736 -16.482 -4.064 1.00 95.44 345 ASP A CA 1
ATOM 2625 C C . ASP A 1 345 ? -3.394 -15.740 -2.901 1.00 95.44 345 ASP A C 1
ATOM 2627 O O . ASP A 1 345 ? -2.700 -15.243 -2.017 1.00 95.44 345 ASP A O 1
ATOM 2631 N N . ILE A 1 346 ? -4.727 -15.708 -2.881 1.00 97.19 346 ILE A N 1
ATOM 2632 C CA . ILE A 1 346 ? -5.517 -15.208 -1.753 1.00 97.19 346 ILE A CA 1
ATOM 2633 C C . ILE A 1 346 ? -6.541 -16.285 -1.406 1.00 97.19 346 ILE A C 1
ATOM 2635 O O . ILE A 1 346 ? -7.423 -16.595 -2.209 1.00 97.19 346 ILE A O 1
ATOM 2639 N N . ASN A 1 347 ? -6.425 -16.861 -0.213 1.00 97.00 347 ASN A N 1
ATOM 2640 C CA . ASN A 1 347 ? -7.274 -17.948 0.249 1.00 97.00 347 ASN A CA 1
ATOM 2641 C C . ASN A 1 347 ? -8.079 -17.497 1.472 1.00 97.00 347 ASN A C 1
ATOM 2643 O O . ASN A 1 347 ? -7.551 -17.412 2.577 1.00 97.00 347 ASN A O 1
ATOM 2647 N N . LYS A 1 348 ? -9.371 -17.228 1.257 1.00 96.31 348 LYS A N 1
ATOM 2648 C CA . LYS A 1 348 ? -10.309 -16.795 2.305 1.00 96.31 348 LYS A CA 1
ATOM 2649 C C . LYS A 1 348 ? -10.821 -17.932 3.190 1.00 96.31 348 LYS A C 1
ATOM 2651 O O . LYS A 1 348 ? -11.336 -17.656 4.261 1.00 96.31 348 LYS A O 1
ATOM 2656 N N . ASP A 1 349 ? -10.688 -19.185 2.759 1.00 95.44 349 ASP A N 1
ATOM 2657 C CA . ASP A 1 349 ? -11.095 -20.335 3.574 1.00 95.44 349 ASP A CA 1
ATOM 2658 C C . ASP A 1 349 ? -10.030 -20.642 4.635 1.00 95.44 349 ASP A C 1
ATOM 2660 O O . ASP A 1 349 ? -10.350 -20.952 5.778 1.00 95.44 349 ASP A O 1
ATOM 2664 N N . ASN A 1 350 ? -8.756 -20.519 4.253 1.00 95.31 350 ASN A N 1
ATOM 2665 C CA . ASN A 1 350 ? -7.612 -20.719 5.142 1.00 95.31 350 ASN A CA 1
ATOM 2666 C C . ASN A 1 350 ? -7.121 -19.420 5.795 1.00 95.31 350 ASN A C 1
ATOM 2668 O O . ASN A 1 350 ? -6.190 -19.482 6.588 1.00 95.31 350 ASN A O 1
ATOM 2672 N N . MET A 1 351 ? -7.705 -18.269 5.444 1.00 96.88 351 MET A N 1
ATOM 2673 C CA . MET A 1 351 ? -7.292 -16.945 5.918 1.00 96.88 351 MET A CA 1
ATOM 2674 C C . MET A 1 351 ? -5.799 -16.665 5.684 1.00 96.88 351 MET A C 1
ATOM 2676 O O . MET A 1 351 ? -5.058 -16.319 6.596 1.00 96.88 351 MET A O 1
ATOM 2680 N N . THR A 1 352 ? -5.342 -16.803 4.436 1.00 97.75 352 THR A N 1
ATOM 2681 C CA . THR A 1 352 ? -3.939 -16.552 4.060 1.00 97.75 352 THR A CA 1
ATOM 2682 C C . THR A 1 352 ? -3.805 -15.832 2.724 1.00 97.75 352 THR A C 1
ATOM 2684 O O . THR A 1 352 ? -4.533 -16.147 1.778 1.00 97.75 352 THR A O 1
ATOM 2687 N N . ALA A 1 353 ? -2.800 -14.968 2.596 1.00 97.19 353 ALA A N 1
ATOM 2688 C CA . ALA A 1 353 ? -2.350 -14.399 1.329 1.00 97.19 353 ALA A CA 1
ATOM 2689 C C . ALA A 1 353 ? -0.896 -14.802 1.055 1.00 97.19 353 ALA A C 1
ATOM 2691 O O . ALA A 1 353 ? -0.031 -14.704 1.921 1.00 97.19 353 ALA A O 1
ATOM 2692 N N . THR A 1 354 ? -0.622 -15.287 -0.155 1.00 95.75 354 THR A N 1
ATOM 2693 C CA . THR A 1 354 ? 0.724 -15.682 -0.578 1.00 95.75 354 THR A CA 1
ATOM 2694 C C . THR A 1 354 ? 1.311 -14.615 -1.484 1.00 95.75 354 THR A C 1
ATOM 2696 O O . THR A 1 354 ? 0.777 -14.363 -2.561 1.00 95.75 354 THR A O 1
ATOM 2699 N N . PHE A 1 355 ? 2.432 -14.033 -1.076 1.00 94.00 355 PHE A N 1
ATOM 2700 C CA . PHE A 1 355 ? 3.155 -12.988 -1.794 1.00 94.00 355 PHE A CA 1
ATOM 2701 C C . PHE A 1 355 ? 4.429 -13.513 -2.440 1.00 94.00 355 PHE A C 1
ATOM 2703 O O . PHE A 1 355 ? 4.984 -14.539 -2.038 1.00 94.00 355 PHE A O 1
ATOM 2710 N N . ILE A 1 356 ? 4.921 -12.756 -3.415 1.00 90.50 356 ILE A N 1
ATOM 2711 C CA . ILE A 1 356 ? 6.305 -12.831 -3.874 1.00 90.50 356 ILE A CA 1
ATOM 2712 C C . ILE A 1 356 ? 7.156 -12.039 -2.882 1.00 90.50 356 ILE A C 1
ATOM 2714 O O . ILE A 1 356 ? 7.066 -10.814 -2.833 1.00 90.50 356 ILE A O 1
ATOM 2718 N N . ALA A 1 357 ? 7.965 -12.732 -2.082 1.00 88.38 357 ALA A N 1
ATOM 2719 C CA . ALA A 1 357 ? 8.918 -12.096 -1.186 1.00 88.38 357 ALA A CA 1
ATOM 2720 C C . ALA A 1 357 ? 10.275 -11.952 -1.876 1.00 88.38 357 ALA A C 1
ATOM 2722 O O . ALA A 1 357 ? 10.869 -12.934 -2.334 1.00 88.38 357 ALA A O 1
ATOM 2723 N N . HIS A 1 358 ? 10.763 -10.720 -1.928 1.00 85.38 358 HIS A N 1
ATOM 2724 C CA . HIS A 1 358 ? 11.982 -10.312 -2.604 1.00 85.38 358 HIS A CA 1
ATOM 2725 C C . HIS A 1 358 ? 13.153 -10.300 -1.645 1.00 85.38 358 HIS A C 1
ATOM 2727 O O . HIS A 1 358 ? 13.075 -9.738 -0.554 1.00 85.38 358 HIS A O 1
ATOM 2733 N N . ARG A 1 359 ? 14.279 -10.889 -2.045 1.00 81.44 359 ARG A N 1
ATOM 2734 C CA . ARG A 1 359 ? 15.490 -10.819 -1.225 1.00 81.44 359 ARG A CA 1
ATOM 2735 C C . ARG A 1 359 ? 16.092 -9.419 -1.263 1.00 81.44 359 ARG A C 1
ATOM 2737 O O . ARG A 1 359 ? 16.432 -8.908 -2.330 1.00 81.44 359 ARG A O 1
ATOM 2744 N N . GLY A 1 360 ? 16.330 -8.863 -0.087 1.00 77.50 360 GLY A N 1
ATOM 2745 C CA . GLY A 1 360 ? 17.097 -7.644 0.128 1.00 77.50 360 GLY A CA 1
ATOM 2746 C C . GLY A 1 360 ? 18.274 -7.860 1.077 1.00 77.50 360 GLY A C 1
ATOM 2747 O O . GLY A 1 360 ? 18.611 -8.987 1.461 1.00 77.50 360 GLY A O 1
ATOM 2748 N N . TRP A 1 361 ? 18.884 -6.747 1.474 1.00 75.94 361 TRP A N 1
ATOM 2749 C CA . TRP A 1 361 ? 19.918 -6.708 2.501 1.00 75.94 361 TRP A CA 1
ATOM 2750 C C . TRP A 1 361 ? 19.545 -5.675 3.557 1.00 75.94 361 TRP A C 1
ATOM 2752 O O . TRP A 1 361 ? 19.307 -4.515 3.225 1.00 75.94 361 TRP A O 1
ATOM 2762 N N . GLY A 1 362 ? 19.494 -6.103 4.817 1.00 68.62 362 GLY A N 1
ATOM 2763 C CA . GLY A 1 362 ? 19.252 -5.213 5.945 1.00 68.62 362 GLY A CA 1
ATOM 2764 C C . GLY A 1 362 ? 20.443 -4.276 6.202 1.00 68.62 362 GLY A C 1
ATOM 2765 O O . GLY A 1 362 ? 21.535 -4.494 5.665 1.00 68.62 362 GLY A O 1
ATOM 2766 N N . PRO A 1 363 ? 20.286 -3.254 7.065 1.00 65.44 363 PRO A N 1
ATOM 2767 C CA . PRO A 1 363 ? 21.361 -2.312 7.402 1.00 65.44 363 PRO A CA 1
ATOM 2768 C C . PRO A 1 363 ? 22.608 -2.973 8.011 1.00 65.44 363 PRO A C 1
ATOM 2770 O O . PRO A 1 363 ? 23.707 -2.427 7.930 1.00 65.44 363 PRO A O 1
ATOM 2773 N N . ASP A 1 364 ? 22.451 -4.156 8.612 1.00 75.06 364 ASP A N 1
ATOM 2774 C CA . ASP A 1 364 ? 23.534 -4.974 9.169 1.00 75.06 364 ASP A CA 1
ATOM 2775 C C . ASP A 1 364 ? 24.183 -5.920 8.134 1.00 75.06 364 ASP A C 1
ATOM 2777 O O . ASP A 1 364 ? 25.070 -6.708 8.474 1.00 75.06 364 ASP A O 1
ATOM 2781 N N . GLY A 1 365 ? 23.759 -5.843 6.868 1.00 74.62 365 GLY A N 1
ATOM 2782 C CA . GLY A 1 365 ? 24.240 -6.660 5.757 1.00 74.62 365 GLY A CA 1
ATOM 2783 C C . GLY A 1 365 ? 23.658 -8.075 5.708 1.00 74.62 365 GLY A C 1
ATOM 2784 O O . GLY A 1 365 ? 24.036 -8.847 4.817 1.00 74.62 365 GLY A O 1
ATOM 2785 N N . LYS A 1 366 ? 22.755 -8.447 6.627 1.00 78.44 366 LYS A N 1
ATOM 2786 C CA . LYS A 1 366 ? 22.081 -9.749 6.571 1.00 78.44 366 LYS A CA 1
ATOM 2787 C C . LYS A 1 366 ? 21.069 -9.795 5.440 1.00 78.44 366 LYS A C 1
ATOM 2789 O O . LYS A 1 366 ? 20.516 -8.783 5.022 1.00 78.44 366 LYS A O 1
ATOM 2794 N N . THR A 1 367 ? 20.834 -11.007 4.952 1.00 75.62 367 THR A N 1
ATOM 2795 C CA . THR A 1 367 ? 19.733 -11.274 4.030 1.00 75.62 367 THR A CA 1
ATOM 2796 C C . THR A 1 367 ? 18.407 -11.029 4.737 1.00 75.62 367 THR A C 1
ATOM 2798 O O . THR A 1 367 ? 18.218 -11.508 5.851 1.00 75.62 367 THR A O 1
ATOM 2801 N N . ILE A 1 368 ? 17.525 -10.302 4.063 1.00 78.12 368 ILE A N 1
ATOM 2802 C CA . ILE A 1 368 ? 16.137 -10.067 4.464 1.00 78.12 368 ILE A CA 1
ATOM 2803 C C . ILE A 1 368 ? 15.228 -10.440 3.295 1.00 78.12 368 ILE A C 1
ATOM 2805 O O . ILE A 1 368 ? 15.678 -10.433 2.144 1.00 78.12 368 ILE A O 1
ATOM 2809 N N . TYR A 1 369 ? 13.964 -10.720 3.576 1.00 82.38 369 TYR A N 1
ATOM 2810 C CA . TYR A 1 369 ? 12.927 -10.837 2.555 1.00 82.38 369 TYR A CA 1
ATOM 2811 C C . TYR A 1 369 ? 11.843 -9.788 2.776 1.00 82.38 369 TYR A C 1
ATOM 2813 O O . TYR A 1 369 ? 11.353 -9.659 3.896 1.00 82.38 369 TYR A O 1
ATOM 2821 N N . TYR A 1 370 ? 11.473 -9.078 1.709 1.00 82.44 370 TYR A N 1
ATOM 2822 C CA . TYR A 1 370 ? 10.471 -8.015 1.725 1.00 82.44 370 TYR A CA 1
ATOM 2823 C C . TYR A 1 370 ? 9.332 -8.286 0.753 1.00 82.44 370 TYR A C 1
ATOM 2825 O O . TYR A 1 370 ? 9.526 -8.903 -0.291 1.00 82.44 370 TYR A O 1
ATOM 2833 N N . ILE A 1 371 ? 8.144 -7.791 1.076 1.00 90.00 371 ILE A N 1
ATOM 2834 C CA . ILE A 1 371 ? 7.006 -7.735 0.155 1.00 90.00 371 ILE A CA 1
ATOM 2835 C C . ILE A 1 371 ? 6.688 -6.276 -0.156 1.00 90.00 371 ILE A C 1
ATOM 2837 O O . ILE A 1 371 ? 7.078 -5.382 0.593 1.00 90.00 371 ILE A O 1
ATOM 2841 N N . VAL A 1 372 ? 5.983 -6.046 -1.261 1.00 88.31 372 VAL A N 1
ATOM 2842 C CA . VAL A 1 372 ? 5.499 -4.718 -1.651 1.00 88.31 372 VAL A CA 1
ATOM 2843 C C . VAL A 1 372 ? 3.985 -4.800 -1.789 1.00 88.31 372 VAL A C 1
ATOM 2845 O O . VAL A 1 372 ? 3.480 -5.612 -2.568 1.00 88.31 372 VAL A O 1
ATOM 2848 N N . THR A 1 373 ? 3.271 -3.996 -1.007 1.00 92.38 373 THR A N 1
ATOM 2849 C CA . THR A 1 373 ? 1.801 -4.010 -0.931 1.00 92.38 373 THR A CA 1
ATOM 2850 C C . THR A 1 373 ? 1.159 -2.762 -1.513 1.00 92.38 373 THR A C 1
ATOM 2852 O O . THR A 1 373 ? 0.056 -2.832 -2.055 1.00 92.38 373 THR A O 1
ATOM 2855 N N . ASP A 1 374 ? 1.873 -1.645 -1.480 1.00 90.44 374 ASP A N 1
ATOM 2856 C CA . ASP A 1 374 ? 1.493 -0.401 -2.125 1.00 90.44 374 ASP A CA 1
ATOM 2857 C C . ASP A 1 374 ? 2.723 0.339 -2.654 1.00 90.44 374 ASP A C 1
ATOM 2859 O O . ASP A 1 374 ? 3.869 -0.060 -2.419 1.00 90.44 374 ASP A O 1
ATOM 2863 N N . ALA A 1 375 ? 2.473 1.370 -3.454 1.00 85.62 375 ALA A N 1
ATOM 2864 C CA . ALA A 1 375 ? 3.494 2.289 -3.913 1.00 85.62 375 ALA A CA 1
ATOM 2865 C C . ALA A 1 375 ? 2.894 3.638 -4.302 1.00 85.62 375 ALA A C 1
ATOM 2867 O O . ALA A 1 375 ? 1.691 3.789 -4.501 1.00 85.62 375 ALA A O 1
ATOM 2868 N N . THR A 1 376 ? 3.777 4.618 -4.458 1.00 82.75 376 THR A N 1
ATOM 2869 C CA . THR A 1 376 ? 3.468 5.932 -5.013 1.00 82.75 376 THR A CA 1
ATOM 2870 C C . THR A 1 376 ? 4.678 6.429 -5.807 1.00 82.75 376 THR A C 1
ATOM 2872 O O . THR A 1 376 ? 5.816 6.133 -5.423 1.00 82.75 376 THR A O 1
ATOM 2875 N N . PRO A 1 377 ? 4.503 7.172 -6.915 1.00 82.19 377 PRO A N 1
ATOM 2876 C CA . PRO A 1 377 ? 3.237 7.546 -7.559 1.00 82.19 377 PRO A CA 1
ATOM 2877 C C . PRO A 1 377 ? 2.545 6.379 -8.294 1.00 82.19 377 PRO A C 1
ATOM 2879 O O . PRO A 1 377 ? 3.101 5.286 -8.404 1.00 82.19 377 PRO A O 1
ATOM 2882 N N . LEU A 1 378 ? 1.359 6.643 -8.857 1.00 78.88 378 LEU A N 1
ATOM 2883 C CA . LEU A 1 378 ? 0.521 5.672 -9.578 1.00 78.88 378 LEU A CA 1
ATOM 2884 C C . LEU A 1 378 ? 1.278 4.831 -10.623 1.00 78.88 378 LEU A C 1
ATOM 2886 O O . LEU A 1 378 ? 1.075 3.627 -10.705 1.00 78.88 378 LEU A O 1
ATOM 2890 N N . GLY A 1 379 ? 2.184 5.434 -11.404 1.00 77.94 379 GLY A N 1
ATOM 2891 C CA . GLY A 1 379 ? 2.924 4.724 -12.460 1.00 77.94 379 GLY A CA 1
ATOM 2892 C C . GLY A 1 379 ? 3.726 3.515 -11.943 1.00 77.94 379 GLY A C 1
ATOM 2893 O O . GLY A 1 379 ? 3.518 2.399 -12.423 1.00 77.94 379 GLY A O 1
ATOM 2894 N N . PRO A 1 380 ? 4.628 3.694 -10.958 1.00 77.75 380 PRO A N 1
ATOM 2895 C CA . PRO A 1 380 ? 5.255 2.587 -10.238 1.00 77.75 380 PRO A CA 1
ATOM 2896 C C . PRO A 1 380 ? 4.267 1.584 -9.627 1.00 77.75 380 PRO A C 1
ATOM 2898 O O . PRO A 1 380 ? 4.497 0.382 -9.752 1.00 77.75 380 PRO A O 1
ATOM 2901 N N . ALA A 1 381 ? 3.170 2.037 -9.012 1.00 80.38 381 ALA A N 1
ATOM 2902 C CA . ALA A 1 381 ? 2.176 1.137 -8.420 1.00 80.38 381 ALA A CA 1
ATOM 2903 C C . ALA A 1 381 ? 1.538 0.209 -9.470 1.00 80.38 381 ALA A C 1
ATOM 2905 O O . ALA A 1 381 ? 1.548 -1.016 -9.308 1.00 80.38 381 ALA A O 1
ATOM 2906 N N . GLU A 1 382 ? 1.095 0.770 -10.600 1.00 83.31 382 GLU A N 1
ATOM 2907 C CA . GLU A 1 382 ? 0.549 0.024 -11.740 1.00 83.31 382 GLU A CA 1
ATOM 2908 C C . GLU A 1 382 ? 1.581 -0.936 -12.339 1.00 83.31 382 GLU A C 1
ATOM 2910 O O . GLU A 1 382 ? 1.271 -2.101 -12.597 1.00 83.31 382 GLU A O 1
ATOM 2915 N N . MET A 1 383 ? 2.826 -0.477 -12.518 1.00 77.69 383 MET A N 1
ATOM 2916 C CA . MET A 1 383 ? 3.911 -1.311 -13.040 1.00 77.69 383 MET A CA 1
ATOM 2917 C C . MET A 1 383 ? 4.136 -2.540 -12.154 1.00 77.69 383 MET A C 1
ATOM 2919 O O . MET A 1 383 ? 4.266 -3.653 -12.666 1.00 77.69 383 MET A O 1
ATOM 2923 N N . MET A 1 384 ? 4.159 -2.362 -10.832 1.00 81.69 384 MET A N 1
ATOM 2924 C CA . MET A 1 384 ? 4.365 -3.451 -9.874 1.00 81.69 384 MET A CA 1
ATOM 2925 C C . MET A 1 384 ? 3.106 -4.306 -9.653 1.00 81.69 384 MET A C 1
ATOM 2927 O O . MET A 1 384 ? 3.220 -5.451 -9.205 1.00 81.69 384 M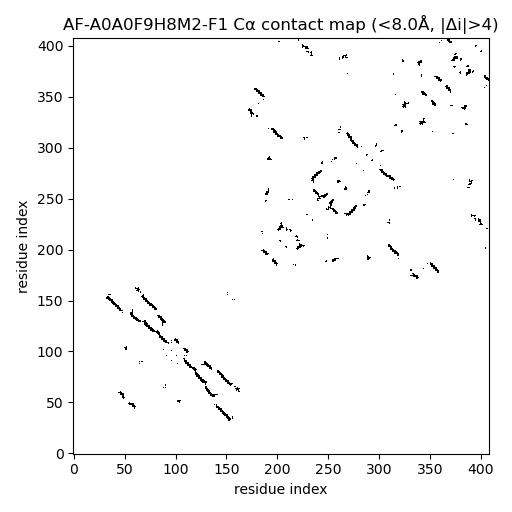ET A O 1
ATOM 2931 N N . GLY A 1 385 ? 1.926 -3.792 -10.013 1.00 86.56 385 GLY A N 1
ATOM 2932 C CA . GLY A 1 385 ? 0.624 -4.403 -9.740 1.00 86.56 385 GLY A CA 1
ATOM 2933 C C . GLY A 1 385 ? 0.272 -4.390 -8.251 1.00 86.56 385 GLY A C 1
ATOM 2934 O O . GLY A 1 385 ? -0.255 -5.376 -7.733 1.00 86.56 385 GLY A O 1
ATOM 2935 N N . VAL A 1 386 ? 0.618 -3.304 -7.563 1.00 89.44 386 VAL A N 1
ATOM 2936 C CA . VAL A 1 386 ? 0.315 -3.066 -6.143 1.00 89.44 386 VAL A CA 1
ATOM 2937 C C . VAL A 1 386 ? -0.656 -1.897 -6.005 1.00 89.44 386 VAL A C 1
ATOM 2939 O O . VAL A 1 386 ? -0.964 -1.222 -6.987 1.00 89.44 386 VAL A O 1
ATOM 2942 N N . THR A 1 387 ? -1.164 -1.676 -4.798 1.00 92.06 387 THR A N 1
ATOM 2943 C CA . THR A 1 387 ? -2.103 -0.587 -4.521 1.00 92.06 387 THR A CA 1
ATOM 2944 C C . THR A 1 387 ? -1.435 0.784 -4.691 1.00 92.06 387 THR A C 1
ATOM 2946 O O . THR A 1 387 ? -0.302 0.976 -4.258 1.00 92.06 387 THR A O 1
ATOM 2949 N N . ASP A 1 388 ? -2.121 1.747 -5.312 1.00 87.69 388 ASP A N 1
ATOM 2950 C CA . ASP A 1 388 ? -1.682 3.149 -5.311 1.00 87.69 388 ASP A CA 1
ATOM 2951 C C . ASP A 1 388 ? -2.029 3.792 -3.963 1.00 87.69 388 ASP A C 1
ATOM 2953 O O . ASP A 1 388 ? -3.192 3.791 -3.552 1.00 87.69 388 ASP A O 1
ATOM 2957 N N . ALA A 1 389 ? -1.020 4.324 -3.275 1.00 89.00 389 ALA A N 1
ATOM 2958 C CA . ALA A 1 389 ? -1.171 5.003 -1.989 1.00 89.00 389 ALA A CA 1
ATOM 2959 C C . ALA A 1 389 ? -0.498 6.389 -2.029 1.00 89.00 389 ALA A C 1
ATOM 2961 O O . ALA A 1 389 ? 0.617 6.564 -1.528 1.00 89.00 389 ALA A O 1
ATOM 2962 N N . PRO A 1 390 ? -1.143 7.411 -2.623 1.00 85.69 390 PRO A N 1
ATOM 2963 C CA . PRO A 1 390 ? -0.617 8.775 -2.678 1.00 85.69 390 PRO A CA 1
ATOM 2964 C C . PRO A 1 390 ? -0.213 9.363 -1.322 1.00 85.69 390 PRO A C 1
ATOM 2966 O O . PRO A 1 390 ? 0.738 10.144 -1.262 1.00 85.69 390 PRO A O 1
ATOM 2969 N N . THR A 1 391 ? -0.880 8.970 -0.233 1.00 86.25 391 THR A N 1
ATOM 2970 C CA . THR A 1 391 ? -0.551 9.399 1.138 1.00 86.25 391 THR A CA 1
ATOM 2971 C C . THR A 1 391 ? 0.878 9.027 1.546 1.00 86.25 391 THR A C 1
ATOM 2973 O O . THR A 1 391 ? 1.518 9.790 2.274 1.00 86.25 391 THR A O 1
ATOM 2976 N N . SER A 1 392 ? 1.445 7.944 0.997 1.00 84.06 392 SER A N 1
ATOM 2977 C CA . SER A 1 392 ? 2.836 7.534 1.227 1.00 84.06 392 SER A CA 1
ATOM 2978 C C . SER A 1 392 ? 3.852 8.575 0.735 1.00 84.06 392 SER A C 1
ATOM 2980 O O . SER A 1 392 ? 4.981 8.614 1.223 1.00 84.06 392 SER A O 1
ATOM 2982 N N . ALA A 1 393 ? 3.471 9.499 -0.158 1.00 81.06 393 ALA A N 1
ATOM 2983 C CA . ALA A 1 393 ? 4.344 10.601 -0.572 1.00 81.06 393 ALA A CA 1
ATOM 2984 C C . ALA A 1 393 ? 4.673 11.551 0.597 1.00 81.06 393 ALA A C 1
ATOM 2986 O O . ALA A 1 393 ? 5.734 12.183 0.609 1.00 81.06 393 ALA A O 1
ATOM 2987 N N . ASN A 1 394 ? 3.814 11.604 1.621 1.00 80.88 394 ASN A N 1
ATOM 2988 C CA . ASN A 1 394 ? 4.050 12.382 2.840 1.00 80.88 394 ASN A CA 1
ATOM 2989 C C . ASN A 1 394 ? 5.180 11.787 3.708 1.00 80.88 394 ASN A C 1
ATOM 2991 O O . ASN A 1 394 ? 5.724 12.477 4.575 1.00 80.88 394 ASN A O 1
ATOM 2995 N N . LEU A 1 395 ? 5.602 10.544 3.442 1.00 78.12 395 LEU A N 1
ATOM 2996 C CA . LEU A 1 395 ? 6.741 9.906 4.107 1.00 78.12 395 LEU A CA 1
ATOM 2997 C C . LEU A 1 395 ? 8.091 10.417 3.588 1.00 78.12 395 LEU A C 1
ATOM 2999 O O . LEU A 1 395 ? 9.065 10.361 4.324 1.00 78.12 395 LEU A O 1
ATOM 3003 N N . ILE A 1 396 ? 8.170 10.985 2.376 1.00 63.44 396 ILE A N 1
ATOM 3004 C CA . ILE A 1 396 ? 9.442 11.384 1.729 1.00 63.44 396 ILE A CA 1
ATOM 3005 C C . ILE A 1 396 ? 10.238 12.398 2.573 1.00 63.44 396 ILE A C 1
ATOM 3007 O O . ILE A 1 396 ? 11.469 12.425 2.541 1.00 63.44 396 ILE A O 1
ATOM 3011 N N . ALA A 1 397 ? 9.547 13.238 3.347 1.00 55.56 397 ALA A N 1
ATOM 3012 C CA . ALA A 1 397 ? 10.169 14.243 4.209 1.00 55.56 397 ALA A CA 1
ATOM 3013 C C . ALA A 1 397 ? 10.596 13.708 5.592 1.00 55.56 397 ALA A C 1
ATOM 3015 O O . ALA A 1 397 ? 11.253 14.436 6.340 1.00 55.56 397 ALA A O 1
ATOM 3016 N N . ASN A 1 398 ? 10.235 12.470 5.944 1.00 53.66 398 ASN A N 1
ATOM 3017 C CA . ASN A 1 398 ? 10.421 11.897 7.275 1.00 53.66 398 ASN A CA 1
ATOM 3018 C C . ASN A 1 398 ? 11.147 10.546 7.186 1.00 53.66 398 ASN A C 1
ATOM 3020 O O . ASN A 1 398 ? 10.844 9.707 6.349 1.00 53.66 398 ASN A O 1
ATOM 3024 N N . ALA A 1 399 ? 12.078 10.277 8.102 1.00 51.03 399 ALA A N 1
ATOM 3025 C CA . ALA A 1 399 ? 12.790 8.993 8.180 1.00 51.03 399 ALA A CA 1
ATOM 3026 C C . ALA A 1 399 ? 11.905 7.826 8.693 1.00 51.03 399 ALA A C 1
ATOM 3028 O O . ALA A 1 399 ? 12.404 6.909 9.340 1.00 51.03 399 ALA A O 1
ATOM 3029 N N . ALA A 1 400 ? 10.592 7.895 8.452 1.00 47.00 400 ALA A N 1
ATOM 3030 C CA . ALA A 1 400 ? 9.611 6.854 8.745 1.00 47.00 400 ALA A CA 1
ATOM 3031 C C . ALA A 1 400 ? 9.561 5.779 7.646 1.00 47.00 400 ALA A C 1
ATOM 3033 O O . ALA A 1 400 ? 9.077 4.680 7.892 1.00 47.00 400 ALA A O 1
ATOM 3034 N N . ALA A 1 401 ? 10.105 6.071 6.457 1.00 42.81 401 ALA A N 1
ATOM 3035 C CA . ALA A 1 401 ? 10.249 5.104 5.376 1.00 42.81 401 ALA A CA 1
ATOM 3036 C C . ALA A 1 401 ? 11.353 4.087 5.715 1.00 42.81 401 ALA A C 1
ATOM 3038 O O . ALA A 1 401 ? 12.531 4.279 5.404 1.00 4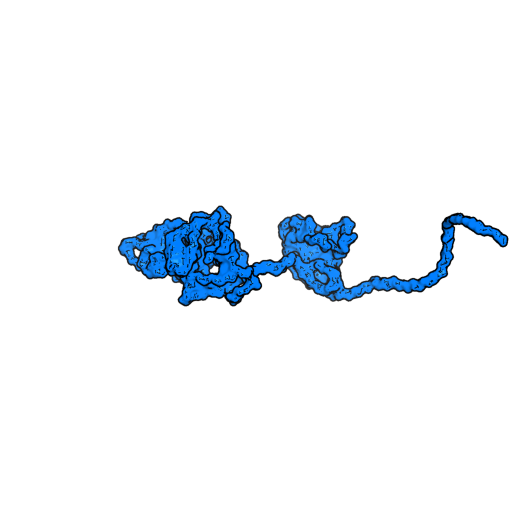2.81 401 ALA A O 1
ATOM 3039 N N . VAL A 1 402 ? 10.986 2.992 6.379 1.00 42.47 402 VAL A N 1
ATOM 3040 C CA . VAL A 1 402 ? 11.765 1.757 6.263 1.00 42.47 402 VAL A CA 1
ATOM 3041 C C . VAL A 1 402 ? 11.324 1.124 4.950 1.00 42.47 402 VAL A C 1
ATOM 3043 O O . VAL A 1 402 ? 10.305 0.452 4.887 1.00 42.47 402 VAL A O 1
ATOM 3046 N N . ASP A 1 403 ? 12.085 1.406 3.895 1.00 40.50 403 ASP A N 1
ATOM 3047 C CA . ASP A 1 403 ? 11.751 1.132 2.490 1.00 40.50 403 ASP A CA 1
ATOM 3048 C C . ASP A 1 403 ? 11.432 -0.332 2.142 1.00 40.50 403 ASP A C 1
ATOM 3050 O O . ASP A 1 403 ? 11.028 -0.601 1.018 1.00 40.50 403 ASP A O 1
ATOM 3054 N N . LEU A 1 404 ? 11.651 -1.310 3.023 1.00 43.44 404 LEU A N 1
ATOM 3055 C CA . LEU A 1 404 ? 11.533 -2.728 2.680 1.00 43.44 404 LEU A CA 1
ATOM 3056 C C . LEU A 1 404 ? 11.236 -3.543 3.940 1.00 43.44 404 LEU A C 1
ATOM 3058 O O . LEU A 1 404 ? 12.042 -3.552 4.875 1.00 43.44 404 LEU A O 1
ATOM 3062 N N . PHE A 1 405 ? 10.106 -4.248 3.944 1.00 45.25 405 PHE A N 1
ATOM 3063 C CA . PHE A 1 405 ? 9.733 -5.182 5.003 1.00 45.25 405 PHE A CA 1
ATOM 3064 C C . PHE A 1 405 ? 10.833 -6.250 5.226 1.00 45.25 405 PHE A C 1
ATOM 3066 O O . PHE A 1 405 ? 11.421 -6.715 4.264 1.00 45.25 405 PHE A O 1
ATOM 3073 N N . GLN A 1 406 ? 11.164 -6.672 6.450 1.00 41.97 406 GLN A N 1
ATOM 3074 C CA . GLN A 1 406 ? 12.307 -7.578 6.679 1.00 41.97 406 GLN A CA 1
ATOM 3075 C C . GLN A 1 406 ? 11.905 -8.845 7.436 1.00 41.97 406 GLN A C 1
ATOM 3077 O O . GLN A 1 406 ? 11.829 -8.812 8.653 1.00 41.97 406 GLN A O 1
ATOM 3082 N N . PHE A 1 407 ? 11.738 -9.983 6.756 1.00 51.59 407 PHE A N 1
ATOM 3083 C CA . PHE A 1 407 ? 11.704 -11.302 7.415 1.00 51.59 407 PHE A CA 1
ATOM 3084 C C . PHE A 1 407 ? 13.091 -11.980 7.343 1.00 51.59 407 PHE A C 1
ATOM 3086 O O . PHE A 1 407 ? 13.791 -11.838 6.331 1.00 51.59 407 PHE A O 1
ATOM 3093 N N . GLN A 1 408 ? 13.493 -12.706 8.399 1.00 38.66 408 GLN A N 1
ATOM 3094 C CA . GLN A 1 408 ? 14.712 -13.546 8.440 1.00 38.66 408 GLN A CA 1
ATOM 3095 C C . GLN A 1 408 ? 14.439 -15.002 8.074 1.00 38.66 408 GLN A C 1
ATOM 3097 O O . GLN A 1 408 ? 13.405 -15.534 8.535 1.00 38.66 408 GLN A O 1
#

InterPro domains:
  IPR055905 Domain of unknown function DUF7482 [PF24298] (193-408)

Organism: NCBI:txid412755